Protein AF-A0A958LDS7-F1 (afdb_monomer)

Sequence (410 aa):
FLRVPRLFLSLMLWPLAFGLGMVVVQLTFTTLFAKTTMETADDVRESIASQREDSPLRELLYGSSAPLPPPKICRGPGSSCAFQSLDVSITVDEPDTFDASHFATLFTGNVERIHVCKDCRTDLNIDLRSGRRTFNVHSLGALALFALLDSQKETSIREYKARALAARERIEEMEGSILIHAPGLRKPIGISGNEGLAALVLNVAALVLITLWLALRAHRRVLDYFSRNGALQPLVASCGKRQFYSALWLVMFARVGCFLIASMPATVLFFIETVDQRTIDFIREHSGELAVWVIAVASSLGALMLTGSISDLKHRHTYVAFLYRYVPLAICIGTVPLWFYLTFQQSVLAHAVQLLLTALPLFGLVPILLAPVLSLQPLLLSMHIVFSLAMILLLLRRNTRWFAAHLEDL

Solvent-accessible surface area (backbone atoms only — not comparable to full-atom values): 21872 Å² total; per-residue (Å²): 114,88,88,43,65,69,57,37,41,67,75,45,50,49,60,46,53,52,51,51,51,51,48,52,56,48,51,52,49,47,47,52,50,44,52,72,73,67,64,48,30,62,61,47,46,53,54,48,50,55,56,64,56,59,30,70,67,41,26,73,74,70,77,38,38,69,70,43,62,74,33,46,79,28,75,55,90,42,94,94,41,67,89,57,90,65,24,35,26,37,32,32,91,55,37,89,79,55,82,55,64,70,54,39,62,68,38,43,36,74,25,66,37,36,35,32,27,70,85,71,85,44,33,28,26,36,38,48,76,80,82,50,84,42,81,45,67,74,39,73,65,27,48,51,51,50,51,53,46,53,51,49,52,52,47,55,52,47,50,51,47,23,52,52,39,46,50,48,52,52,50,47,65,72,70,46,84,52,63,50,80,46,75,75,43,71,51,67,33,52,74,69,87,43,64,55,48,50,45,49,39,53,50,52,52,51,50,48,51,51,50,52,48,51,38,53,52,45,55,47,52,55,51,52,52,29,37,76,66,69,42,41,65,60,48,34,68,74,59,32,64,69,53,46,51,50,51,54,51,49,55,33,51,52,51,45,48,56,43,47,68,60,46,50,59,53,52,52,54,56,45,61,75,66,42,57,69,67,54,54,50,49,49,66,77,42,43,71,58,50,52,49,44,52,50,24,49,47,31,40,53,47,35,50,51,51,40,45,52,51,14,64,72,37,48,90,42,61,68,60,17,48,48,43,53,47,48,56,51,51,44,33,64,59,32,50,62,54,45,55,56,27,40,75,38,90,45,71,66,36,44,52,50,36,52,50,40,43,24,36,57,54,45,9,48,64,60,56,56,44,24,83,63,49,37,54,47,67,68,50,41,51,46,21,30,54,43,12,49,51,49,40,52,49,52,49,65,69,40,48,62,55,55,63,56,53,60,78,78,90

Nearest PDB structures (foldseek):
  7qba-assembly1_E  TM=5.460E-01  e=3.446E+00  Stutzerimonas stutzeri

Secondary structure (DSSP, 8-state):
-TT-HHHHIIIIIHHHHHHHHHHHHHHHHHHHHHHHHH--HHHHHHHHHHHHH--HHHHHHHS--SPPPPPEEEES--GGG---TT-EEEE-S-TTT---HHHHHHTTTT-SEEEEESS---SEEEE-TTSS-EEEE-SHHHHHHHHHHHHHHHHHHHHHHHHHHHHHHHHHHHH---EEP-TTBSSPEESTT-HHHHHHHHHHHHHHHHHHHHHHHHHHHHHHHHHHTT-HHHHHHHH-HHHHHHHHHHHHHHHHHHHHHHHHHHHHHHHHHHS-HHHHHHHHHTHHHHHHHHHHHHHHHHHHHHHHHHHHHGGGSHHHHHHHHHHHHHHHHHHHHHHHHHHT---HHHHHHHHHHHHSTTTTHHHHHTHHHHTB-HHHHHHHHHHHHHHHHHHHHHHHHHHHHHTS--

Radius of gyration: 32.15 Å; Cα contacts (8 Å, |Δi|>4): 464; chains: 1; bounding box: 64×63×88 Å

Mean predicted aligned error: 10.62 Å

pLDDT: mean 83.73, std 8.03, range [47.56, 96.75]

Foldseek 3Di:
DPPDVVCCCQLFVPLLVVLVVLLVVLLVVLLVLLCVVVPALVNLVVVLVVCQQADVLQCVLPVDSWFDAQAAEAEDDDPVDDDDAQEEEEADCDQVPDDCVVVSVLCGRPHHYYYYYNDDDYQWYFYPHVVDTDTDHNDPSSVSSVVVSVVVVVSVVSNVVSVVNVVVVVVCVVVDFDWADFPQFPGTFTPPPCSLVVSVLSSLLSSLLSLLVSLLVSLVVVLVVCVVVVNLVVVCVVCPVVRVVVVSVVSSCVSSVVSCVVSVVVSVVSSVVRGDPVVVVVCVVCVVLVVLLSLLSNLLSNLLSLLLSVLVVCVVVVVSSCCSPCVLVCLLVVLVVLLVVLRRDPDPVSSVVNLVLLLARSSNNVVSSCCSSRNGDSVSSVSNSVNSVVSVVVSCVVCVVVVVVCSVVD

Structure (mmCIF, N/CA/C/O backbone):
data_AF-A0A958LDS7-F1
#
_entry.id   AF-A0A958LDS7-F1
#
loop_
_atom_site.group_PDB
_atom_site.id
_atom_site.type_symbol
_atom_site.label_atom_id
_atom_site.label_alt_id
_atom_site.label_comp_id
_atom_site.label_asym_id
_atom_site.label_entity_id
_atom_site.label_seq_id
_atom_site.pdbx_PDB_ins_code
_atom_site.Cartn_x
_atom_site.Cartn_y
_atom_site.Cartn_z
_atom_site.occupancy
_atom_site.B_iso_or_equiv
_atom_site.auth_seq_id
_atom_site.auth_comp_id
_atom_site.auth_asym_id
_atom_site.auth_atom_id
_atom_site.pdbx_PDB_model_num
ATOM 1 N N . PHE A 1 1 ? 15.856 -25.736 -22.024 1.00 47.56 1 PHE A N 1
ATOM 2 C CA . PHE A 1 1 ? 15.520 -25.218 -20.679 1.00 47.56 1 PHE A CA 1
ATOM 3 C C . PHE A 1 1 ? 14.819 -26.257 -19.792 1.00 47.56 1 PHE A C 1
ATOM 5 O O . PHE A 1 1 ? 15.274 -26.451 -18.677 1.00 47.56 1 PHE A O 1
ATOM 12 N N . LEU A 1 2 ? 13.796 -26.983 -20.273 1.00 48.59 2 LEU A N 1
ATOM 13 C CA . LEU A 1 2 ? 13.025 -27.969 -19.479 1.00 48.59 2 LEU A CA 1
ATOM 14 C C . LEU A 1 2 ? 13.742 -29.297 -19.129 1.00 48.59 2 LEU A C 1
ATOM 16 O O . LEU A 1 2 ? 13.256 -30.034 -18.283 1.00 48.59 2 LEU A O 1
ATOM 20 N N . ARG A 1 3 ? 14.889 -29.620 -19.744 1.00 56.69 3 ARG A N 1
ATOM 21 C CA . ARG A 1 3 ? 15.580 -30.914 -19.541 1.00 56.69 3 ARG A CA 1
ATOM 22 C C . ARG A 1 3 ? 16.497 -30.983 -18.314 1.00 56.69 3 ARG A C 1
ATOM 24 O O . ARG A 1 3 ? 16.911 -32.075 -17.951 1.00 56.69 3 ARG A O 1
ATOM 31 N N . VAL A 1 4 ? 16.826 -29.851 -17.684 1.00 75.88 4 VAL A N 1
ATOM 32 C CA . VAL A 1 4 ? 17.678 -29.824 -16.482 1.00 75.88 4 VAL A CA 1
ATOM 33 C C . VAL A 1 4 ? 16.847 -29.299 -15.307 1.00 75.88 4 VAL A C 1
ATOM 35 O O . VAL A 1 4 ? 16.688 -28.082 -15.172 1.00 75.88 4 VAL A O 1
ATOM 38 N N . PRO A 1 5 ? 16.318 -30.186 -14.443 1.00 77.69 5 PRO A N 1
ATOM 39 C CA . PRO A 1 5 ? 15.373 -29.815 -13.388 1.00 77.69 5 PRO A CA 1
ATOM 40 C C . PRO A 1 5 ? 15.919 -28.746 -12.438 1.00 77.69 5 PRO A C 1
ATOM 42 O O . PRO A 1 5 ? 15.215 -27.804 -12.091 1.00 77.69 5 PRO A O 1
ATOM 45 N N . ARG A 1 6 ? 17.208 -28.828 -12.080 1.00 78.94 6 ARG A N 1
ATOM 46 C CA . ARG A 1 6 ? 17.875 -27.858 -11.191 1.00 78.94 6 ARG A CA 1
ATOM 47 C C . ARG A 1 6 ? 17.926 -26.445 -11.781 1.00 78.94 6 ARG A C 1
ATOM 49 O O . ARG A 1 6 ? 17.716 -25.469 -11.065 1.00 78.94 6 ARG A O 1
ATOM 56 N N . LEU A 1 7 ? 18.178 -26.342 -13.087 1.00 73.31 7 LEU A N 1
ATOM 57 C CA . LEU A 1 7 ? 18.201 -25.076 -13.820 1.00 73.31 7 LEU A CA 1
ATOM 58 C C . LEU A 1 7 ? 16.804 -24.460 -13.879 1.00 73.31 7 LEU A C 1
ATOM 60 O O . LEU A 1 7 ? 16.653 -23.274 -13.603 1.00 73.31 7 LEU A O 1
ATOM 64 N N . PHE A 1 8 ? 15.781 -25.265 -14.168 1.00 79.06 8 PHE A N 1
ATOM 65 C CA . PHE A 1 8 ? 14.392 -24.811 -14.142 1.00 79.06 8 PHE A CA 1
ATOM 66 C C . PHE A 1 8 ? 13.964 -24.348 -12.740 1.00 79.06 8 PHE A C 1
ATOM 68 O O . PHE A 1 8 ? 13.391 -23.270 -12.594 1.00 79.06 8 PHE A O 1
ATOM 75 N N . LEU A 1 9 ? 14.300 -25.102 -11.691 1.00 82.31 9 LEU A N 1
ATOM 76 C CA . LEU A 1 9 ? 13.933 -24.741 -10.320 1.00 82.31 9 LEU A CA 1
ATOM 77 C C . LEU A 1 9 ? 14.563 -23.402 -9.894 1.00 82.31 9 LEU A C 1
ATOM 79 O O . LEU A 1 9 ? 13.878 -22.516 -9.387 1.00 82.31 9 LEU A O 1
ATOM 83 N N . SER A 1 10 ? 15.863 -23.233 -10.152 1.00 78.88 10 SER A N 1
ATOM 84 C CA . SER A 1 10 ? 16.632 -22.044 -9.758 1.00 78.88 10 SER A CA 1
ATOM 85 C C . SER A 1 10 ? 16.320 -20.809 -10.618 1.00 78.88 10 SER A C 1
ATOM 87 O O . SER A 1 10 ? 16.211 -19.690 -10.104 1.00 78.88 10 SER A O 1
ATOM 89 N N . LEU A 1 11 ? 16.142 -21.002 -11.932 1.00 74.38 11 LEU A N 1
ATOM 90 C CA . LEU A 1 11 ? 15.944 -19.929 -12.911 1.00 74.38 11 LEU A CA 1
ATOM 91 C C . LEU A 1 11 ? 14.484 -19.724 -13.332 1.00 74.38 11 LEU A C 1
ATOM 93 O O . LEU A 1 11 ? 14.236 -18.902 -14.203 1.00 74.38 11 LEU A O 1
ATOM 97 N N . MET A 1 12 ? 13.501 -20.436 -12.805 1.00 78.06 12 MET A N 1
ATOM 98 C CA . MET A 1 12 ? 12.095 -20.153 -13.120 1.00 78.06 12 MET A CA 1
ATOM 99 C C . MET A 1 12 ? 11.241 -20.239 -11.870 1.00 78.06 12 MET A C 1
ATOM 101 O O . MET A 1 12 ? 10.697 -19.222 -11.446 1.00 78.06 12 MET A O 1
ATOM 105 N N . LEU A 1 13 ? 11.189 -21.416 -11.246 1.00 84.75 13 LEU A N 1
ATOM 106 C CA . LEU A 1 13 ? 10.238 -21.679 -10.169 1.00 84.75 13 LEU A CA 1
ATOM 107 C C . LEU A 1 13 ? 10.508 -20.835 -8.917 1.00 84.75 13 LEU A C 1
ATOM 109 O O . LEU A 1 13 ? 9.602 -20.179 -8.418 1.00 84.75 13 LEU A O 1
ATOM 113 N N . TRP A 1 14 ? 11.748 -20.805 -8.425 1.00 84.31 14 TRP A N 1
ATOM 114 C CA . TRP A 1 14 ? 12.072 -20.126 -7.167 1.00 84.31 14 TRP A CA 1
ATOM 115 C C . TRP A 1 14 ? 11.853 -18.605 -7.210 1.00 84.31 14 TRP A C 1
ATOM 117 O O . TRP A 1 14 ? 11.221 -18.067 -6.302 1.00 84.31 14 TRP A O 1
ATOM 127 N N . PRO A 1 15 ? 12.307 -17.873 -8.247 1.00 81.00 15 PRO A N 1
ATOM 128 C CA . PRO A 1 15 ? 11.987 -16.455 -8.381 1.00 81.00 15 PRO A CA 1
ATOM 129 C C . PRO A 1 15 ? 10.486 -16.183 -8.510 1.00 81.00 15 PRO A C 1
ATOM 131 O O . PRO A 1 15 ? 10.019 -15.196 -7.954 1.00 81.00 15 PRO A O 1
ATOM 134 N N . LEU A 1 16 ? 9.744 -17.041 -9.220 1.00 84.06 16 LEU A N 1
ATOM 135 C CA . LEU A 1 16 ? 8.294 -16.907 -9.362 1.00 84.06 16 LEU A CA 1
ATOM 136 C C . LEU A 1 16 ? 7.586 -17.113 -8.015 1.00 84.06 16 LEU A C 1
ATOM 138 O O . LEU A 1 16 ? 6.790 -16.269 -7.622 1.00 84.06 16 LEU A O 1
ATOM 142 N N . ALA A 1 17 ? 7.935 -18.171 -7.277 1.00 87.19 17 ALA A N 1
ATOM 143 C CA . ALA A 1 17 ? 7.402 -18.444 -5.942 1.00 87.19 17 ALA A CA 1
ATOM 144 C C . ALA A 1 17 ? 7.712 -17.305 -4.957 1.00 87.19 17 ALA A C 1
ATOM 146 O O . ALA A 1 17 ? 6.830 -16.861 -4.229 1.00 87.19 17 ALA A O 1
ATOM 147 N N . PHE A 1 18 ? 8.939 -16.774 -4.983 1.00 86.56 18 PHE A N 1
ATOM 148 C CA . PHE A 1 18 ? 9.302 -15.601 -4.186 1.00 86.56 18 PHE A CA 1
ATOM 149 C C . PHE A 1 18 ? 8.483 -14.365 -4.585 1.00 86.56 18 PHE A C 1
ATOM 151 O O . PHE A 1 18 ? 7.994 -13.648 -3.719 1.00 86.56 18 PHE A O 1
ATOM 158 N N . GLY A 1 19 ? 8.307 -14.130 -5.889 1.00 84.94 19 GLY A N 1
ATOM 159 C CA . GLY A 1 19 ? 7.462 -13.058 -6.411 1.00 84.94 19 GLY A CA 1
ATOM 160 C C . GLY A 1 19 ? 6.023 -13.154 -5.911 1.00 84.94 19 GLY A C 1
ATOM 161 O O . GLY A 1 19 ? 5.480 -12.166 -5.431 1.00 84.94 19 GLY A O 1
ATOM 162 N N . LEU A 1 20 ? 5.429 -14.347 -5.968 1.00 87.75 20 LEU A N 1
ATOM 163 C CA . LEU A 1 20 ? 4.084 -14.604 -5.448 1.00 87.75 20 LEU A CA 1
ATOM 164 C C . LEU A 1 20 ? 4.008 -14.393 -3.931 1.00 87.75 20 LEU A C 1
ATOM 166 O O . LEU A 1 20 ? 3.071 -13.760 -3.459 1.00 87.75 20 LEU A O 1
ATOM 170 N N . GLY A 1 21 ? 5.017 -14.831 -3.174 1.00 88.75 21 GLY A N 1
ATOM 171 C CA . GLY A 1 21 ? 5.105 -14.551 -1.738 1.00 88.75 21 GLY A CA 1
ATOM 172 C C . GLY A 1 21 ? 5.132 -13.049 -1.428 1.00 88.75 21 GLY A C 1
ATOM 173 O O . GLY A 1 21 ? 4.427 -12.595 -0.532 1.00 88.75 21 GLY A O 1
ATOM 174 N N . MET A 1 22 ? 5.876 -12.260 -2.210 1.00 88.56 22 MET A N 1
ATOM 175 C CA . MET A 1 22 ? 5.889 -10.796 -2.084 1.00 88.56 22 MET A CA 1
ATOM 176 C C . MET A 1 22 ? 4.522 -10.176 -2.391 1.00 88.56 22 MET A C 1
ATOM 178 O O . MET A 1 22 ? 4.126 -9.245 -1.698 1.00 88.56 22 MET A O 1
ATOM 182 N N . VAL A 1 23 ? 3.791 -10.697 -3.384 1.00 87.81 23 VAL A N 1
ATOM 183 C CA . VAL A 1 23 ? 2.418 -10.253 -3.687 1.00 87.81 23 VAL A CA 1
ATOM 184 C C . VAL A 1 23 ? 1.481 -10.557 -2.524 1.00 87.81 23 VAL A C 1
ATOM 186 O O . VAL A 1 23 ? 0.714 -9.687 -2.140 1.00 87.81 23 VAL A O 1
ATOM 189 N N . VAL A 1 24 ? 1.573 -11.735 -1.900 1.00 89.00 24 VAL A N 1
ATOM 190 C CA . VAL A 1 24 ? 0.763 -12.055 -0.711 1.00 89.00 24 VAL A CA 1
ATOM 191 C C . VAL A 1 24 ? 1.049 -11.073 0.425 1.00 89.00 24 VAL A C 1
ATOM 193 O O . VAL A 1 24 ? 0.120 -10.492 0.973 1.00 89.00 24 VAL A O 1
ATOM 196 N N . VAL A 1 25 ? 2.325 -10.824 0.743 1.00 88.06 25 VAL A N 1
ATOM 197 C CA . VAL A 1 25 ? 2.712 -9.841 1.776 1.00 88.06 25 VAL A CA 1
ATOM 198 C C . VAL A 1 25 ? 2.168 -8.451 1.444 1.00 88.06 25 VAL A C 1
ATOM 200 O O . VAL A 1 25 ? 1.634 -7.765 2.315 1.00 88.06 25 VAL A O 1
ATOM 203 N N . GLN A 1 26 ? 2.282 -8.047 0.182 1.00 89.62 26 GLN A N 1
ATOM 204 C CA . GLN A 1 26 ? 1.795 -6.768 -0.309 1.00 89.62 26 GLN A CA 1
ATOM 205 C C . GLN A 1 26 ? 0.269 -6.649 -0.190 1.00 89.62 26 GLN A C 1
ATOM 207 O O . GLN A 1 26 ? -0.210 -5.639 0.316 1.00 89.62 26 GLN A O 1
ATOM 212 N N . LEU A 1 27 ? -0.490 -7.670 -0.595 1.00 87.75 27 LEU A N 1
ATOM 213 C CA . LEU A 1 27 ? -1.949 -7.690 -0.471 1.00 87.75 27 LEU A CA 1
ATOM 214 C C . LEU A 1 27 ? -2.387 -7.642 0.990 1.00 87.75 27 LEU A C 1
ATOM 216 O O . LEU A 1 27 ? -3.276 -6.861 1.322 1.00 87.75 27 LEU A O 1
ATOM 220 N N . THR A 1 28 ? -1.724 -8.385 1.879 1.00 87.00 28 THR A N 1
ATOM 221 C CA . THR A 1 28 ? -1.983 -8.312 3.323 1.00 87.00 28 THR A CA 1
ATOM 222 C C . THR A 1 28 ? -1.753 -6.900 3.851 1.00 87.00 28 THR A C 1
ATOM 224 O O . THR A 1 28 ? -2.600 -6.370 4.565 1.00 87.00 28 THR A O 1
ATOM 227 N N . PHE A 1 29 ? -0.645 -6.256 3.472 1.00 86.12 29 PHE A N 1
ATOM 228 C CA . PHE A 1 29 ? -0.354 -4.886 3.894 1.00 86.12 29 PHE A CA 1
ATOM 229 C C . PHE A 1 29 ? -1.382 -3.884 3.358 1.00 86.12 29 PHE A C 1
ATOM 231 O O . PHE A 1 29 ? -1.886 -3.070 4.125 1.00 86.12 29 PHE A O 1
ATOM 238 N N . THR A 1 30 ? -1.736 -3.956 2.070 1.00 83.69 30 THR A N 1
ATOM 239 C CA . THR A 1 30 ? -2.766 -3.089 1.478 1.00 83.69 30 THR A CA 1
ATOM 240 C C . THR A 1 30 ? -4.123 -3.303 2.143 1.00 83.69 30 THR A C 1
ATOM 242 O O . THR A 1 30 ? -4.817 -2.329 2.407 1.00 83.69 30 THR A O 1
ATOM 245 N N . THR A 1 31 ? -4.477 -4.547 2.468 1.00 83.50 31 THR A N 1
ATOM 246 C CA . THR A 1 31 ? -5.737 -4.872 3.152 1.00 83.50 31 THR A CA 1
ATOM 247 C C . THR A 1 31 ? -5.757 -4.315 4.566 1.00 83.50 31 THR A C 1
ATOM 249 O O . THR A 1 31 ? -6.746 -3.718 4.972 1.00 83.50 31 THR A O 1
ATOM 252 N N . LEU A 1 32 ? -4.665 -4.473 5.318 1.00 83.81 32 LEU A N 1
ATOM 253 C CA . LEU A 1 32 ? -4.542 -3.888 6.651 1.00 83.81 32 LEU A CA 1
ATOM 254 C C . LEU A 1 32 ? -4.623 -2.365 6.587 1.00 83.81 32 LEU A C 1
ATOM 256 O O . LEU A 1 32 ? -5.376 -1.778 7.353 1.00 83.81 32 LEU A O 1
ATOM 260 N N . PHE A 1 33 ? -3.908 -1.742 5.647 1.00 83.50 33 PHE A N 1
ATOM 261 C CA . PHE A 1 33 ? -3.954 -0.300 5.435 1.00 83.50 33 PHE A CA 1
ATOM 262 C C . PHE A 1 33 ? -5.383 0.165 5.139 1.00 83.50 33 PHE A C 1
ATOM 264 O O . PHE A 1 33 ? -5.912 0.967 5.902 1.00 83.50 33 PHE A O 1
ATOM 271 N N . ALA A 1 34 ? -6.032 -0.410 4.121 1.00 82.12 34 ALA A N 1
ATOM 272 C CA . ALA A 1 34 ? -7.401 -0.074 3.741 1.00 82.12 34 ALA A CA 1
ATOM 273 C C . ALA A 1 34 ? -8.383 -0.281 4.901 1.00 82.12 34 ALA A C 1
ATOM 275 O O . ALA A 1 34 ? -9.137 0.631 5.218 1.00 82.12 34 ALA A O 1
ATOM 276 N N . LYS A 1 35 ? -8.307 -1.415 5.612 1.00 81.50 35 LYS A N 1
ATOM 277 C CA . LYS A 1 35 ? -9.137 -1.665 6.799 1.00 81.50 35 LYS A CA 1
ATOM 278 C C . LYS A 1 35 ? -8.922 -0.619 7.881 1.00 81.50 35 LYS A C 1
ATOM 280 O O . LYS A 1 35 ? -9.894 -0.161 8.449 1.00 81.50 35 LYS A O 1
ATOM 285 N N . THR A 1 36 ? -7.683 -0.219 8.159 1.00 80.56 36 THR A N 1
ATOM 286 C CA . THR A 1 36 ? -7.410 0.787 9.200 1.00 80.56 36 THR A CA 1
ATOM 287 C C . THR A 1 36 ? -7.819 2.202 8.808 1.00 80.56 36 THR A C 1
ATOM 289 O O . THR A 1 36 ? -8.141 2.998 9.686 1.00 80.56 36 THR A O 1
ATOM 292 N N . THR A 1 37 ? -7.780 2.542 7.517 1.00 79.25 37 THR A N 1
ATOM 293 C CA . THR A 1 37 ? -8.104 3.893 7.040 1.00 79.25 37 THR A CA 1
ATOM 294 C C . THR A 1 37 ? -9.576 4.065 6.687 1.00 79.25 37 THR A C 1
ATOM 296 O O . THR A 1 37 ? -10.060 5.188 6.751 1.00 79.25 37 THR A O 1
ATOM 299 N N . MET A 1 38 ? -10.270 2.982 6.322 1.00 79.38 38 MET A N 1
ATOM 300 C CA . MET A 1 38 ? -11.672 2.985 5.879 1.00 79.38 38 MET A CA 1
ATOM 301 C C . MET A 1 38 ? -12.649 2.446 6.941 1.00 79.38 38 MET A C 1
ATOM 303 O O . MET A 1 38 ? -13.833 2.338 6.655 1.00 79.38 38 MET A O 1
ATOM 307 N N . GLU A 1 39 ? -12.177 2.095 8.144 1.00 81.44 39 GLU A N 1
ATOM 308 C CA . GLU A 1 39 ? -13.026 1.603 9.242 1.00 81.44 39 GLU A CA 1
ATOM 309 C C . GLU A 1 39 ? -14.035 2.674 9.680 1.00 81.44 39 GLU A C 1
ATOM 311 O O . GLU A 1 39 ? -13.637 3.744 10.155 1.00 81.44 39 GLU A O 1
ATOM 316 N N . THR A 1 40 ? -15.330 2.378 9.564 1.00 83.44 40 THR A N 1
ATOM 317 C CA . THR A 1 40 ? -16.401 3.282 10.008 1.00 83.44 40 THR A CA 1
ATOM 318 C C . THR A 1 40 ? -16.796 3.022 11.460 1.00 83.44 40 THR A C 1
ATOM 320 O O . THR A 1 40 ? -16.501 1.972 12.043 1.00 83.44 40 THR A O 1
ATOM 323 N N . ALA A 1 41 ? -17.484 3.981 12.082 1.00 84.50 41 ALA A N 1
ATOM 324 C CA . ALA A 1 41 ? -18.016 3.799 13.429 1.00 84.50 41 ALA A CA 1
ATOM 325 C C . ALA A 1 41 ? -18.997 2.619 13.515 1.00 84.50 41 ALA A C 1
ATOM 327 O O . ALA A 1 41 ? -19.035 1.933 14.541 1.00 84.50 41 ALA A O 1
ATOM 328 N N . ASP A 1 42 ? -19.768 2.383 12.455 1.00 85.75 42 ASP A N 1
ATOM 329 C CA . ASP A 1 42 ? -20.753 1.307 12.399 1.00 85.75 42 ASP A CA 1
ATOM 330 C C . ASP A 1 42 ? -20.092 -0.067 12.236 1.00 85.75 42 ASP A C 1
ATOM 332 O O . ASP A 1 42 ? -20.471 -0.983 12.965 1.00 85.75 42 ASP A O 1
ATOM 336 N N . ASP A 1 43 ? -19.015 -0.188 11.449 1.00 83.31 43 ASP A N 1
ATOM 337 C CA . ASP A 1 43 ? -18.222 -1.430 11.363 1.00 83.31 43 ASP A CA 1
ATOM 338 C C . ASP A 1 43 ? -17.674 -1.841 12.740 1.00 83.31 43 ASP A C 1
ATOM 340 O O . ASP A 1 43 ? -17.713 -3.010 13.143 1.00 83.31 43 ASP A O 1
ATOM 344 N N . VAL A 1 44 ? -17.183 -0.862 13.512 1.00 83.62 44 VAL A N 1
ATOM 345 C CA . VAL A 1 44 ? -16.689 -1.108 14.875 1.00 83.62 44 VAL A CA 1
ATOM 346 C C . VAL A 1 44 ? -17.835 -1.503 15.804 1.00 83.62 44 VAL A C 1
ATOM 348 O O . VAL A 1 44 ? -17.665 -2.403 16.627 1.00 83.62 44 VAL A O 1
ATOM 351 N N . ARG A 1 45 ? -19.004 -0.860 15.694 1.00 85.81 45 ARG A N 1
ATOM 352 C CA . ARG A 1 45 ? -20.187 -1.201 16.503 1.00 85.81 45 ARG A CA 1
ATOM 353 C C . ARG A 1 45 ? -20.702 -2.601 16.203 1.00 85.81 45 ARG A C 1
ATOM 355 O O . ARG A 1 45 ? -21.017 -3.318 17.148 1.00 85.81 45 ARG A O 1
ATOM 362 N N . GLU A 1 46 ? -20.751 -3.001 14.939 1.00 85.69 46 GLU A N 1
ATOM 363 C CA . GLU A 1 46 ? -21.162 -4.344 14.525 1.00 85.69 46 GLU A CA 1
ATOM 364 C C . GLU A 1 46 ? -20.160 -5.405 15.007 1.00 85.69 46 GLU A C 1
ATOM 366 O O . GLU A 1 46 ? -20.545 -6.437 15.565 1.00 85.69 46 GLU A O 1
ATOM 371 N N . SER A 1 47 ? -18.855 -5.118 14.918 1.00 81.50 47 SER A N 1
ATOM 372 C CA . SER A 1 47 ? -17.818 -5.983 15.496 1.00 81.50 47 SER A CA 1
ATOM 373 C C . SER A 1 47 ? -17.936 -6.105 17.022 1.00 81.50 47 SER A C 1
ATOM 375 O O . SER A 1 47 ? -17.726 -7.184 17.571 1.00 81.50 47 SER A O 1
ATOM 377 N N . ILE A 1 48 ? -18.292 -5.024 17.723 1.00 81.88 48 ILE A N 1
ATOM 378 C CA . ILE A 1 48 ? -18.548 -5.051 19.171 1.00 81.88 48 ILE A CA 1
ATOM 379 C C . ILE A 1 48 ? -19.811 -5.855 19.495 1.00 81.88 48 ILE A C 1
ATOM 381 O O . ILE A 1 48 ? -19.805 -6.622 20.457 1.00 81.88 48 ILE A O 1
ATOM 385 N N . ALA A 1 49 ? -20.888 -5.674 18.728 1.00 80.12 49 ALA A N 1
ATOM 386 C CA . ALA A 1 49 ? -22.156 -6.366 18.938 1.00 80.12 49 ALA A CA 1
ATOM 387 C C . ALA A 1 49 ? -21.982 -7.883 18.781 1.00 80.12 49 ALA A C 1
ATOM 389 O O . ALA A 1 49 ? -22.289 -8.628 19.710 1.00 80.12 49 ALA A O 1
ATOM 390 N N . SER A 1 50 ? -21.361 -8.319 17.681 1.00 78.44 50 SER A N 1
ATOM 391 C CA . SER A 1 50 ? -21.050 -9.734 17.436 1.00 78.44 50 SER A CA 1
ATOM 392 C C . SER A 1 50 ? -20.143 -10.344 18.513 1.00 78.44 50 SER A C 1
ATOM 394 O O . SER A 1 50 ? -20.404 -11.447 18.984 1.00 78.44 50 SER A O 1
ATOM 396 N N . GLN A 1 51 ? -19.120 -9.618 18.984 1.00 74.44 51 GLN A N 1
ATOM 397 C CA . GLN A 1 51 ? -18.258 -10.091 20.079 1.00 74.44 51 GLN A CA 1
ATOM 398 C C . GLN A 1 51 ? -18.957 -10.144 21.447 1.00 74.44 51 GLN A C 1
ATOM 400 O O . GLN A 1 51 ? -18.551 -10.922 22.313 1.00 74.44 51 GLN A O 1
ATOM 405 N N . ARG A 1 52 ? -19.971 -9.301 21.682 1.00 70.38 52 ARG A N 1
ATOM 406 C CA . ARG A 1 52 ? -20.736 -9.289 22.940 1.00 70.38 52 ARG A CA 1
ATOM 407 C C . ARG A 1 52 ? -21.746 -10.425 23.023 1.00 70.38 52 ARG A C 1
ATOM 409 O O . ARG A 1 52 ? -21.919 -10.974 24.117 1.00 70.38 52 ARG A O 1
ATOM 416 N N . GLU A 1 53 ? -22.407 -10.722 21.909 1.00 68.56 53 GLU A N 1
ATOM 417 C CA . GLU A 1 53 ? -23.452 -11.745 21.828 1.00 68.56 53 GLU A CA 1
ATOM 418 C C . GLU A 1 53 ? -22.859 -13.160 21.874 1.00 68.56 53 GLU A C 1
ATOM 420 O O . GLU A 1 53 ? -23.323 -13.970 22.674 1.00 68.56 53 GLU A O 1
ATOM 425 N N . ASP A 1 54 ? -21.757 -13.416 21.160 1.00 68.38 54 ASP A N 1
ATOM 426 C CA . ASP A 1 54 ? -21.159 -14.752 21.061 1.00 68.38 54 ASP A CA 1
ATOM 427 C C . ASP A 1 54 ? -19.749 -14.807 21.659 1.00 68.38 54 ASP A C 1
ATOM 429 O O . ASP A 1 54 ? -18.731 -14.661 20.979 1.00 68.38 54 ASP A O 1
ATOM 433 N N . SER A 1 55 ? -19.677 -15.064 22.970 1.00 79.38 55 SER A N 1
ATOM 434 C CA . SER A 1 55 ? -18.405 -15.370 23.625 1.00 79.38 55 SER A CA 1
ATOM 435 C C . SER A 1 55 ? -18.226 -16.885 23.804 1.00 79.38 55 SER A C 1
ATOM 437 O O . SER A 1 55 ? -18.832 -17.459 24.715 1.00 79.38 55 SER A O 1
ATOM 439 N N . PRO A 1 56 ? -17.350 -17.549 23.022 1.00 85.06 56 PRO A N 1
ATOM 440 C CA . PRO A 1 56 ? -17.110 -18.991 23.155 1.00 85.06 56 PRO A CA 1
ATOM 441 C C . PRO A 1 56 ? -16.514 -19.357 24.523 1.00 85.06 56 PRO A C 1
ATOM 443 O O . PRO A 1 56 ? -16.708 -20.458 25.030 1.00 85.06 56 PRO A O 1
ATOM 446 N N . LEU A 1 57 ? -15.815 -18.412 25.162 1.00 86.06 57 LEU A N 1
ATOM 447 C CA . LEU A 1 57 ? -15.317 -18.559 26.530 1.00 86.06 57 LEU A CA 1
ATOM 448 C C . LEU A 1 57 ? -16.460 -18.606 27.553 1.00 86.06 57 LEU A C 1
ATOM 450 O O . LEU A 1 57 ? -16.364 -19.346 28.528 1.00 86.06 57 LEU A O 1
ATOM 454 N N . ARG A 1 58 ? -17.543 -17.848 27.336 1.00 87.19 58 ARG A N 1
ATOM 455 C CA . ARG A 1 58 ? -18.719 -17.878 28.216 1.00 87.19 58 ARG A CA 1
ATOM 456 C C . ARG A 1 58 ? -19.486 -19.187 28.056 1.00 87.19 58 ARG A C 1
ATOM 458 O O . ARG A 1 58 ? -19.843 -19.794 29.060 1.00 87.19 58 ARG A O 1
ATOM 465 N N . GLU A 1 59 ? -19.632 -19.670 26.824 1.00 89.38 59 GLU A N 1
ATOM 466 C CA . GLU A 1 59 ? -20.227 -20.982 26.552 1.00 89.38 59 GLU A CA 1
ATOM 467 C C . GLU A 1 59 ? -19.425 -22.118 27.201 1.00 89.38 59 GLU A C 1
ATOM 469 O O . GLU A 1 59 ? -20.002 -22.988 27.848 1.00 89.38 59 GLU A O 1
ATOM 474 N N . LEU A 1 60 ? -18.092 -22.066 27.133 1.00 90.06 60 LEU A N 1
ATOM 475 C CA . LEU A 1 60 ? -17.224 -23.037 27.800 1.00 90.06 60 LEU A CA 1
ATOM 476 C C . LEU A 1 60 ? -17.372 -23.019 29.332 1.00 90.06 60 LEU A C 1
ATOM 478 O O . LEU A 1 60 ? -17.290 -24.069 29.967 1.00 90.06 60 LEU A O 1
ATOM 482 N N . LEU A 1 61 ? -17.554 -21.837 29.929 1.00 89.81 61 LEU A N 1
ATOM 483 C CA . LEU A 1 61 ? -17.613 -21.665 31.384 1.00 89.81 61 LEU A CA 1
ATOM 484 C C . LEU A 1 61 ? -18.992 -21.947 31.984 1.00 89.81 61 LEU A C 1
ATOM 486 O O . LEU A 1 61 ? -19.073 -22.523 33.066 1.00 89.81 61 LEU A O 1
ATOM 490 N N . TYR A 1 62 ? -20.058 -21.543 31.294 1.00 90.62 62 TYR A N 1
ATOM 491 C CA . TYR A 1 62 ? -21.427 -21.548 31.819 1.00 90.62 62 TYR A CA 1
ATOM 492 C C . TYR A 1 62 ? -22.388 -22.432 31.013 1.00 90.62 62 TYR A C 1
ATOM 494 O O . TYR A 1 62 ? -23.560 -22.538 31.366 1.00 90.62 62 TYR A O 1
ATOM 502 N N . GLY A 1 63 ? -21.928 -23.055 29.922 1.00 90.06 63 GLY A N 1
ATOM 503 C CA . GLY A 1 63 ? -22.776 -23.826 29.006 1.00 90.06 63 GLY A CA 1
ATOM 504 C C . GLY A 1 63 ? -23.726 -22.962 28.169 1.00 90.06 63 GLY A C 1
ATOM 505 O O . GLY A 1 63 ? -24.650 -23.490 27.557 1.00 90.06 63 GLY A O 1
ATOM 506 N N . SER A 1 64 ? -23.539 -21.639 28.174 1.00 88.56 64 SER A N 1
ATOM 507 C CA . SER A 1 64 ? -24.350 -20.667 27.441 1.00 88.56 64 SER A CA 1
ATOM 508 C C . SER A 1 64 ? -23.509 -19.452 27.057 1.00 88.56 64 SER A C 1
ATOM 510 O O . SER A 1 64 ? -22.718 -18.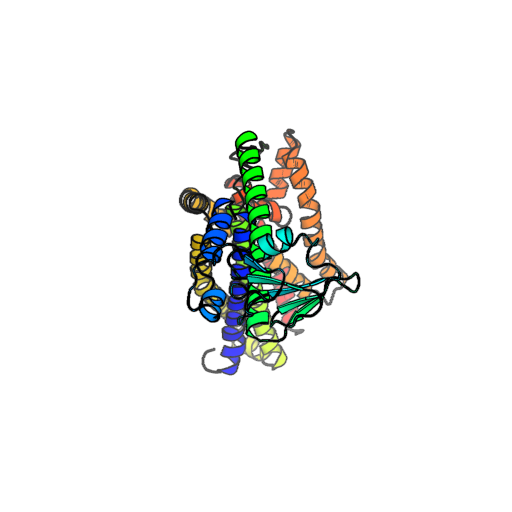961 27.865 1.00 88.56 64 SER A O 1
ATOM 512 N N . SER A 1 65 ? -23.686 -18.944 25.838 1.00 86.00 65 SER A N 1
ATOM 513 C CA . SER A 1 65 ? -23.071 -17.691 25.385 1.00 86.00 65 SER A CA 1
ATOM 514 C C . SER A 1 65 ? -23.780 -16.447 25.938 1.00 86.00 65 SER A C 1
ATOM 516 O O . SER A 1 65 ? -23.208 -15.354 25.913 1.00 86.00 65 SER A O 1
ATOM 518 N N . ALA A 1 66 ? -24.987 -16.594 26.499 1.00 86.56 66 ALA A N 1
ATOM 519 C CA . ALA A 1 66 ? -25.785 -15.474 26.985 1.00 86.56 66 ALA A CA 1
ATOM 520 C C . ALA A 1 66 ? -25.140 -14.784 28.205 1.00 86.56 66 ALA A 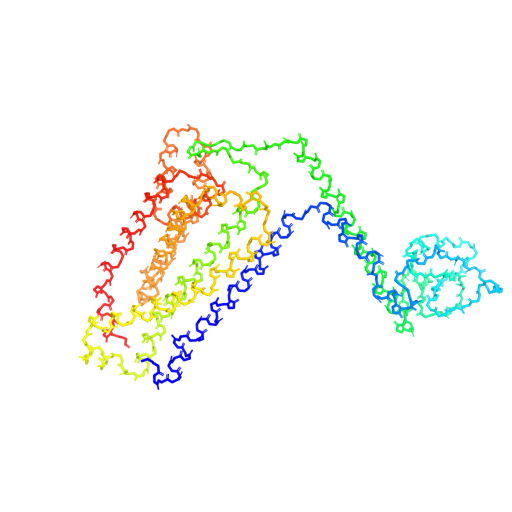C 1
ATOM 522 O O . ALA A 1 66 ? -24.625 -15.463 29.098 1.00 86.56 66 ALA A O 1
ATOM 523 N N . PRO A 1 67 ? -25.172 -13.441 28.282 1.00 87.25 67 PRO A N 1
ATOM 524 C CA . PRO A 1 67 ? -24.632 -12.711 29.423 1.00 87.25 67 PRO A CA 1
ATOM 525 C C . PRO A 1 67 ? -25.405 -13.031 30.709 1.00 87.25 67 PRO A C 1
ATOM 527 O O . PRO A 1 67 ? -26.635 -13.099 30.717 1.00 87.25 67 PRO A O 1
ATOM 530 N N . LEU A 1 68 ? -24.673 -13.190 31.812 1.00 90.69 68 LEU A N 1
ATOM 531 C CA . LEU A 1 68 ? -25.250 -13.408 33.139 1.00 90.69 68 LEU A CA 1
ATOM 532 C C . LEU A 1 68 ? -25.948 -12.140 33.676 1.00 90.69 68 LEU A C 1
ATOM 534 O O . LEU A 1 68 ? -25.589 -11.020 33.295 1.00 90.69 68 LEU A O 1
ATOM 538 N N . PRO A 1 69 ? -26.929 -12.277 34.587 1.00 90.81 69 PRO A N 1
ATOM 539 C CA . PRO A 1 69 ? -27.512 -11.124 35.267 1.00 90.81 69 PRO A CA 1
ATOM 540 C C . PRO A 1 69 ? -26.454 -10.358 36.089 1.00 90.81 69 PRO A C 1
ATOM 542 O O . PRO A 1 69 ? -25.377 -10.891 36.367 1.00 90.81 69 PRO A O 1
ATOM 545 N N . PRO A 1 70 ? -26.744 -9.112 36.511 1.00 91.62 70 PRO A N 1
ATOM 546 C CA . PRO A 1 70 ? -25.847 -8.349 37.374 1.00 91.62 70 PRO A CA 1
ATOM 547 C C . PRO A 1 70 ? -25.446 -9.153 38.624 1.00 91.62 70 PRO A C 1
ATOM 549 O O . PRO A 1 70 ? -26.326 -9.746 39.262 1.00 91.62 70 PRO A O 1
ATOM 552 N N . PRO A 1 71 ? -24.150 -9.179 38.990 1.00 93.06 71 PRO A N 1
ATOM 553 C CA . PRO A 1 71 ? -23.667 -10.029 40.065 1.00 93.06 71 PRO A CA 1
ATOM 554 C C . PRO A 1 71 ? -24.277 -9.624 41.405 1.00 93.06 71 PRO A C 1
ATOM 556 O O . PRO A 1 71 ? -24.341 -8.443 41.757 1.00 93.06 71 PRO A O 1
ATOM 559 N N . LYS A 1 72 ? -24.677 -10.617 42.198 1.00 93.50 72 LYS A N 1
ATOM 560 C CA . LYS A 1 72 ? -25.120 -10.395 43.577 1.00 93.50 72 LYS A CA 1
ATOM 561 C C . LYS A 1 72 ? -23.906 -10.147 44.466 1.00 93.50 72 LYS A C 1
ATOM 563 O O . LYS A 1 72 ? -22.975 -10.948 44.489 1.00 93.50 72 LYS A O 1
ATOM 568 N N . ILE A 1 73 ? -23.930 -9.052 45.220 1.00 93.19 73 ILE A N 1
ATOM 569 C CA . ILE A 1 73 ? -22.884 -8.735 46.196 1.00 93.19 73 ILE A CA 1
ATOM 570 C C . ILE A 1 73 ? -23.225 -9.436 47.514 1.00 93.19 73 ILE A C 1
ATOM 572 O O . ILE A 1 73 ? -24.244 -9.146 48.139 1.00 93.19 73 ILE A O 1
ATOM 576 N N . CYS A 1 74 ? -22.360 -10.352 47.931 1.00 92.44 74 CYS A N 1
ATOM 577 C CA . CYS A 1 74 ? -22.485 -11.146 49.143 1.00 92.44 74 CYS A CA 1
ATOM 578 C C . CYS A 1 74 ? -21.515 -10.635 50.212 1.00 92.44 74 CYS A C 1
ATOM 580 O O . CYS A 1 74 ? -20.300 -10.678 50.027 1.00 92.44 74 CYS A O 1
ATOM 582 N N . ARG A 1 75 ? -22.050 -10.164 51.342 1.00 89.06 75 ARG A N 1
ATOM 583 C CA . ARG A 1 75 ? -21.278 -9.743 52.521 1.00 89.06 75 ARG A CA 1
ATOM 584 C C . ARG A 1 75 ? -21.495 -10.768 53.635 1.00 89.06 75 ARG A C 1
ATOM 586 O O . ARG A 1 75 ? -22.413 -10.641 54.436 1.00 89.06 75 ARG A O 1
ATOM 593 N N . GLY A 1 76 ? -20.697 -11.834 53.620 1.00 71.94 76 GLY A N 1
ATOM 594 C CA . GLY A 1 76 ? -20.738 -12.908 54.619 1.00 71.94 76 GLY A CA 1
ATOM 595 C C . GLY A 1 76 ? -21.512 -14.182 54.216 1.00 71.94 76 GLY A C 1
ATOM 596 O O . GLY A 1 76 ? -22.261 -14.190 53.235 1.00 71.94 76 GLY A O 1
ATOM 597 N N . PRO A 1 77 ? -21.314 -15.289 54.961 1.00 64.19 77 PRO A N 1
ATOM 598 C CA . PRO A 1 77 ? -21.854 -16.609 54.635 1.00 64.19 77 PRO A CA 1
ATOM 599 C C . PRO A 1 77 ? -23.329 -16.741 55.054 1.00 64.19 77 PRO A C 1
ATOM 601 O O . PRO A 1 77 ? -23.653 -17.276 56.111 1.00 64.19 77 PRO A O 1
ATOM 604 N N . GLY A 1 78 ? -24.237 -16.240 54.218 1.00 67.81 78 GLY A N 1
ATOM 605 C CA . GLY A 1 78 ? -25.674 -16.529 54.297 1.00 67.81 78 GLY A CA 1
ATOM 606 C C . GLY A 1 78 ? -26.072 -17.711 53.405 1.00 67.81 78 GLY A C 1
ATOM 607 O O . GLY A 1 78 ? -25.376 -18.027 52.442 1.00 67.81 78 GLY A O 1
ATOM 608 N N . SER A 1 79 ? -27.224 -18.339 53.663 1.00 63.50 79 SER A N 1
ATOM 609 C CA . SER A 1 79 ? -27.743 -19.452 52.841 1.00 63.50 79 SER A CA 1
ATOM 610 C C . SER A 1 79 ? -27.960 -19.074 51.366 1.00 63.50 79 SER A C 1
ATOM 612 O O . SER A 1 79 ? -27.831 -19.920 50.487 1.00 63.50 79 SER A O 1
ATOM 614 N N . SER A 1 80 ? -28.215 -17.795 51.075 1.00 74.38 80 SER A N 1
ATOM 615 C CA . SER A 1 80 ? -28.328 -17.242 49.717 1.00 74.38 80 SER A CA 1
ATOM 616 C C . SER A 1 80 ? -26.988 -16.866 49.065 1.00 74.38 80 SER A C 1
ATOM 618 O O . SER A 1 80 ? -26.978 -16.445 47.911 1.00 74.38 80 SER A O 1
ATOM 620 N N . CYS A 1 81 ? -25.876 -16.989 49.795 1.00 83.25 81 CYS A N 1
ATOM 621 C CA . CYS A 1 81 ? -24.530 -16.548 49.418 1.00 83.25 81 CYS A CA 1
ATOM 622 C C . CYS A 1 81 ? -23.483 -17.651 49.652 1.00 83.25 81 CYS A C 1
ATOM 624 O O . CYS A 1 81 ? -22.346 -17.378 50.026 1.00 83.25 81 CYS A O 1
ATOM 626 N N . ALA A 1 82 ? -23.856 -18.914 49.433 1.00 86.38 82 ALA A N 1
ATOM 627 C CA . ALA A 1 82 ? -22.885 -20.002 49.402 1.00 86.38 82 ALA A CA 1
ATOM 628 C C . ALA A 1 82 ? -21.921 -19.827 48.215 1.00 86.38 82 ALA A C 1
ATOM 630 O O . ALA A 1 82 ? -22.352 -19.434 47.126 1.00 86.38 82 ALA A O 1
ATOM 631 N N . PHE A 1 83 ? -20.641 -20.135 48.437 1.00 86.06 83 PHE A N 1
ATOM 632 C CA . PHE A 1 83 ? -19.606 -20.107 47.405 1.00 86.06 83 PHE A CA 1
ATOM 633 C C . PHE A 1 83 ? -19.887 -21.142 46.315 1.00 86.06 83 PHE A C 1
ATOM 635 O O . PHE A 1 83 ? -20.147 -22.311 46.611 1.00 86.06 83 PHE A O 1
ATOM 642 N N . GLN A 1 84 ? -19.805 -20.710 45.062 1.00 88.50 84 GLN A N 1
ATOM 643 C CA . GLN A 1 84 ? -19.895 -21.558 43.878 1.00 88.50 84 GLN A CA 1
ATOM 644 C C . GLN A 1 84 ? -18.623 -21.441 43.026 1.00 88.50 84 GLN A C 1
ATOM 646 O O . GLN A 1 84 ? -17.809 -20.532 43.198 1.00 88.50 84 GLN A O 1
ATOM 651 N N . SER A 1 85 ? -18.422 -22.399 42.119 1.00 84.88 85 SER A N 1
ATOM 652 C CA . SER A 1 85 ? -17.339 -22.336 41.133 1.00 84.88 85 SER A CA 1
ATOM 653 C C . SER A 1 85 ? -17.502 -21.098 40.252 1.00 84.88 85 SER A C 1
ATOM 655 O O . SER A 1 85 ? -18.619 -20.814 39.830 1.00 84.88 85 SER A O 1
ATOM 657 N N . LEU A 1 86 ? -16.398 -20.416 39.928 1.00 89.81 86 LEU A N 1
ATOM 658 C CA . LEU A 1 86 ? -16.367 -19.158 39.155 1.00 89.81 86 LEU A CA 1
ATOM 659 C C . LEU A 1 86 ? -16.924 -17.916 39.875 1.00 89.81 86 LEU A C 1
ATOM 661 O O . LEU A 1 86 ? -16.954 -16.842 39.272 1.00 89.81 86 LEU A O 1
ATOM 665 N N . ASP A 1 87 ? -17.303 -18.023 41.151 1.00 93.00 87 ASP A N 1
ATOM 666 C CA . ASP A 1 87 ? -17.541 -16.843 41.982 1.00 93.00 87 ASP A CA 1
ATOM 667 C C . ASP A 1 87 ? -16.236 -16.067 42.199 1.00 93.00 87 ASP A C 1
ATOM 669 O O . ASP A 1 87 ? -15.141 -16.635 42.253 1.00 93.00 87 ASP A O 1
ATOM 673 N N . VAL A 1 88 ? -16.366 -14.754 42.384 1.00 93.81 88 VAL A N 1
ATOM 674 C CA . VAL A 1 88 ? -15.232 -13.864 42.652 1.00 93.81 88 VAL A CA 1
ATOM 675 C C . VAL A 1 88 ? -15.256 -13.441 44.107 1.00 93.81 88 VAL A C 1
ATOM 677 O O . VAL A 1 88 ? -16.299 -13.030 44.613 1.00 93.81 88 VAL A O 1
ATOM 680 N N . SER A 1 89 ? -14.113 -13.485 44.784 1.00 94.50 89 SER A N 1
ATOM 681 C CA . SER A 1 89 ? -13.964 -12.881 46.108 1.00 94.50 89 SER A CA 1
ATOM 682 C C . SER A 1 89 ? -13.136 -11.608 46.070 1.00 94.50 89 SER A C 1
ATOM 684 O O . SER A 1 89 ? -12.165 -11.500 45.329 1.00 94.50 89 SER A O 1
ATOM 686 N N . ILE A 1 90 ? -13.507 -10.647 46.907 1.00 94.81 90 ILE A N 1
ATOM 687 C CA . ILE A 1 90 ? -12.775 -9.415 47.166 1.00 94.81 90 ILE A CA 1
ATOM 688 C C . ILE A 1 90 ? -12.408 -9.423 48.642 1.00 94.81 90 ILE A C 1
ATOM 690 O O . ILE A 1 90 ? -13.282 -9.393 49.513 1.00 94.81 90 ILE A O 1
ATOM 694 N N . THR A 1 91 ? -11.108 -9.466 48.909 1.00 94.62 91 THR A N 1
ATOM 695 C CA . THR A 1 91 ? -10.586 -9.499 50.267 1.00 94.62 91 THR A CA 1
ATOM 696 C C . THR A 1 91 ? -10.229 -8.093 50.741 1.00 94.62 91 THR A C 1
ATOM 698 O O . THR A 1 91 ? -9.361 -7.435 50.161 1.00 94.62 91 THR A O 1
ATOM 701 N N . VAL A 1 92 ? -10.914 -7.635 51.791 1.00 94.44 92 VAL A N 1
ATOM 702 C CA . VAL A 1 92 ? -10.804 -6.287 52.381 1.00 94.44 92 VAL A CA 1
ATOM 703 C C . VAL A 1 92 ? -10.864 -6.362 53.906 1.00 94.44 92 VAL A C 1
ATOM 705 O O . VAL A 1 92 ? -11.420 -7.307 54.462 1.00 94.44 92 VAL A O 1
ATOM 708 N N . ASP A 1 93 ? -10.322 -5.358 54.594 1.00 93.69 93 ASP A N 1
ATOM 709 C CA . ASP A 1 93 ? -10.299 -5.346 56.064 1.00 93.69 93 ASP A CA 1
ATOM 710 C C . ASP A 1 93 ? -11.684 -5.113 56.688 1.00 93.69 93 ASP A C 1
ATOM 712 O O . ASP A 1 93 ? -12.001 -5.718 57.717 1.00 93.69 93 ASP A O 1
ATOM 716 N N . GLU A 1 94 ? -12.521 -4.300 56.033 1.00 93.50 94 GLU A N 1
ATOM 717 C CA . GLU A 1 94 ? -13.882 -3.952 56.462 1.00 93.50 94 GLU A CA 1
ATOM 718 C C . GLU A 1 94 ? -14.921 -4.293 55.370 1.00 93.50 94 GLU A C 1
ATOM 720 O O . GLU A 1 94 ? -15.280 -3.446 54.548 1.00 93.50 94 GLU A O 1
ATOM 725 N N . PRO A 1 95 ? -15.424 -5.542 55.319 1.00 91.69 95 PRO A N 1
ATOM 726 C CA . PRO A 1 95 ? -16.352 -5.981 54.270 1.00 91.69 95 PRO A CA 1
ATOM 727 C C . PRO A 1 95 ? -17.697 -5.245 54.249 1.00 91.69 95 PRO A C 1
ATOM 729 O O . PRO A 1 95 ? -18.289 -5.068 53.182 1.00 91.69 95 PRO A O 1
ATOM 732 N N . ASP A 1 96 ? -18.184 -4.826 55.418 1.00 90.62 96 ASP A N 1
ATOM 733 C CA . ASP A 1 96 ? -19.520 -4.242 55.578 1.00 90.62 96 ASP A CA 1
ATOM 734 C C . ASP A 1 96 ? -19.620 -2.827 54.997 1.00 90.62 96 ASP A C 1
ATOM 736 O O . ASP A 1 96 ? -20.658 -2.448 54.444 1.00 90.62 96 ASP A O 1
ATOM 740 N N . THR A 1 97 ? -18.530 -2.061 55.084 1.00 92.38 97 THR A N 1
ATOM 741 C CA . THR A 1 97 ? -18.430 -0.664 54.636 1.00 92.38 97 THR A CA 1
ATOM 742 C C . THR A 1 97 ? -17.868 -0.536 53.220 1.00 92.38 97 THR A C 1
ATOM 744 O O . THR A 1 97 ? -18.010 0.517 52.598 1.00 92.38 97 THR A O 1
ATOM 747 N N . PHE A 1 98 ? -17.270 -1.598 52.671 1.00 93.44 98 PHE A N 1
ATOM 748 C CA . PHE A 1 98 ? -16.645 -1.566 51.354 1.00 93.44 98 PHE A CA 1
ATOM 749 C C . PHE A 1 98 ? -17.662 -1.441 50.208 1.00 93.44 98 PHE A C 1
ATOM 751 O O . PHE A 1 98 ? -18.594 -2.247 50.066 1.00 93.44 98 PHE A O 1
ATOM 758 N N . ASP A 1 99 ? -17.444 -0.454 49.338 1.00 93.69 99 ASP A N 1
ATOM 759 C CA . ASP A 1 99 ? -18.218 -0.281 48.113 1.00 93.69 99 ASP A CA 1
ATOM 760 C C . ASP A 1 99 ? -17.684 -1.177 46.984 1.00 93.69 99 ASP A C 1
ATOM 762 O O . ASP A 1 99 ? -16.686 -0.882 46.324 1.00 93.69 99 ASP A O 1
ATOM 766 N N . ALA A 1 100 ? -18.381 -2.289 46.746 1.00 91.81 100 ALA A N 1
ATOM 767 C CA . ALA A 1 100 ? -18.077 -3.217 45.663 1.00 91.81 100 ALA A CA 1
ATOM 768 C C . ALA A 1 100 ? -18.774 -2.860 44.335 1.00 91.81 100 ALA A C 1
ATOM 770 O O . ALA A 1 100 ? -18.657 -3.625 43.377 1.00 91.81 100 ALA A O 1
ATOM 771 N N . SER A 1 101 ? -19.471 -1.719 44.235 1.00 91.19 101 SER A N 1
ATOM 772 C CA . SER A 1 101 ? -20.225 -1.311 43.036 1.00 91.19 101 SER A CA 1
ATOM 773 C C . SER A 1 101 ? -19.364 -1.281 41.765 1.00 91.19 101 SER A C 1
ATOM 775 O O . SER A 1 101 ? -19.767 -1.783 40.711 1.00 91.19 101 SER A O 1
ATOM 777 N N . HIS A 1 102 ? -18.132 -0.778 41.872 1.00 89.50 102 HIS A N 1
ATOM 778 C CA . HIS A 1 102 ? -17.192 -0.720 40.753 1.00 89.50 102 HIS A CA 1
ATOM 779 C C . HIS A 1 102 ? -16.771 -2.122 40.279 1.00 89.50 102 HIS A C 1
ATOM 781 O O . HIS A 1 102 ? -16.550 -2.341 39.088 1.00 89.50 102 HIS A O 1
ATOM 787 N N . PHE A 1 103 ? -16.667 -3.091 41.191 1.00 90.31 103 PHE A N 1
ATOM 788 C CA . PHE A 1 103 ? -16.364 -4.477 40.834 1.00 90.31 103 PHE A CA 1
ATOM 789 C C . PHE A 1 103 ? -17.597 -5.181 40.274 1.00 90.31 103 PHE A C 1
ATOM 791 O O . PHE A 1 103 ? -17.491 -5.857 39.259 1.00 90.31 103 PHE A O 1
ATOM 798 N N . ALA A 1 104 ? -18.778 -4.955 40.849 1.00 90.75 104 ALA A N 1
ATOM 799 C CA . ALA A 1 104 ? -20.030 -5.456 40.289 1.00 90.75 104 ALA A CA 1
ATOM 800 C C . ALA A 1 104 ? -20.213 -5.008 38.834 1.00 90.75 104 ALA A C 1
ATOM 802 O O . ALA A 1 104 ? -20.534 -5.827 37.977 1.00 90.75 104 ALA A O 1
ATOM 803 N N . THR A 1 105 ? -19.896 -3.746 38.534 1.00 88.12 105 THR A N 1
ATOM 804 C CA . THR A 1 105 ? -19.901 -3.214 37.162 1.00 88.12 105 THR A CA 1
ATOM 805 C C . THR A 1 105 ? -18.884 -3.933 36.270 1.00 88.12 105 THR A C 1
ATOM 807 O O . THR A 1 105 ? -19.225 -4.338 35.164 1.00 88.12 105 THR A O 1
ATOM 810 N N . LEU A 1 106 ? -17.656 -4.149 36.760 1.00 88.00 106 LEU A N 1
ATOM 811 C CA . LEU A 1 106 ? -16.591 -4.833 36.015 1.00 88.00 106 LEU A CA 1
ATOM 812 C C . LEU A 1 106 ? -16.935 -6.290 35.667 1.00 88.00 106 LEU A C 1
ATOM 814 O O . LEU A 1 106 ? -16.542 -6.770 34.613 1.00 88.00 106 LEU A O 1
ATOM 818 N N . PHE A 1 107 ? -17.649 -6.993 36.545 1.00 91.19 107 PHE A N 1
ATOM 819 C CA . PHE A 1 107 ? -17.996 -8.408 36.372 1.00 91.19 107 PHE A CA 1
ATOM 820 C C . PHE A 1 107 ? -19.418 -8.638 35.837 1.00 91.19 107 PHE A C 1
ATOM 822 O O . PHE A 1 107 ? -19.858 -9.784 35.714 1.00 91.19 107 PHE A O 1
ATOM 829 N N . THR A 1 108 ? -20.149 -7.570 35.503 1.00 89.75 108 THR A N 1
ATOM 830 C CA . THR A 1 108 ? -21.507 -7.679 34.956 1.00 89.75 108 THR A CA 1
ATOM 831 C C . THR A 1 108 ? -21.500 -8.485 33.655 1.00 89.75 108 THR A C 1
ATOM 833 O O . THR A 1 108 ? -20.678 -8.256 32.765 1.00 89.75 108 THR A O 1
ATOM 836 N N . GLY A 1 109 ? -22.414 -9.454 33.548 1.00 87.81 109 GLY A N 1
ATOM 837 C CA . GLY A 1 109 ? -22.505 -10.347 32.390 1.00 87.81 109 GLY A CA 1
ATOM 838 C C . GLY A 1 109 ? -21.590 -11.571 32.441 1.00 87.81 109 GLY A C 1
ATOM 839 O O . GLY A 1 109 ? -21.765 -12.468 31.618 1.00 87.81 109 GLY A O 1
ATOM 840 N N . ASN A 1 110 ? -20.646 -11.631 33.388 1.00 91.19 110 ASN A N 1
ATOM 841 C CA . ASN A 1 110 ? -19.615 -12.671 33.428 1.00 91.19 110 ASN A CA 1
ATOM 842 C C . ASN A 1 110 ? -19.533 -13.436 34.747 1.00 91.19 110 ASN A C 1
ATOM 844 O O . ASN A 1 110 ? -18.881 -14.464 34.767 1.00 91.19 110 ASN A O 1
ATOM 848 N N . VAL A 1 111 ? -20.142 -12.964 35.837 1.00 92.75 111 VAL A N 1
ATOM 849 C CA . VAL A 1 111 ? -20.106 -13.644 37.142 1.00 92.75 111 VAL A CA 1
ATOM 850 C C . VAL A 1 111 ? -21.467 -13.528 37.811 1.00 92.75 111 VAL A C 1
ATOM 852 O O . VAL A 1 111 ? -22.100 -12.478 37.738 1.00 92.75 111 VAL A O 1
ATOM 855 N N . GLU A 1 112 ? -21.908 -14.578 38.502 1.00 92.12 112 GLU A N 1
ATOM 856 C CA . GLU A 1 112 ? -23.169 -14.543 39.248 1.00 92.12 112 GLU A CA 1
ATOM 857 C C . GLU A 1 112 ? -23.057 -13.818 40.594 1.00 92.12 112 GLU A C 1
ATOM 859 O O . GLU A 1 112 ? -24.008 -13.156 41.025 1.00 92.12 112 GLU A O 1
ATOM 864 N N . ARG A 1 113 ? -21.931 -13.977 41.303 1.00 93.31 113 ARG A N 1
ATOM 865 C CA . ARG A 1 113 ? -21.757 -13.482 42.674 1.00 93.31 113 ARG A CA 1
ATOM 866 C C . ARG A 1 113 ? -20.362 -12.941 42.935 1.00 93.31 113 ARG A C 1
ATOM 868 O O . ARG A 1 113 ? -19.353 -13.487 42.491 1.00 93.31 113 ARG A O 1
ATOM 875 N N . ILE A 1 114 ? -20.327 -11.877 43.727 1.00 94.75 114 ILE A N 1
ATOM 876 C CA . ILE A 1 114 ? -19.104 -11.282 44.255 1.00 94.75 114 ILE A CA 1
ATOM 877 C C . ILE A 1 114 ? -19.171 -11.342 45.774 1.00 94.75 114 ILE A C 1
ATOM 879 O O . ILE A 1 114 ? -20.065 -10.757 46.383 1.00 94.75 114 ILE A O 1
ATOM 883 N N . HIS A 1 115 ? -18.210 -12.016 46.391 1.00 94.81 115 HIS A N 1
ATOM 884 C CA . HIS A 1 115 ? -18.104 -12.149 47.839 1.00 94.81 115 HIS A CA 1
ATOM 885 C C . HIS A 1 115 ? -17.134 -11.115 48.388 1.00 94.81 115 HIS A C 1
ATOM 887 O O . HIS A 1 115 ? -15.958 -11.130 48.047 1.00 94.81 115 HIS A O 1
ATOM 893 N N . VAL A 1 116 ? -17.606 -10.231 49.257 1.00 94.62 116 VAL A N 1
ATOM 894 C CA . VAL A 1 116 ? -16.762 -9.270 49.973 1.00 94.62 116 VAL A CA 1
ATOM 895 C C . VAL A 1 116 ? -16.529 -9.821 51.374 1.00 94.62 116 VAL A C 1
ATOM 897 O O . VAL A 1 116 ? -17.480 -10.071 52.117 1.00 94.62 116 VAL A O 1
ATOM 900 N N . CYS A 1 117 ? -15.272 -10.071 51.724 1.00 92.38 117 CYS A N 1
ATOM 901 C CA . CYS A 1 117 ? -14.925 -10.832 52.920 1.00 92.38 117 CYS A CA 1
ATOM 902 C C . CYS A 1 117 ? -13.562 -10.415 53.483 1.00 92.38 117 CYS A C 1
ATOM 904 O O . CYS A 1 117 ? -12.746 -9.808 52.793 1.00 92.38 117 CYS A O 1
ATOM 906 N N . LYS A 1 118 ? -13.303 -10.790 54.741 1.00 91.12 118 LYS A N 1
ATOM 907 C CA . LYS A 1 118 ? -12.002 -10.566 55.381 1.00 91.12 118 LYS A CA 1
ATOM 908 C C . LYS A 1 118 ? -10.986 -11.658 55.061 1.00 91.12 118 LYS A C 1
ATOM 910 O O . LYS A 1 118 ? -9.821 -11.359 54.852 1.00 91.12 118 LYS A O 1
ATOM 915 N N . ASP A 1 119 ? -11.439 -12.908 54.998 1.00 87.69 119 ASP A N 1
ATOM 916 C CA . ASP A 1 119 ? -10.630 -14.065 54.612 1.00 87.69 119 ASP A CA 1
ATOM 917 C C . ASP A 1 119 ? -11.516 -15.099 53.915 1.00 87.69 119 ASP A C 1
ATOM 919 O O . ASP A 1 119 ? -12.088 -15.988 54.544 1.00 87.69 119 ASP A O 1
ATOM 923 N N . CYS A 1 120 ? -11.649 -14.984 52.597 1.00 86.38 120 CYS A N 1
ATOM 924 C CA . CYS A 1 120 ? -12.264 -16.023 51.783 1.00 86.38 120 CYS A CA 1
ATOM 925 C C . CYS A 1 120 ? -11.378 -16.374 50.591 1.00 86.38 120 CYS A C 1
ATOM 927 O O . CYS A 1 120 ? -10.539 -15.590 50.149 1.00 86.38 120 CYS A O 1
ATOM 929 N N . ARG A 1 121 ? -11.526 -17.613 50.120 1.00 83.31 121 ARG A N 1
ATOM 930 C CA . ARG A 1 121 ? -10.787 -18.144 48.980 1.00 83.31 121 ARG A CA 1
ATOM 931 C C . ARG A 1 121 ? -11.789 -18.657 47.968 1.00 83.31 121 ARG A C 1
ATOM 933 O O . ARG A 1 121 ? -12.491 -19.627 48.230 1.00 83.31 121 ARG A O 1
ATOM 940 N N . THR A 1 122 ? -11.840 -17.977 46.838 1.00 88.69 122 THR A N 1
ATOM 941 C CA . THR A 1 122 ? -12.523 -18.441 45.634 1.00 88.69 122 THR A CA 1
ATOM 942 C C . THR A 1 122 ? -11.484 -18.716 44.557 1.00 88.69 122 THR A C 1
ATOM 944 O O . THR A 1 122 ? -10.290 -18.466 44.750 1.00 88.69 122 THR A O 1
ATOM 947 N N . ASP A 1 123 ? -11.935 -19.224 43.418 1.00 89.56 123 ASP A N 1
ATOM 948 C CA . ASP A 1 123 ? -11.079 -19.460 42.263 1.00 89.56 123 ASP A CA 1
ATOM 949 C C . ASP A 1 123 ? -10.442 -18.165 41.724 1.00 89.56 123 ASP A C 1
ATOM 951 O O . ASP A 1 123 ? -9.329 -18.212 41.199 1.00 89.56 123 ASP A O 1
ATOM 955 N N . LEU A 1 124 ? -11.112 -17.013 41.876 1.00 92.88 124 LEU A N 1
ATOM 956 C CA . LEU A 1 124 ? -10.583 -15.686 41.555 1.00 92.88 124 LEU A CA 1
ATOM 957 C C . LEU A 1 124 ? -10.697 -14.762 42.772 1.00 92.88 124 LEU A C 1
ATOM 959 O O . LEU A 1 124 ? -11.764 -14.217 43.053 1.00 92.88 124 LEU A O 1
ATOM 963 N N . ASN A 1 125 ? -9.579 -14.528 43.459 1.00 94.00 125 ASN A N 1
ATOM 964 C CA . ASN A 1 125 ? -9.537 -13.656 44.628 1.00 94.00 125 ASN A CA 1
ATOM 965 C C . ASN A 1 125 ? -8.817 -12.329 44.348 1.00 94.00 125 ASN A C 1
ATOM 967 O O . ASN A 1 125 ? -7.640 -12.315 43.993 1.00 94.00 125 ASN A O 1
ATOM 971 N N . ILE A 1 126 ? -9.500 -11.212 44.577 1.00 93.75 126 ILE A N 1
ATOM 972 C CA . ILE A 1 126 ? -8.962 -9.855 44.475 1.00 93.75 126 ILE A CA 1
ATOM 973 C C . ILE A 1 126 ? -8.544 -9.398 45.871 1.00 93.75 126 ILE A C 1
ATOM 975 O O . ILE A 1 126 ? -9.399 -9.113 46.706 1.00 93.75 126 ILE A O 1
ATOM 979 N N . ASP A 1 127 ? -7.243 -9.308 46.132 1.00 93.69 127 ASP A N 1
ATOM 980 C CA . ASP A 1 127 ? -6.731 -8.818 47.413 1.00 93.69 127 ASP A CA 1
ATOM 981 C C . ASP A 1 127 ? -6.418 -7.318 47.327 1.00 93.69 127 ASP A C 1
ATOM 983 O O . ASP A 1 127 ? -5.722 -6.848 46.417 1.00 93.69 127 ASP A O 1
ATOM 987 N N . LEU A 1 128 ? -6.984 -6.560 48.267 1.00 93.06 128 LEU A N 1
ATOM 988 C CA . LEU A 1 128 ? -6.812 -5.115 48.398 1.00 93.06 128 LEU A CA 1
ATOM 989 C C . LEU A 1 128 ? -6.075 -4.723 49.691 1.00 93.06 128 LEU A C 1
ATOM 991 O O . LEU A 1 128 ? -5.746 -3.547 49.856 1.00 93.06 128 LEU A O 1
ATOM 995 N N . ARG A 1 129 ? -5.760 -5.677 50.580 1.00 89.44 129 ARG A N 1
ATOM 996 C CA . ARG A 1 129 ? -5.176 -5.414 51.912 1.00 89.44 129 ARG A CA 1
ATOM 997 C C . ARG A 1 129 ? -3.757 -4.855 51.850 1.00 89.44 129 ARG A C 1
ATOM 999 O O . ARG A 1 129 ? -3.362 -4.034 52.669 1.00 89.44 129 ARG A O 1
ATOM 1006 N N . SER A 1 130 ? -2.977 -5.248 50.844 1.00 82.75 130 SER A N 1
ATOM 1007 C CA . SER A 1 130 ? -1.572 -4.840 50.704 1.00 82.75 130 SER A CA 1
ATOM 1008 C C . SER A 1 130 ? -1.364 -3.430 50.127 1.00 82.75 130 SER A C 1
ATOM 1010 O O . SER A 1 130 ? -0.246 -3.090 49.739 1.00 82.75 130 SER A O 1
ATOM 1012 N N . GLY A 1 131 ? -2.422 -2.625 49.962 1.00 82.12 131 GLY A N 1
ATOM 1013 C CA . GLY A 1 131 ? -2.357 -1.304 49.309 1.00 82.12 131 GLY A CA 1
ATOM 1014 C C . GLY A 1 131 ? -2.089 -1.351 47.795 1.00 82.12 131 GLY A C 1
ATOM 1015 O O . GLY A 1 131 ? -2.038 -0.320 47.127 1.00 82.12 131 GLY A O 1
ATOM 1016 N N . ARG A 1 132 ? -1.945 -2.552 47.226 1.00 86.00 132 ARG A N 1
ATOM 1017 C CA . ARG A 1 132 ? -1.887 -2.834 45.787 1.00 86.00 132 ARG A CA 1
ATOM 1018 C C . ARG A 1 132 ? -2.951 -3.865 45.459 1.00 86.00 132 ARG A C 1
ATOM 1020 O O . ARG A 1 132 ? -3.075 -4.847 46.180 1.00 86.00 132 ARG A O 1
ATOM 1027 N N . ARG A 1 133 ? -3.669 -3.653 44.357 1.00 89.25 133 ARG A N 1
ATOM 1028 C CA . ARG A 1 133 ? -4.674 -4.592 43.850 1.00 89.25 133 ARG A CA 1
ATOM 1029 C C . ARG A 1 133 ? -3.978 -5.794 43.217 1.00 89.25 133 ARG A C 1
ATOM 1031 O O . ARG A 1 133 ? -3.303 -5.627 42.201 1.00 89.25 133 ARG A O 1
ATOM 1038 N N . THR A 1 134 ? -4.157 -6.979 43.789 1.00 90.81 134 THR A N 1
ATOM 1039 C CA . THR A 1 134 ? -3.650 -8.236 43.221 1.00 90.81 134 THR A CA 1
ATOM 1040 C C . THR A 1 134 ? -4.809 -9.169 42.882 1.00 90.81 134 THR A C 1
ATOM 1042 O O . THR A 1 134 ? -5.773 -9.278 43.633 1.00 90.81 134 THR A O 1
ATOM 1045 N N . PHE A 1 135 ? -4.735 -9.809 41.715 1.00 91.56 135 PHE A N 1
ATOM 1046 C CA . PHE A 1 135 ? -5.688 -10.829 41.282 1.00 91.56 135 PHE A CA 1
ATOM 1047 C C . PHE A 1 135 ? -5.012 -12.189 41.435 1.00 91.56 135 PHE A C 1
ATOM 1049 O O . PHE A 1 135 ? -4.041 -12.484 40.741 1.00 91.56 135 PHE A O 1
ATOM 1056 N N . ASN A 1 136 ? -5.510 -13.001 42.358 1.00 92.38 136 ASN A N 1
ATOM 1057 C CA . ASN A 1 136 ? -5.030 -14.350 42.606 1.00 92.38 136 ASN A CA 1
ATOM 1058 C C . ASN A 1 136 ? -5.963 -15.332 41.895 1.00 92.38 136 ASN A C 1
ATOM 1060 O O . ASN A 1 136 ? -7.144 -15.425 42.225 1.00 92.38 136 ASN A O 1
ATOM 1064 N N . VAL A 1 137 ? -5.430 -16.026 40.892 1.00 91.81 137 VAL A N 1
ATOM 1065 C CA . VAL A 1 137 ? -6.160 -16.986 40.056 1.00 91.81 137 VAL A CA 1
ATOM 1066 C C . VAL A 1 137 ? -5.766 -18.394 40.491 1.00 91.81 137 VAL A C 1
ATOM 1068 O O . VAL A 1 137 ? -4.591 -18.755 40.423 1.00 91.81 137 VAL A O 1
ATOM 1071 N N . HIS A 1 138 ? -6.733 -19.186 40.943 1.00 90.44 138 HIS A N 1
ATOM 1072 C CA . HIS A 1 138 ? -6.508 -20.512 41.523 1.00 90.44 138 HIS A CA 1
ATOM 1073 C C . HIS A 1 138 ? -7.085 -21.662 40.686 1.00 90.44 138 HIS A C 1
ATOM 1075 O O . HIS A 1 138 ? -6.783 -22.820 40.972 1.00 90.44 138 HIS A O 1
ATOM 1081 N N . SER A 1 139 ? -7.855 -21.372 39.631 1.00 91.25 139 SER A N 1
ATOM 1082 C CA . SER A 1 139 ? -8.389 -22.387 38.716 1.00 91.25 139 SER A CA 1
ATOM 1083 C C . SER A 1 139 ? -8.297 -21.964 37.246 1.00 91.25 139 SER A C 1
ATOM 1085 O O . SER A 1 139 ? -8.210 -20.778 36.921 1.00 91.25 139 SER A O 1
ATOM 1087 N N . LEU A 1 140 ? -8.338 -22.946 36.335 1.00 86.56 140 LEU A N 1
ATOM 1088 C CA . LEU A 1 140 ? -8.429 -22.687 34.890 1.00 86.56 140 LEU A CA 1
ATOM 1089 C C . LEU A 1 140 ? -9.717 -21.933 34.530 1.00 86.56 140 LEU A C 1
ATOM 1091 O O . LEU A 1 140 ? -9.703 -21.094 33.633 1.00 86.56 140 LEU A O 1
ATOM 1095 N N . GLY A 1 141 ? -10.803 -22.188 35.265 1.00 89.38 141 GLY A N 1
ATOM 1096 C CA . GLY A 1 141 ? -12.059 -21.461 35.121 1.00 89.38 141 GLY A CA 1
ATOM 1097 C C . GLY A 1 141 ? -11.906 -19.976 35.453 1.00 89.38 141 GLY A C 1
ATOM 1098 O O . GLY A 1 141 ? -12.329 -19.123 34.679 1.00 89.38 141 GLY A O 1
ATOM 1099 N N . ALA A 1 142 ? -11.206 -19.651 36.542 1.00 89.69 142 ALA A N 1
ATOM 1100 C CA . ALA A 1 142 ? -10.892 -18.266 36.888 1.00 89.69 142 ALA A CA 1
ATOM 1101 C C . ALA A 1 142 ? -9.927 -17.592 35.899 1.00 89.69 142 ALA A C 1
ATOM 1103 O O . ALA A 1 142 ? -10.041 -16.390 35.664 1.00 89.69 142 ALA A O 1
ATOM 1104 N N . LEU A 1 143 ? -9.005 -18.341 35.282 1.00 89.31 143 LEU A N 1
ATOM 1105 C CA . LEU A 1 143 ? -8.150 -17.808 34.215 1.00 89.31 143 LEU A CA 1
ATOM 1106 C C . LEU A 1 143 ? -8.969 -17.452 32.967 1.00 89.31 143 LEU A C 1
ATOM 1108 O O . LEU A 1 143 ? -8.779 -16.386 32.385 1.00 89.31 143 LEU A O 1
ATOM 1112 N N . ALA A 1 144 ? -9.903 -18.319 32.576 1.00 88.81 144 ALA A N 1
ATOM 1113 C CA . ALA A 1 144 ? -10.826 -18.054 31.477 1.00 88.81 144 ALA A CA 1
ATOM 1114 C C . ALA A 1 144 ? -11.773 -16.882 31.796 1.00 88.81 144 ALA A C 1
ATOM 1116 O O . ALA A 1 144 ? -12.021 -16.047 30.928 1.00 88.81 144 ALA A O 1
ATOM 1117 N N . LEU A 1 145 ? -12.223 -16.751 33.049 1.00 90.19 145 LEU A N 1
ATOM 1118 C CA . LEU A 1 145 ? -12.969 -15.579 33.512 1.00 90.19 145 LEU A CA 1
ATOM 1119 C C . LEU A 1 145 ? -12.131 -14.297 33.401 1.00 90.19 145 LEU A C 1
ATOM 1121 O O . LEU A 1 145 ? -12.623 -13.271 32.940 1.00 90.19 145 LEU A O 1
ATOM 1125 N N . PHE A 1 146 ? -10.850 -14.343 33.767 1.00 87.62 146 PHE A N 1
ATOM 1126 C CA . PHE A 1 146 ? -9.950 -13.205 33.588 1.00 87.62 146 PHE A CA 1
ATOM 1127 C C . PHE A 1 146 ? -9.772 -12.841 32.104 1.00 87.62 146 PHE A C 1
ATOM 1129 O O . PHE A 1 146 ? -9.801 -11.662 31.758 1.00 87.62 146 PHE A O 1
ATOM 1136 N N . ALA A 1 147 ? -9.668 -13.832 31.214 1.00 86.50 147 ALA A N 1
ATOM 1137 C CA . ALA A 1 147 ? -9.628 -13.601 29.768 1.00 86.50 147 ALA A CA 1
ATOM 1138 C C . ALA A 1 147 ? -10.925 -12.956 29.236 1.00 86.50 147 ALA A C 1
ATOM 1140 O O . ALA A 1 147 ? -10.863 -12.068 28.385 1.00 86.50 147 ALA A O 1
ATOM 1141 N N . LEU A 1 148 ? -12.094 -13.332 29.772 1.00 87.12 148 LEU A N 1
ATOM 1142 C CA . LEU A 1 148 ? -13.370 -12.670 29.464 1.00 87.12 148 LEU A CA 1
ATOM 1143 C C . LEU A 1 148 ? -13.379 -11.193 29.881 1.00 87.12 148 LEU A C 1
ATOM 1145 O O . LEU A 1 148 ? -13.875 -10.344 29.139 1.00 87.12 148 LEU A O 1
ATOM 1149 N N . LEU A 1 149 ? -12.820 -10.867 31.048 1.00 86.31 149 LEU A N 1
ATOM 1150 C CA . LEU A 1 149 ? -12.710 -9.478 31.510 1.00 86.31 149 LEU A CA 1
ATOM 1151 C C . LEU A 1 149 ? -11.759 -8.654 30.642 1.00 86.31 149 LEU A C 1
ATOM 1153 O O . LEU A 1 149 ? -12.048 -7.496 30.342 1.00 86.31 149 LEU A O 1
ATOM 1157 N N . ASP A 1 150 ? -10.634 -9.237 30.231 1.00 84.19 150 ASP A N 1
ATOM 1158 C CA . ASP A 1 150 ? -9.686 -8.557 29.346 1.00 84.19 150 ASP A CA 1
ATOM 1159 C C . ASP A 1 150 ? -10.313 -8.295 27.966 1.00 84.19 150 ASP A C 1
ATOM 1161 O O . ASP A 1 150 ? -10.198 -7.196 27.421 1.00 84.19 150 ASP A O 1
ATOM 1165 N N . SER A 1 151 ? -11.119 -9.237 27.466 1.00 82.31 151 SER A N 1
ATOM 1166 C CA . SER A 1 151 ? -11.938 -9.038 26.264 1.00 82.31 151 SER A CA 1
ATOM 1167 C C . SER A 1 151 ? -12.984 -7.918 26.434 1.00 82.31 151 SER A C 1
ATOM 1169 O O . SER A 1 151 ? -13.168 -7.092 25.534 1.00 82.31 151 SER A O 1
ATOM 1171 N N . GLN A 1 152 ? -13.631 -7.794 27.602 1.00 80.38 152 GLN A N 1
ATOM 1172 C CA . GLN A 1 152 ? -14.536 -6.667 27.889 1.00 80.38 152 GLN A CA 1
ATOM 1173 C C . GLN A 1 152 ? -13.805 -5.322 27.944 1.00 80.38 152 GLN A C 1
ATOM 1175 O O . GLN A 1 152 ? -14.326 -4.312 27.460 1.00 80.38 152 GLN A O 1
ATOM 1180 N N . LYS A 1 153 ? -12.589 -5.290 28.497 1.00 81.19 153 LYS A N 1
ATOM 1181 C CA . LYS A 1 153 ? -11.740 -4.097 28.467 1.00 81.19 153 LYS A CA 1
ATOM 1182 C C . LYS A 1 153 ? -11.440 -3.696 27.026 1.00 81.19 153 LYS A C 1
ATOM 1184 O O . LYS A 1 153 ? -11.619 -2.526 26.684 1.00 81.19 153 LYS A O 1
ATOM 1189 N N . GLU A 1 154 ? -11.062 -4.647 26.175 1.00 81.12 154 GLU A N 1
ATOM 1190 C CA . GLU A 1 154 ? -10.874 -4.398 24.743 1.00 81.12 154 GLU A CA 1
ATOM 1191 C C . GLU A 1 154 ? -12.157 -3.852 24.100 1.00 81.12 154 GLU A C 1
ATOM 1193 O O . GLU A 1 154 ? -12.110 -2.862 23.371 1.00 81.12 154 GLU A O 1
ATOM 1198 N N . THR A 1 155 ? -13.315 -4.409 24.457 1.00 81.62 155 THR A N 1
ATOM 1199 C CA . THR A 1 155 ? -14.625 -3.935 23.987 1.00 81.62 155 THR A CA 1
ATOM 1200 C C . THR A 1 155 ? -14.875 -2.477 24.378 1.00 81.62 155 THR A C 1
ATOM 1202 O O . THR A 1 155 ? -15.281 -1.683 23.537 1.00 81.62 155 THR A O 1
ATOM 1205 N N . SER A 1 156 ? -14.585 -2.078 25.621 1.00 80.25 156 SER A N 1
ATOM 1206 C CA . SER A 1 156 ? -14.754 -0.682 26.062 1.00 80.25 156 SER A CA 1
ATOM 1207 C C . SER A 1 156 ? -13.820 0.299 25.340 1.00 80.25 156 SER A C 1
ATOM 1209 O O . SER A 1 156 ? -14.224 1.412 24.999 1.00 80.25 156 SER A O 1
ATOM 1211 N N . ILE A 1 157 ? -12.588 -0.120 25.033 1.00 83.38 157 ILE A N 1
ATOM 1212 C CA . ILE A 1 157 ? -11.652 0.663 24.214 1.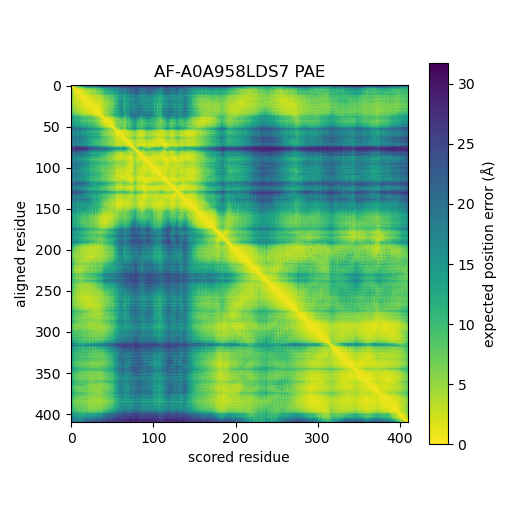00 83.38 157 ILE A CA 1
ATOM 1213 C C . ILE A 1 157 ? -12.195 0.797 22.787 1.00 83.38 157 ILE A C 1
ATOM 1215 O O . ILE A 1 157 ? -12.162 1.887 22.212 1.00 83.38 157 ILE A O 1
ATOM 1219 N N . ARG A 1 158 ? -12.741 -0.287 22.224 1.00 82.81 158 ARG A N 1
ATOM 1220 C CA . ARG A 1 158 ? -13.390 -0.274 20.908 1.00 82.81 158 ARG A CA 1
ATOM 1221 C C . ARG A 1 158 ? -14.638 0.609 20.899 1.00 82.81 158 ARG A C 1
ATOM 1223 O O . ARG A 1 158 ? -14.839 1.332 19.934 1.00 82.81 158 ARG A O 1
ATOM 1230 N N . GLU A 1 159 ? -15.435 0.646 21.966 1.00 85.06 159 GLU A N 1
ATOM 1231 C CA . GLU A 1 159 ? -16.565 1.580 22.083 1.00 85.06 159 GLU A CA 1
ATOM 1232 C C . GLU A 1 159 ? -16.103 3.036 22.111 1.00 85.06 159 GLU A C 1
ATOM 1234 O O . GLU A 1 159 ? -16.710 3.891 21.464 1.00 85.06 159 GLU A O 1
ATOM 1239 N N . TYR A 1 160 ? -15.020 3.335 22.835 1.00 86.88 160 TYR A N 1
ATOM 1240 C CA . TYR A 1 160 ? -14.416 4.665 22.807 1.00 86.88 160 TYR A CA 1
ATOM 1241 C C . TYR A 1 160 ? -13.940 5.022 21.393 1.00 86.88 160 TYR A C 1
ATOM 1243 O O . TYR A 1 160 ? -14.241 6.113 20.910 1.00 86.88 160 TYR A O 1
ATOM 1251 N N . LYS A 1 161 ? -13.284 4.083 20.696 1.00 85.94 161 LYS A N 1
ATOM 1252 C CA . LYS A 1 161 ? -12.899 4.230 19.285 1.00 85.94 161 LYS A CA 1
ATOM 1253 C C . LYS A 1 161 ? -14.120 4.483 18.396 1.00 85.94 161 LYS A C 1
ATOM 1255 O O . LYS A 1 161 ? -14.096 5.433 17.627 1.00 85.94 161 LYS A O 1
ATOM 1260 N N . ALA A 1 162 ? -15.202 3.718 18.543 1.00 88.38 162 ALA A N 1
ATOM 1261 C CA . ALA A 1 162 ? -16.437 3.900 17.779 1.00 88.38 162 ALA A CA 1
ATOM 1262 C C . ALA A 1 162 ? -17.073 5.276 18.026 1.00 88.38 162 ALA A C 1
ATOM 1264 O O . ALA A 1 162 ? -17.556 5.918 17.099 1.00 88.38 162 ALA A O 1
ATOM 1265 N N . ARG A 1 163 ? -17.053 5.773 19.270 1.00 89.75 163 ARG A N 1
ATOM 1266 C CA . ARG A 1 163 ? -17.517 7.135 19.587 1.00 89.75 163 ARG A CA 1
ATOM 1267 C C . ARG A 1 163 ? -16.618 8.203 18.971 1.00 89.75 163 ARG A C 1
ATOM 1269 O O . ARG A 1 163 ? -17.140 9.194 18.475 1.00 89.75 163 ARG A O 1
ATOM 1276 N N . ALA A 1 164 ? -15.301 8.010 19.001 1.00 86.31 164 ALA A N 1
ATOM 1277 C CA . ALA A 1 164 ? -14.348 8.926 18.384 1.00 86.31 164 ALA A CA 1
ATOM 1278 C C . ALA A 1 164 ? -14.500 8.958 16.853 1.00 86.31 164 ALA A C 1
ATOM 1280 O O . ALA A 1 164 ? -14.510 10.042 16.276 1.00 86.31 164 ALA A O 1
ATOM 1281 N N . LEU A 1 165 ? -14.693 7.799 16.215 1.00 86.44 165 LEU A N 1
ATOM 1282 C CA . LEU A 1 165 ? -14.993 7.691 14.785 1.00 86.44 165 LEU A CA 1
ATOM 1283 C C . LEU A 1 165 ? -16.326 8.362 14.447 1.00 86.44 165 LEU A C 1
ATOM 1285 O O . LEU A 1 165 ? -16.350 9.215 13.575 1.00 86.44 165 LEU A O 1
ATOM 1289 N N . ALA A 1 166 ? -17.393 8.105 15.207 1.00 89.19 166 ALA A N 1
ATOM 1290 C CA . ALA A 1 166 ? -18.684 8.758 14.980 1.00 89.19 166 ALA A CA 1
ATOM 1291 C C . ALA A 1 166 ? -18.615 10.284 15.176 1.00 89.19 166 ALA A C 1
ATOM 1293 O O . ALA A 1 166 ? -19.307 11.042 14.502 1.00 89.19 166 ALA A O 1
ATOM 1294 N N . ALA A 1 167 ? -17.800 10.763 16.121 1.00 88.31 167 ALA A N 1
ATOM 1295 C CA . ALA A 1 167 ? -17.563 12.193 16.296 1.00 88.31 167 ALA A CA 1
ATOM 1296 C C . ALA A 1 167 ? -16.788 12.782 15.109 1.00 88.31 167 ALA A C 1
ATOM 1298 O O . ALA A 1 167 ? -17.131 13.868 14.652 1.00 88.31 167 ALA A O 1
ATOM 1299 N N . ARG A 1 168 ? -15.785 12.060 14.597 1.00 84.44 168 ARG A N 1
ATOM 1300 C CA . ARG A 1 168 ? -15.049 12.427 13.384 1.00 84.44 168 ARG A CA 1
ATOM 1301 C C . ARG A 1 168 ? -15.973 12.471 12.166 1.00 84.44 168 ARG A C 1
ATOM 1303 O O . ARG A 1 168 ? -15.969 13.483 11.485 1.00 84.44 168 ARG A O 1
ATOM 1310 N N . GLU A 1 169 ? -16.794 11.450 11.945 1.00 84.88 169 GLU A N 1
ATOM 1311 C CA . GLU A 1 169 ? -17.780 11.400 10.853 1.00 84.88 169 GLU A CA 1
ATOM 1312 C C . GLU A 1 169 ? -18.743 12.592 10.922 1.00 84.88 169 GLU A C 1
ATOM 1314 O O . GLU A 1 169 ? -18.950 13.271 9.925 1.00 84.88 169 GLU A O 1
ATOM 1319 N N . ARG A 1 170 ? -19.252 12.942 12.113 1.00 86.00 170 ARG A N 1
ATOM 1320 C CA . ARG A 1 170 ? -20.076 14.153 12.294 1.00 86.00 170 ARG A CA 1
ATOM 1321 C C . ARG A 1 170 ? -19.324 15.438 11.962 1.00 86.00 170 ARG A C 1
ATOM 1323 O O . ARG A 1 170 ? -19.922 16.364 11.427 1.00 86.00 170 ARG A O 1
ATOM 1330 N N . ILE A 1 171 ? -18.045 15.535 12.328 1.00 83.81 171 ILE A N 1
ATOM 1331 C CA . ILE A 1 171 ? -17.212 16.689 11.967 1.00 83.81 171 ILE A CA 1
ATOM 1332 C C . ILE A 1 171 ? -17.040 16.745 10.449 1.00 83.81 171 ILE A C 1
ATOM 1334 O O . ILE A 1 171 ? -17.253 17.804 9.875 1.00 83.81 171 ILE A O 1
ATOM 1338 N N . GLU A 1 172 ? -16.750 15.621 9.798 1.00 80.56 172 GLU A N 1
ATOM 1339 C CA . GLU A 1 172 ? -16.621 15.530 8.339 1.00 80.56 172 GLU A CA 1
ATOM 1340 C C . GLU A 1 172 ? -17.939 15.887 7.624 1.00 80.56 172 GLU A C 1
ATOM 1342 O O . GLU A 1 172 ? -17.927 16.615 6.633 1.00 80.56 172 GLU A O 1
ATOM 1347 N N . GLU A 1 173 ? -19.091 15.464 8.154 1.00 84.56 173 GLU A N 1
ATOM 1348 C CA . GLU A 1 173 ? -20.414 15.873 7.660 1.00 84.56 173 GLU A CA 1
ATOM 1349 C C . GLU A 1 173 ? -20.646 17.385 7.799 1.00 84.56 173 GLU A C 1
ATOM 1351 O O . GLU A 1 173 ? -21.211 18.007 6.898 1.00 84.56 173 GLU A O 1
ATOM 1356 N N . MET A 1 174 ? -20.203 17.988 8.908 1.00 84.25 174 MET A N 1
ATOM 1357 C CA . MET A 1 174 ? -20.313 19.433 9.143 1.00 84.25 174 MET A CA 1
ATOM 1358 C C . MET A 1 174 ? -19.339 20.253 8.286 1.00 84.25 174 MET A C 1
ATOM 1360 O O . MET A 1 174 ? -19.695 21.343 7.839 1.00 84.25 174 MET A O 1
ATOM 1364 N N . GLU A 1 175 ? -18.121 19.759 8.063 1.00 82.31 175 GLU A N 1
ATOM 1365 C CA . GLU A 1 175 ? -17.112 20.390 7.201 1.00 82.31 175 GLU A CA 1
ATOM 1366 C C . GLU A 1 175 ? -17.492 20.297 5.716 1.00 82.31 175 GLU A C 1
ATOM 1368 O O . GLU A 1 175 ? -17.112 21.157 4.915 1.00 82.31 175 GLU A O 1
ATOM 1373 N N . GLY A 1 176 ? -18.281 19.284 5.349 1.00 79.25 176 GLY A N 1
ATOM 1374 C CA . GLY A 1 176 ? -18.633 18.991 3.968 1.00 79.25 176 GLY A CA 1
ATOM 1375 C C . GLY A 1 176 ? -17.425 18.508 3.160 1.00 79.25 176 GLY A C 1
ATOM 1376 O O . GLY A 1 176 ? -16.392 18.094 3.684 1.00 79.25 176 GLY A O 1
ATOM 1377 N N . SER A 1 177 ? -17.535 18.534 1.831 1.00 80.00 177 SER A N 1
ATOM 1378 C CA . SER A 1 177 ? -16.419 18.136 0.970 1.00 80.00 177 SER A CA 1
ATOM 1379 C C . SER A 1 177 ? -15.387 19.260 0.864 1.00 80.00 177 SER A C 1
ATOM 1381 O O . SER A 1 177 ? -15.623 20.256 0.174 1.00 80.00 177 SER A O 1
ATOM 1383 N N . ILE A 1 178 ? -14.218 19.083 1.483 1.00 79.00 178 ILE A N 1
ATOM 1384 C CA . ILE A 1 178 ? -13.076 19.974 1.261 1.00 79.00 178 ILE A CA 1
ATOM 1385 C C . ILE A 1 178 ? -12.465 19.638 -0.099 1.00 79.00 178 ILE A C 1
ATOM 1387 O O . ILE A 1 178 ? -11.854 18.582 -0.289 1.00 79.00 178 ILE A O 1
ATOM 1391 N N . LEU A 1 179 ? -12.648 20.552 -1.048 1.00 85.06 179 LEU A N 1
ATOM 1392 C CA . LEU A 1 179 ? -12.151 20.434 -2.411 1.00 85.06 179 LEU A CA 1
ATOM 1393 C C . LEU A 1 179 ? -10.894 21.289 -2.595 1.00 85.06 179 LEU A C 1
ATOM 1395 O O . LEU A 1 179 ? -10.928 22.513 -2.463 1.00 85.06 179 LEU A O 1
ATOM 1399 N N . ILE A 1 180 ? -9.779 20.652 -2.947 1.00 84.06 180 ILE A N 1
ATOM 1400 C CA . ILE A 1 180 ? -8.556 21.347 -3.343 1.00 84.06 180 ILE A CA 1
ATOM 1401 C C . ILE A 1 180 ? -8.656 21.708 -4.824 1.00 84.06 180 ILE A C 1
ATOM 1403 O O . ILE A 1 180 ? -8.727 20.838 -5.698 1.00 84.06 180 ILE A O 1
ATOM 1407 N N . HIS A 1 181 ? -8.598 23.008 -5.098 1.00 84.62 181 HIS A N 1
ATOM 1408 C CA . HIS A 1 181 ? -8.456 23.554 -6.441 1.00 84.62 181 HIS A CA 1
ATOM 1409 C C . HIS A 1 181 ? -6.997 23.941 -6.681 1.00 84.62 181 HIS A C 1
ATOM 1411 O O . HIS A 1 181 ? -6.444 24.770 -5.961 1.00 84.62 181 HIS A O 1
ATOM 1417 N N . ALA A 1 182 ? -6.384 23.365 -7.713 1.00 83.00 182 ALA A N 1
ATOM 1418 C CA . ALA A 1 182 ? -5.047 23.737 -8.156 1.00 83.00 182 ALA A CA 1
ATOM 1419 C C . ALA A 1 182 ? -4.984 23.817 -9.691 1.00 83.00 182 ALA A C 1
ATOM 1421 O O . ALA A 1 182 ? -5.655 23.031 -10.373 1.00 83.00 182 ALA A O 1
ATOM 1422 N N . PRO A 1 183 ? -4.191 24.746 -10.260 1.00 77.50 183 PRO A N 1
ATOM 1423 C CA . PRO A 1 183 ? -3.974 24.823 -11.700 1.00 77.50 183 PRO A CA 1
ATOM 1424 C C . PRO A 1 183 ? -3.421 23.501 -12.250 1.00 77.50 183 PRO A C 1
ATOM 1426 O O . PRO A 1 183 ? -2.477 22.934 -11.706 1.00 77.50 183 PRO A O 1
ATOM 1429 N N . GLY A 1 184 ? -3.997 23.008 -13.348 1.00 71.88 184 GLY A N 1
ATOM 1430 C CA . GLY A 1 184 ? -3.550 21.775 -14.009 1.00 71.88 184 GLY A CA 1
ATOM 1431 C C . GLY A 1 184 ? -4.254 20.491 -13.581 1.00 71.88 184 GLY A C 1
ATOM 1432 O O . GLY A 1 184 ? -4.144 19.489 -14.290 1.00 71.88 184 GLY A O 1
ATOM 1433 N N . LEU A 1 185 ? -5.014 20.510 -12.484 1.00 80.62 185 LEU A N 1
ATOM 1434 C CA . LEU A 1 185 ? -5.902 19.401 -12.143 1.00 80.62 185 LEU A CA 1
ATOM 1435 C C . LEU A 1 185 ? -7.096 19.388 -13.098 1.00 80.62 185 LEU A C 1
ATOM 1437 O O . LEU A 1 185 ? -7.636 20.442 -13.441 1.00 80.62 185 LEU A O 1
ATOM 1441 N N . ARG A 1 186 ? -7.531 18.201 -13.533 1.00 83.38 186 ARG A N 1
ATOM 1442 C CA . ARG A 1 186 ? -8.730 18.093 -14.380 1.00 83.38 186 ARG A CA 1
ATOM 1443 C C . ARG A 1 186 ? -10.011 18.338 -13.585 1.00 83.38 186 ARG A C 1
ATOM 1445 O O . ARG A 1 186 ? -10.956 18.927 -14.100 1.00 83.38 186 ARG A O 1
ATOM 1452 N N . LYS A 1 187 ? -10.052 17.828 -12.356 1.00 85.12 187 LYS A N 1
ATOM 1453 C CA . LYS A 1 187 ? -11.172 17.927 -11.418 1.00 85.12 187 LYS A CA 1
ATOM 1454 C C . LYS A 1 187 ? -10.610 18.328 -10.046 1.00 85.12 187 LYS A C 1
ATOM 1456 O O . LYS A 1 187 ? -9.458 17.986 -9.767 1.00 85.12 187 LYS A O 1
ATOM 1461 N N . PRO A 1 188 ? -11.371 19.060 -9.215 1.00 83.12 188 PRO A N 1
ATOM 1462 C CA . PRO A 1 188 ? -10.952 19.332 -7.846 1.00 83.12 188 PRO A CA 1
ATOM 1463 C C . PRO A 1 188 ? -10.753 18.023 -7.078 1.00 83.12 188 PRO A C 1
ATOM 1465 O O . PRO A 1 188 ? -11.473 17.050 -7.304 1.00 83.12 188 PRO A O 1
ATOM 1468 N N . ILE A 1 189 ? -9.774 18.007 -6.177 1.00 81.88 189 ILE A N 1
ATOM 1469 C CA . ILE A 1 189 ? -9.454 16.827 -5.367 1.00 81.88 189 ILE A CA 1
ATOM 1470 C C . ILE A 1 189 ? -10.225 16.933 -4.055 1.00 81.88 189 ILE A C 1
ATOM 1472 O O . ILE A 1 189 ? -10.009 17.879 -3.300 1.00 81.88 189 ILE A O 1
ATOM 1476 N N . GLY A 1 190 ? -11.091 15.964 -3.765 1.00 78.00 190 GLY A N 1
ATOM 1477 C CA . GLY A 1 190 ? -11.647 15.801 -2.423 1.00 78.00 190 GLY A CA 1
ATOM 1478 C C . GLY A 1 190 ? -10.572 15.300 -1.465 1.00 78.00 190 GLY A C 1
ATOM 1479 O O . GLY A 1 190 ? -9.889 14.326 -1.764 1.00 78.00 190 GLY A O 1
ATOM 1480 N N . ILE A 1 191 ? -10.369 15.967 -0.332 1.00 74.38 191 ILE A N 1
ATOM 1481 C CA . ILE A 1 191 ? -9.460 15.439 0.701 1.00 74.38 191 ILE A CA 1
ATOM 1482 C C . ILE A 1 191 ? -10.105 14.227 1.392 1.00 74.38 191 ILE A C 1
ATOM 1484 O O . ILE A 1 191 ? -9.408 13.278 1.739 1.00 74.38 191 ILE A O 1
ATOM 1488 N N . SER A 1 192 ? -11.432 14.239 1.529 1.00 71.69 192 SER A N 1
ATOM 1489 C CA . SER A 1 192 ? -12.233 13.148 2.079 1.00 71.69 192 SER A CA 1
ATOM 1490 C C . SER A 1 192 ? -12.601 12.111 1.009 1.00 71.69 192 SER A C 1
ATOM 1492 O O . SER A 1 192 ? -13.005 12.470 -0.100 1.00 71.69 192 SER A O 1
ATOM 1494 N N . GLY A 1 193 ? -12.473 10.818 1.332 1.00 71.06 193 GLY A N 1
ATOM 1495 C CA . GLY A 1 193 ? -12.947 9.716 0.481 1.00 71.06 193 GLY A CA 1
ATOM 1496 C C . GLY A 1 193 ? -11.964 9.224 -0.588 1.00 71.06 193 GLY A C 1
ATOM 1497 O O . GLY A 1 193 ? -12.357 8.480 -1.485 1.00 71.06 193 GLY A O 1
ATOM 1498 N N . ASN A 1 194 ? -10.694 9.636 -0.529 1.00 78.19 194 ASN A N 1
ATOM 1499 C CA . ASN A 1 194 ? -9.646 9.213 -1.469 1.00 78.19 194 ASN A CA 1
ATOM 1500 C C . ASN A 1 194 ? -8.784 8.048 -0.946 1.00 78.19 194 ASN A C 1
ATOM 1502 O O . ASN A 1 194 ? -7.792 7.674 -1.582 1.00 78.19 194 ASN A O 1
ATOM 1506 N N . GLU A 1 195 ? -9.142 7.451 0.193 1.00 81.62 195 GLU A N 1
ATOM 1507 C CA . GLU A 1 195 ? -8.387 6.365 0.827 1.00 81.62 195 GLU A CA 1
ATOM 1508 C C . GLU A 1 195 ? -8.318 5.125 -0.080 1.00 81.62 195 GLU A C 1
ATOM 1510 O O . GLU A 1 195 ? -7.245 4.537 -0.248 1.00 81.62 195 GLU A O 1
ATOM 1515 N N . GLY A 1 196 ? -9.428 4.779 -0.743 1.00 80.62 196 GLY A N 1
ATOM 1516 C CA . GLY A 1 196 ? -9.498 3.665 -1.696 1.00 80.62 196 GLY A CA 1
ATOM 1517 C C . GLY A 1 196 ? -8.588 3.858 -2.916 1.00 80.62 196 GLY A C 1
ATOM 1518 O O . GLY A 1 196 ? -7.871 2.939 -3.326 1.00 80.62 196 GLY A O 1
ATOM 1519 N N . LEU A 1 197 ? -8.522 5.081 -3.457 1.00 83.38 197 LEU A N 1
ATOM 1520 C CA . LEU A 1 197 ? -7.616 5.426 -4.560 1.00 83.38 197 LEU A CA 1
ATOM 1521 C C . LEU A 1 197 ? -6.146 5.417 -4.127 1.00 83.38 197 LEU A C 1
ATOM 1523 O O . LEU A 1 197 ? -5.281 4.982 -4.891 1.00 83.38 197 LEU A O 1
ATOM 1527 N N . ALA A 1 198 ? -5.841 5.846 -2.901 1.00 83.81 198 ALA A N 1
ATOM 1528 C CA . ALA A 1 198 ? -4.489 5.755 -2.357 1.00 83.81 198 ALA A CA 1
ATOM 1529 C C . ALA A 1 198 ? -4.042 4.289 -2.200 1.00 83.81 198 ALA A C 1
ATOM 1531 O O . ALA A 1 198 ? -2.919 3.940 -2.582 1.00 83.81 198 ALA A O 1
ATOM 1532 N N . ALA A 1 199 ? -4.932 3.415 -1.716 1.00 83.62 199 ALA A N 1
ATOM 1533 C CA . ALA A 1 199 ? -4.682 1.977 -1.642 1.00 83.62 199 ALA A CA 1
ATOM 1534 C C . ALA A 1 199 ? -4.437 1.366 -3.036 1.00 83.62 199 ALA A C 1
ATOM 1536 O O . ALA A 1 199 ? -3.511 0.564 -3.193 1.00 83.62 199 ALA A O 1
ATOM 1537 N N . LEU A 1 200 ? -5.193 1.789 -4.062 1.00 83.56 200 LEU A N 1
ATOM 1538 C CA . LEU A 1 200 ? -4.985 1.379 -5.459 1.00 83.56 200 LEU A CA 1
ATOM 1539 C C . LEU A 1 200 ? -3.592 1.767 -5.959 1.00 83.56 200 LEU A C 1
ATOM 1541 O O . LEU A 1 200 ? -2.865 0.926 -6.491 1.00 83.56 200 LEU A O 1
ATOM 1545 N N . VAL A 1 201 ? -3.216 3.037 -5.776 1.00 85.81 201 VAL A N 1
ATOM 1546 C CA . VAL A 1 201 ? -1.910 3.568 -6.189 1.00 85.81 201 VAL A CA 1
ATOM 1547 C C . VAL A 1 201 ? -0.782 2.761 -5.560 1.00 85.81 201 VAL A C 1
ATOM 1549 O O . VAL A 1 201 ? 0.125 2.318 -6.269 1.00 85.81 201 VAL A O 1
ATOM 1552 N N . LEU A 1 202 ? -0.852 2.525 -4.247 1.00 84.00 202 LEU A N 1
ATOM 1553 C CA . LEU A 1 202 ? 0.159 1.760 -3.522 1.00 84.00 202 LEU A CA 1
ATOM 1554 C C . LEU A 1 202 ? 0.265 0.324 -4.051 1.00 84.00 202 LEU A C 1
ATOM 1556 O O . LEU A 1 202 ? 1.370 -0.173 -4.278 1.00 84.00 202 LEU A O 1
ATOM 1560 N N . ASN A 1 203 ? -0.877 -0.327 -4.271 1.00 85.12 203 ASN A N 1
ATOM 1561 C CA . ASN A 1 203 ? -0.952 -1.712 -4.720 1.00 85.12 203 ASN A CA 1
ATOM 1562 C C . ASN A 1 203 ? -0.351 -1.885 -6.126 1.00 85.12 203 ASN A C 1
ATOM 1564 O O . ASN A 1 203 ? 0.556 -2.696 -6.327 1.00 85.12 203 ASN A O 1
ATOM 1568 N N . VAL A 1 204 ? -0.771 -1.056 -7.084 1.00 83.44 204 VAL A N 1
ATOM 1569 C CA . VAL A 1 204 ? -0.262 -1.098 -8.464 1.00 83.44 204 VAL A CA 1
ATOM 1570 C C . VAL A 1 204 ? 1.221 -0.742 -8.519 1.00 83.44 204 VAL A C 1
ATOM 1572 O O . VAL A 1 204 ? 1.991 -1.431 -9.189 1.00 83.44 204 VAL A O 1
ATOM 1575 N N . ALA A 1 205 ? 1.658 0.291 -7.793 1.00 83.88 205 ALA A N 1
ATOM 1576 C CA . ALA A 1 205 ? 3.066 0.676 -7.753 1.00 83.88 205 ALA A CA 1
ATOM 1577 C C . ALA A 1 205 ? 3.947 -0.457 -7.206 1.00 83.88 205 ALA A C 1
ATOM 1579 O O . ALA A 1 205 ? 4.988 -0.771 -7.790 1.00 83.88 205 ALA A O 1
ATOM 1580 N N . ALA A 1 206 ? 3.515 -1.110 -6.124 1.00 83.38 206 ALA A N 1
ATOM 1581 C CA . ALA A 1 206 ? 4.223 -2.247 -5.552 1.00 83.38 206 ALA A CA 1
ATOM 1582 C C . ALA A 1 206 ? 4.271 -3.439 -6.519 1.00 83.38 206 ALA A C 1
ATOM 1584 O O . ALA A 1 206 ? 5.340 -4.022 -6.711 1.00 83.38 206 ALA A O 1
ATOM 1585 N N . LEU A 1 207 ? 3.163 -3.754 -7.197 1.00 83.00 207 LEU A N 1
ATOM 1586 C CA . LEU A 1 207 ? 3.121 -4.821 -8.195 1.00 83.00 207 LEU A CA 1
ATOM 1587 C C . LEU A 1 207 ? 4.088 -4.550 -9.356 1.00 83.00 207 LEU A C 1
ATOM 1589 O O . LEU A 1 207 ? 4.848 -5.438 -9.754 1.00 83.00 207 LEU A O 1
ATOM 1593 N N . VAL A 1 208 ? 4.122 -3.318 -9.873 1.00 79.81 208 VAL A N 1
ATOM 1594 C CA . VAL A 1 208 ? 5.064 -2.913 -10.929 1.00 79.81 208 VAL A CA 1
ATOM 1595 C C . VAL A 1 208 ? 6.511 -3.021 -10.439 1.00 79.81 208 VAL A C 1
ATOM 1597 O O . VAL A 1 208 ? 7.355 -3.577 -11.146 1.00 79.81 208 VAL A O 1
ATOM 1600 N N . LEU A 1 209 ? 6.809 -2.569 -9.217 1.00 82.50 209 LEU A N 1
ATOM 1601 C CA . LEU A 1 209 ? 8.137 -2.697 -8.608 1.00 82.50 209 LEU A CA 1
ATOM 1602 C C . LEU A 1 209 ? 8.578 -4.160 -8.478 1.00 82.50 209 LEU A C 1
ATOM 1604 O O . LEU A 1 209 ? 9.696 -4.491 -8.878 1.00 82.50 209 LEU A O 1
ATOM 1608 N N . ILE A 1 210 ? 7.711 -5.040 -7.968 1.00 80.50 210 ILE A N 1
ATOM 1609 C CA . ILE A 1 210 ? 7.986 -6.481 -7.845 1.00 80.50 210 ILE A CA 1
ATOM 1610 C C . ILE A 1 210 ? 8.233 -7.084 -9.232 1.00 80.50 210 ILE A C 1
ATOM 1612 O O . ILE A 1 210 ? 9.213 -7.806 -9.425 1.00 80.50 210 ILE A O 1
ATOM 1616 N N . THR A 1 211 ? 7.399 -6.746 -10.218 1.00 79.06 211 THR A N 1
ATOM 1617 C CA . THR A 1 211 ? 7.514 -7.232 -11.603 1.00 79.06 211 THR A CA 1
ATOM 1618 C C . THR A 1 211 ? 8.858 -6.855 -12.221 1.00 79.06 211 THR A C 1
ATOM 1620 O O . THR A 1 211 ? 9.575 -7.706 -12.756 1.00 79.06 211 THR A O 1
ATOM 1623 N N . LEU A 1 212 ? 9.238 -5.583 -12.115 1.00 77.81 212 LEU A N 1
ATOM 1624 C CA . LEU A 1 212 ? 10.497 -5.077 -12.651 1.00 77.81 212 LEU A CA 1
ATOM 1625 C C . LEU A 1 212 ? 11.704 -5.653 -11.902 1.00 77.81 212 LEU A C 1
ATOM 1627 O O . LEU A 1 212 ? 12.710 -6.011 -12.519 1.00 77.81 212 LEU A O 1
ATOM 1631 N N . TRP A 1 213 ? 11.595 -5.823 -10.584 1.00 81.94 213 TRP A N 1
ATOM 1632 C CA . TRP A 1 213 ? 12.633 -6.459 -9.780 1.00 81.94 213 TRP A CA 1
ATOM 1633 C C . TRP A 1 213 ? 12.850 -7.914 -10.199 1.00 81.94 213 TRP A C 1
ATOM 1635 O O . TRP A 1 213 ? 13.992 -8.352 -10.373 1.00 81.94 213 TRP A O 1
ATOM 1645 N N . LEU A 1 214 ? 11.763 -8.662 -10.413 1.00 76.50 214 LEU A N 1
ATOM 1646 C CA . LEU A 1 214 ? 11.814 -10.030 -10.919 1.00 76.50 214 LEU A CA 1
ATOM 1647 C C . LEU A 1 214 ? 12.462 -10.075 -12.302 1.00 76.50 214 LEU A C 1
ATOM 1649 O O . LEU A 1 214 ? 13.301 -10.949 -12.530 1.00 76.50 214 LEU A O 1
ATOM 1653 N N . ALA A 1 215 ? 12.135 -9.127 -13.185 1.00 74.88 215 ALA A N 1
ATOM 1654 C CA . ALA A 1 215 ? 12.725 -9.008 -14.516 1.00 74.88 215 ALA A CA 1
ATOM 1655 C C . ALA A 1 215 ? 14.248 -8.787 -14.452 1.00 74.88 215 ALA A C 1
ATOM 1657 O O . ALA A 1 215 ? 15.015 -9.540 -15.061 1.00 74.88 215 ALA A O 1
ATOM 1658 N N . LEU A 1 216 ? 14.709 -7.815 -13.656 1.00 74.12 216 LEU A N 1
ATOM 1659 C CA . LEU A 1 216 ? 16.139 -7.532 -13.487 1.00 74.12 216 LEU A CA 1
ATOM 1660 C C . LEU A 1 216 ? 16.888 -8.696 -12.835 1.00 74.12 216 LEU A C 1
ATOM 1662 O O . LEU A 1 216 ? 17.955 -9.107 -13.301 1.00 74.12 216 LEU A O 1
ATOM 1666 N N . ARG A 1 217 ? 16.340 -9.256 -11.751 1.00 75.69 217 ARG A N 1
ATOM 1667 C CA . ARG A 1 217 ? 16.988 -10.351 -11.022 1.00 75.69 217 ARG A CA 1
ATOM 1668 C C . ARG A 1 217 ? 17.004 -11.637 -11.842 1.00 75.69 217 ARG A C 1
ATOM 1670 O O . ARG A 1 217 ? 17.947 -12.417 -11.712 1.00 75.69 217 ARG A O 1
ATOM 1677 N N . ALA A 1 218 ? 16.004 -11.855 -12.702 1.00 70.31 218 ALA A N 1
ATOM 1678 C CA . ALA A 1 218 ? 16.015 -12.918 -13.703 1.00 70.31 218 ALA A CA 1
ATOM 1679 C C . ALA A 1 218 ? 17.195 -12.768 -14.650 1.00 70.31 218 ALA A C 1
ATOM 1681 O O . ALA A 1 218 ? 17.982 -13.703 -14.783 1.00 70.31 218 ALA A O 1
ATOM 1682 N N . HIS A 1 219 ? 17.328 -11.585 -15.247 1.00 73.19 219 HIS A N 1
ATOM 1683 C CA . HIS A 1 219 ? 18.376 -11.286 -16.209 1.00 73.19 219 HIS A CA 1
ATOM 1684 C C . HIS A 1 219 ? 19.768 -11.538 -15.610 1.00 73.19 219 HIS A C 1
ATOM 1686 O O . HIS A 1 219 ? 20.561 -12.284 -16.180 1.00 73.19 219 HIS A O 1
ATOM 1692 N N . ARG A 1 220 ? 20.031 -11.011 -14.406 1.00 74.38 220 ARG A N 1
ATOM 1693 C CA . ARG A 1 220 ? 21.329 -11.178 -13.732 1.00 74.38 220 ARG A CA 1
ATOM 1694 C C . ARG A 1 220 ? 21.620 -12.604 -13.294 1.00 74.38 220 ARG A C 1
ATOM 1696 O O . ARG A 1 220 ? 22.689 -13.109 -13.595 1.00 74.38 220 ARG A O 1
ATOM 1703 N N . ARG A 1 221 ? 20.676 -13.290 -12.638 1.00 75.12 221 ARG A N 1
ATOM 1704 C CA . ARG A 1 221 ? 20.921 -14.664 -12.158 1.00 75.12 221 ARG A CA 1
ATOM 1705 C C . ARG A 1 221 ? 21.248 -15.633 -13.289 1.00 75.12 221 ARG A C 1
ATOM 1707 O O . ARG A 1 221 ? 22.030 -16.550 -13.072 1.00 75.12 221 ARG A O 1
ATOM 1714 N N . VAL A 1 222 ? 20.636 -15.456 -14.461 1.00 74.19 222 VAL A N 1
ATOM 1715 C CA . VAL A 1 222 ? 20.939 -16.282 -15.637 1.00 74.19 222 VAL A CA 1
ATOM 1716 C C . VAL A 1 222 ? 22.383 -16.044 -16.088 1.00 74.19 222 VAL A C 1
ATOM 1718 O O . VAL A 1 222 ? 23.113 -17.012 -16.288 1.00 74.19 222 VAL A O 1
ATOM 1721 N N . LEU A 1 223 ? 22.813 -14.781 -16.183 1.00 74.56 223 LEU A N 1
ATOM 1722 C CA . LEU A 1 223 ? 24.192 -14.427 -16.538 1.00 74.56 223 LEU A CA 1
ATOM 1723 C C . LEU A 1 223 ? 25.202 -14.932 -15.498 1.00 74.56 223 LEU A C 1
ATOM 1725 O O . LEU A 1 223 ? 26.151 -15.621 -15.864 1.00 74.56 223 LEU A O 1
ATOM 1729 N N . ASP A 1 224 ? 24.952 -14.680 -14.211 1.00 75.94 224 ASP A N 1
ATOM 1730 C CA . ASP A 1 224 ? 25.812 -15.119 -13.105 1.00 75.94 224 ASP A CA 1
ATOM 1731 C C . ASP A 1 224 ? 25.951 -16.642 -13.069 1.00 75.94 224 ASP A C 1
ATOM 1733 O O . ASP A 1 224 ? 27.034 -17.168 -12.820 1.00 75.94 224 ASP A O 1
ATOM 1737 N N . TYR A 1 225 ? 24.860 -17.373 -13.319 1.00 78.25 225 TYR A N 1
ATOM 1738 C CA . TYR A 1 225 ? 24.890 -18.830 -13.357 1.00 78.25 225 TYR A CA 1
ATOM 1739 C C . TYR A 1 225 ? 25.799 -19.338 -14.479 1.00 78.25 225 TYR A C 1
ATOM 1741 O O . TYR A 1 225 ? 26.607 -20.235 -14.251 1.00 78.25 225 TYR A O 1
ATOM 1749 N N . PHE A 1 226 ? 25.691 -18.786 -15.689 1.00 77.44 226 PHE A N 1
ATOM 1750 C CA . PHE A 1 226 ? 26.526 -19.229 -16.804 1.00 77.44 226 PHE A CA 1
ATOM 1751 C C . PHE A 1 226 ? 27.988 -18.780 -16.668 1.00 77.44 226 PHE A C 1
ATOM 1753 O O . PHE A 1 226 ? 28.869 -19.563 -17.021 1.00 77.44 226 PHE A O 1
ATOM 1760 N N . SER A 1 227 ? 28.255 -17.586 -16.122 1.00 78.44 227 SER A N 1
ATOM 1761 C CA . SER A 1 227 ? 29.622 -17.111 -15.833 1.00 78.44 227 SER A CA 1
ATOM 1762 C C . SER A 1 227 ? 30.298 -17.997 -14.779 1.00 78.44 227 SER A C 1
ATOM 1764 O O . SER A 1 227 ? 31.357 -18.562 -15.042 1.00 78.44 227 SER A O 1
ATOM 1766 N N . ARG A 1 228 ? 29.639 -18.268 -13.640 1.00 79.75 228 ARG A N 1
ATOM 1767 C CA . ARG A 1 228 ? 30.199 -19.115 -12.563 1.00 79.75 228 ARG A CA 1
ATOM 1768 C C . ARG A 1 228 ? 30.519 -20.547 -12.986 1.00 79.75 228 ARG A C 1
ATOM 1770 O O . ARG A 1 228 ? 31.378 -21.174 -12.381 1.00 79.75 228 ARG A O 1
ATOM 1777 N N . ASN A 1 229 ? 29.821 -21.068 -13.991 1.00 80.75 229 ASN A N 1
ATOM 1778 C CA . ASN A 1 229 ? 30.059 -22.409 -14.523 1.00 80.75 229 ASN A CA 1
ATOM 1779 C C . ASN A 1 229 ? 31.029 -22.419 -15.719 1.00 80.75 229 ASN A C 1
ATOM 1781 O O . ASN A 1 229 ? 31.149 -23.446 -16.382 1.00 80.75 229 ASN A O 1
ATOM 1785 N N . GLY A 1 230 ? 31.665 -21.286 -16.052 1.00 80.50 230 GLY A N 1
ATOM 1786 C CA . GLY A 1 230 ? 32.567 -21.162 -17.207 1.00 80.50 230 GLY A CA 1
ATOM 1787 C C . GLY A 1 230 ? 31.887 -21.411 -18.559 1.00 80.50 230 GLY A C 1
ATOM 1788 O O . GLY A 1 230 ? 32.552 -21.607 -19.571 1.00 80.50 230 GLY A O 1
ATOM 1789 N N . ALA A 1 231 ? 30.553 -21.429 -18.592 1.00 80.38 231 ALA A N 1
ATOM 1790 C CA . ALA A 1 231 ? 29.766 -21.828 -19.754 1.00 80.38 231 ALA A CA 1
ATOM 1791 C C . ALA A 1 231 ? 29.318 -20.632 -20.605 1.00 80.38 231 ALA A C 1
ATOM 1793 O O . ALA A 1 231 ? 28.871 -20.827 -21.734 1.00 80.38 231 ALA A O 1
ATOM 1794 N N . LEU A 1 232 ? 29.447 -19.401 -20.094 1.00 77.94 232 LEU A N 1
ATOM 1795 C CA . LEU A 1 232 ? 28.972 -18.186 -20.760 1.00 77.94 232 LEU A CA 1
ATOM 1796 C C . LEU A 1 232 ? 29.654 -17.953 -22.118 1.00 77.94 232 LEU A C 1
ATOM 1798 O O . LEU A 1 232 ? 28.965 -17.853 -23.132 1.00 77.94 232 LEU A O 1
ATOM 1802 N N . GLN A 1 233 ? 30.990 -17.914 -22.157 1.00 79.50 233 GLN A N 1
ATOM 1803 C CA . GLN A 1 233 ? 31.741 -17.674 -23.396 1.00 79.50 233 GLN A CA 1
ATOM 1804 C C . GLN A 1 233 ? 31.539 -18.796 -24.438 1.00 79.50 233 GLN A C 1
ATOM 1806 O O . GLN A 1 233 ? 31.224 -18.468 -25.585 1.00 79.50 233 GLN A O 1
ATOM 1811 N N . PRO A 1 234 ? 31.597 -20.100 -24.079 1.00 81.81 234 PRO A N 1
ATOM 1812 C CA . PRO A 1 234 ? 31.289 -21.185 -25.016 1.00 81.81 234 PRO A CA 1
ATOM 1813 C C . PRO A 1 234 ? 29.864 -21.129 -25.586 1.00 81.81 234 PRO A C 1
ATOM 1815 O O . PRO A 1 234 ? 29.659 -21.377 -26.776 1.00 81.81 234 PRO A O 1
ATOM 1818 N N . LEU A 1 235 ? 28.864 -20.781 -24.768 1.00 78.81 235 LEU A N 1
ATOM 1819 C CA . LEU A 1 235 ? 27.471 -20.635 -25.213 1.00 78.81 235 LEU A CA 1
ATOM 1820 C C . LEU A 1 235 ? 27.298 -19.460 -26.179 1.00 78.81 235 LEU A C 1
ATOM 1822 O O . LEU A 1 235 ? 26.622 -19.587 -27.199 1.00 78.81 235 LEU A O 1
ATOM 1826 N N . VAL A 1 236 ? 27.927 -18.322 -25.887 1.00 80.94 236 VAL A N 1
ATOM 1827 C CA . VAL A 1 236 ? 27.878 -17.146 -26.764 1.00 80.94 236 VAL A CA 1
ATOM 1828 C C . VAL A 1 236 ? 28.614 -17.406 -28.081 1.00 80.94 236 VAL A C 1
ATOM 1830 O O . VAL A 1 236 ? 28.128 -16.989 -29.133 1.00 80.94 236 VAL A O 1
ATOM 1833 N N . ALA A 1 237 ? 29.745 -18.115 -28.042 1.00 81.50 237 ALA A N 1
ATOM 1834 C CA . ALA A 1 237 ? 30.513 -18.484 -29.229 1.00 81.50 237 ALA A CA 1
ATOM 1835 C C . ALA A 1 237 ? 29.770 -19.495 -30.119 1.00 81.50 237 ALA A C 1
ATOM 1837 O O . ALA A 1 237 ? 29.768 -19.346 -31.337 1.00 81.50 237 ALA A O 1
ATOM 1838 N N . SER A 1 238 ? 29.099 -20.486 -29.522 1.00 85.38 238 SER A N 1
ATOM 1839 C CA . SER A 1 238 ? 28.393 -21.547 -30.260 1.00 85.38 238 SER A CA 1
ATOM 1840 C C . SER A 1 238 ? 27.032 -21.120 -30.818 1.00 85.38 238 SER A C 1
ATOM 1842 O O . SER A 1 238 ? 26.698 -21.476 -31.944 1.00 85.38 238 SER A O 1
ATOM 1844 N N . CYS A 1 239 ? 26.239 -20.350 -30.066 1.00 81.75 239 CYS A N 1
ATOM 1845 C CA . CYS A 1 239 ? 24.916 -19.888 -30.510 1.00 81.75 239 CYS A CA 1
ATOM 1846 C C . CYS A 1 239 ? 24.961 -18.534 -31.239 1.00 81.75 239 CYS A C 1
ATOM 1848 O O . CYS A 1 239 ? 23.999 -18.133 -31.894 1.00 81.75 239 CYS A O 1
ATOM 1850 N N . GLY A 1 240 ? 26.059 -17.791 -31.106 1.00 80.94 240 GLY A N 1
ATOM 1851 C CA . GLY A 1 240 ? 26.179 -16.421 -31.585 1.00 80.94 240 GLY A CA 1
ATOM 1852 C C . GLY A 1 240 ? 25.513 -15.401 -30.652 1.00 80.94 240 GLY A C 1
ATOM 1853 O O . GLY A 1 240 ? 24.442 -15.628 -30.078 1.00 80.94 240 GLY A O 1
ATOM 1854 N N . LYS A 1 241 ? 26.135 -14.214 -30.546 1.00 75.56 241 LYS A N 1
ATOM 1855 C CA . LYS A 1 241 ? 25.734 -13.132 -29.622 1.00 75.56 241 LYS A CA 1
ATOM 1856 C C . LYS A 1 241 ? 24.226 -12.828 -29.707 1.00 75.56 241 LYS A C 1
ATOM 1858 O O . LYS A 1 241 ? 23.536 -12.823 -28.692 1.00 75.56 241 LYS A O 1
ATOM 1863 N N . ARG A 1 242 ? 23.677 -12.638 -30.916 1.00 72.44 242 ARG A N 1
ATOM 1864 C CA . ARG A 1 242 ? 22.264 -12.253 -31.120 1.00 72.44 242 ARG A CA 1
ATOM 1865 C C . ARG A 1 242 ? 21.265 -13.300 -30.610 1.00 72.44 242 ARG A C 1
ATOM 1867 O O . ARG A 1 242 ? 20.295 -12.927 -29.954 1.00 72.44 242 ARG A O 1
ATOM 1874 N N . GLN A 1 243 ? 21.483 -14.581 -30.910 1.00 78.12 243 GLN A N 1
ATOM 1875 C CA . GLN A 1 243 ? 20.550 -15.645 -30.523 1.00 78.12 243 GLN A CA 1
ATOM 1876 C C . GLN A 1 243 ? 20.583 -15.879 -29.011 1.00 78.12 243 GLN A C 1
ATOM 1878 O O . GLN A 1 243 ? 19.527 -16.007 -28.393 1.00 78.12 243 GLN A O 1
ATOM 1883 N N . PHE A 1 244 ? 21.777 -15.834 -28.408 1.00 75.44 244 PHE A N 1
ATOM 1884 C CA . PHE A 1 244 ? 21.946 -15.945 -26.960 1.00 75.44 244 PHE A CA 1
ATOM 1885 C C . PHE A 1 244 ? 21.160 -14.861 -26.205 1.00 75.44 244 PHE A C 1
ATOM 1887 O O . PHE A 1 244 ? 20.356 -15.179 -25.327 1.00 75.44 244 PHE A O 1
ATOM 1894 N N . TYR A 1 245 ? 21.307 -13.586 -26.590 1.00 71.00 245 TYR A N 1
ATOM 1895 C CA . TYR A 1 245 ? 20.542 -12.507 -25.954 1.00 71.00 245 TYR A CA 1
ATOM 1896 C C . TYR A 1 245 ? 19.044 -12.633 -26.202 1.00 71.00 245 TYR A C 1
ATOM 1898 O O . TYR A 1 245 ? 18.262 -12.426 -25.278 1.00 71.00 245 TYR A O 1
ATOM 1906 N N . SER A 1 246 ? 18.627 -12.991 -27.420 1.00 68.12 246 SER A N 1
ATOM 1907 C CA . SER A 1 246 ? 17.207 -13.185 -27.728 1.00 68.12 246 SER A CA 1
ATOM 1908 C C . SER A 1 246 ? 16.581 -14.266 -26.843 1.00 68.12 246 SER A C 1
ATOM 1910 O O . SER A 1 246 ? 15.483 -14.072 -26.326 1.00 68.12 246 SER A O 1
ATOM 1912 N N . ALA A 1 247 ? 17.284 -15.381 -26.625 1.00 75.81 247 ALA A N 1
ATOM 1913 C CA . ALA A 1 247 ? 16.830 -16.447 -25.738 1.00 75.81 247 ALA A CA 1
ATOM 1914 C C . ALA A 1 247 ? 16.738 -15.973 -24.281 1.00 75.81 247 ALA A C 1
ATOM 1916 O O . ALA A 1 247 ? 15.768 -16.279 -23.590 1.00 75.81 247 ALA A O 1
ATOM 1917 N N . LEU A 1 248 ? 17.707 -15.181 -23.821 1.00 74.75 248 LEU A N 1
ATOM 1918 C CA . LEU A 1 248 ? 17.710 -14.625 -22.471 1.00 74.75 248 LEU A CA 1
ATOM 1919 C C . LEU A 1 248 ? 16.539 -13.651 -22.248 1.00 74.75 248 LEU A C 1
ATOM 1921 O O . LEU A 1 248 ? 15.859 -13.732 -21.223 1.00 74.75 248 LEU A O 1
ATOM 1925 N N . TRP A 1 249 ? 16.246 -12.788 -23.225 1.00 73.44 249 TRP A N 1
ATOM 1926 C CA . TRP A 1 249 ? 15.064 -11.921 -23.208 1.00 73.44 249 TRP A CA 1
ATOM 1927 C C . TRP A 1 249 ? 13.767 -12.726 -23.201 1.00 73.44 249 TRP A C 1
ATOM 1929 O O . TRP A 1 249 ? 12.883 -12.435 -22.402 1.00 73.44 249 TRP A O 1
ATOM 1939 N N . LEU A 1 250 ? 13.667 -13.772 -24.023 1.00 72.31 250 LEU A N 1
ATOM 1940 C CA . LEU A 1 250 ? 12.486 -14.634 -24.076 1.00 72.31 250 LEU A CA 1
ATOM 1941 C C . LEU A 1 250 ? 12.230 -15.342 -22.737 1.00 72.31 250 LEU A C 1
ATOM 1943 O O . LEU A 1 250 ? 11.099 -15.365 -22.263 1.00 72.31 250 LEU A O 1
ATOM 1947 N N . VAL A 1 251 ? 13.277 -15.858 -22.086 1.00 72.62 251 VAL A N 1
ATOM 1948 C CA . VAL A 1 251 ? 13.200 -16.461 -20.741 1.00 72.62 251 VAL A CA 1
ATOM 1949 C C . VAL A 1 251 ? 12.737 -15.432 -19.705 1.00 72.62 251 VAL A C 1
ATOM 1951 O O . VAL A 1 251 ? 11.907 -15.749 -18.853 1.00 72.62 251 VAL A O 1
ATOM 1954 N N . MET A 1 252 ? 13.232 -14.196 -19.782 1.00 77.38 252 MET A N 1
ATOM 1955 C CA . MET A 1 252 ? 12.794 -13.111 -18.903 1.00 77.38 252 MET A CA 1
ATOM 1956 C C . MET A 1 252 ? 11.313 -12.770 -19.125 1.00 77.38 252 MET A C 1
ATOM 1958 O O . MET A 1 252 ? 10.546 -12.792 -18.163 1.00 77.38 252 MET A O 1
ATOM 1962 N N . PHE A 1 253 ? 10.894 -12.534 -20.373 1.00 73.50 253 PHE A N 1
ATOM 1963 C CA . PHE A 1 253 ? 9.506 -12.202 -20.709 1.00 73.50 253 PHE A CA 1
ATOM 1964 C C . PHE A 1 253 ? 8.537 -13.316 -20.329 1.00 73.50 253 PHE A C 1
ATOM 1966 O O . PHE A 1 253 ? 7.499 -13.031 -19.745 1.00 73.50 253 PHE A O 1
ATOM 1973 N N . ALA A 1 254 ? 8.889 -14.578 -20.588 1.00 73.75 254 ALA A N 1
ATOM 1974 C CA . ALA A 1 254 ? 8.076 -15.716 -20.176 1.00 73.75 254 ALA A CA 1
ATOM 1975 C C . ALA A 1 254 ? 7.899 -15.748 -18.652 1.00 73.75 254 ALA A C 1
ATOM 1977 O O . ALA A 1 254 ? 6.789 -15.936 -18.165 1.00 73.75 254 ALA A O 1
ATOM 1978 N N . ARG A 1 255 ? 8.969 -15.503 -17.882 1.00 75.56 255 ARG A N 1
ATOM 1979 C CA . ARG A 1 255 ? 8.889 -15.481 -16.416 1.00 75.56 255 ARG A CA 1
ATOM 1980 C C . ARG A 1 255 ? 7.995 -14.350 -15.909 1.00 75.56 255 ARG A C 1
ATOM 1982 O O . ARG A 1 255 ? 7.146 -14.582 -15.054 1.00 75.56 255 ARG A O 1
ATOM 1989 N N . VAL A 1 256 ? 8.212 -13.138 -16.413 1.00 74.94 256 VAL A N 1
ATOM 1990 C CA . VAL A 1 256 ? 7.428 -11.956 -16.038 1.00 74.94 256 VAL A CA 1
ATOM 1991 C C . VAL A 1 256 ? 5.964 -12.136 -16.434 1.00 74.94 256 VAL A C 1
ATOM 1993 O O . VAL A 1 256 ? 5.085 -11.869 -15.625 1.00 74.94 256 VAL A O 1
ATOM 1996 N N . GLY A 1 257 ? 5.704 -12.669 -17.629 1.00 72.88 257 GLY A N 1
ATOM 1997 C CA . GLY A 1 257 ? 4.363 -12.997 -18.102 1.00 72.88 257 GLY A CA 1
ATOM 1998 C C . GLY A 1 257 ? 3.662 -14.006 -17.196 1.00 72.88 257 GLY A C 1
ATOM 1999 O O . GLY A 1 257 ? 2.562 -13.732 -16.732 1.00 72.88 257 GLY A O 1
ATOM 2000 N N . CYS A 1 258 ? 4.313 -15.126 -16.859 1.00 78.56 258 CYS A N 1
ATOM 2001 C CA . CYS A 1 258 ? 3.756 -16.104 -15.919 1.00 78.56 258 CYS A CA 1
ATOM 2002 C C . CYS A 1 258 ? 3.474 -15.493 -14.540 1.00 78.56 258 CYS A C 1
ATOM 2004 O O . CYS A 1 258 ? 2.451 -15.802 -13.937 1.00 78.56 258 CYS A O 1
ATOM 2006 N N . PHE A 1 259 ? 4.363 -14.625 -14.044 1.00 83.81 259 PHE A N 1
ATOM 2007 C CA . PHE A 1 259 ? 4.137 -13.916 -12.787 1.00 83.81 259 PHE A CA 1
ATOM 2008 C C . PHE A 1 259 ? 2.898 -13.022 -12.868 1.00 83.81 259 PHE A C 1
ATOM 2010 O O . PHE A 1 259 ? 2.044 -13.133 -12.000 1.00 83.81 259 PHE A O 1
ATOM 2017 N N . LEU A 1 260 ? 2.773 -12.190 -13.906 1.00 78.75 260 LEU A N 1
ATOM 2018 C CA . LEU A 1 260 ? 1.637 -11.278 -14.081 1.00 78.75 260 LEU A CA 1
ATOM 2019 C C . LEU A 1 260 ? 0.310 -12.021 -14.264 1.00 78.75 260 LEU A C 1
ATOM 2021 O O . LEU A 1 260 ? -0.686 -11.626 -13.670 1.00 78.75 260 LEU A O 1
ATOM 2025 N N . ILE A 1 261 ? 0.300 -13.119 -15.027 1.00 80.50 261 ILE A N 1
ATOM 2026 C CA . ILE A 1 261 ? -0.891 -13.966 -15.204 1.00 80.50 261 ILE A CA 1
ATOM 2027 C C . ILE A 1 261 ? -1.367 -14.529 -13.860 1.00 80.50 261 ILE A C 1
ATOM 2029 O O . ILE A 1 261 ? -2.567 -14.650 -13.644 1.00 80.50 261 ILE A O 1
ATOM 2033 N N . ALA A 1 262 ? -0.445 -14.858 -12.953 1.00 83.00 262 ALA A N 1
ATOM 2034 C CA . ALA A 1 262 ? -0.790 -15.362 -11.630 1.00 83.00 262 ALA A CA 1
ATOM 2035 C C . ALA A 1 262 ? -1.149 -14.241 -10.636 1.00 83.00 262 ALA A C 1
ATOM 2037 O O . ALA A 1 262 ? -2.084 -14.393 -9.854 1.00 83.00 262 ALA A O 1
ATOM 2038 N N . SER A 1 263 ? -0.419 -13.123 -10.647 1.00 83.94 263 SER A N 1
ATOM 2039 C CA . SER A 1 263 ? -0.558 -12.062 -9.645 1.00 83.94 263 SER A CA 1
ATOM 2040 C C . SER A 1 263 ? -1.683 -11.082 -9.949 1.00 83.94 263 SER A C 1
ATOM 2042 O O . SER A 1 263 ? -2.407 -10.719 -9.029 1.00 83.94 263 SER A O 1
ATOM 2044 N N . MET A 1 264 ? -1.891 -10.685 -11.209 1.00 80.19 264 MET A N 1
ATOM 2045 C CA . MET A 1 264 ? -2.907 -9.682 -11.550 1.00 80.19 264 MET A CA 1
ATOM 2046 C C . MET A 1 264 ? -4.331 -10.107 -11.164 1.00 80.19 264 MET A C 1
ATOM 2048 O O . MET A 1 264 ? -5.006 -9.298 -10.531 1.00 80.19 264 MET A O 1
ATOM 2052 N N . PRO A 1 265 ? -4.811 -11.334 -11.470 1.00 82.75 265 PRO A N 1
ATOM 2053 C CA . PRO A 1 265 ? -6.161 -11.738 -11.080 1.00 82.75 265 PRO A CA 1
ATOM 2054 C C . PRO A 1 265 ? -6.337 -11.758 -9.563 1.00 82.75 265 PRO A C 1
ATOM 2056 O O . PRO A 1 265 ? -7.336 -11.253 -9.063 1.00 82.75 265 PRO A O 1
ATOM 2059 N N . ALA A 1 266 ? -5.345 -12.274 -8.829 1.00 83.31 266 ALA A N 1
ATOM 2060 C CA . ALA A 1 266 ? -5.367 -12.278 -7.371 1.00 83.31 266 ALA A CA 1
ATOM 2061 C C . ALA A 1 266 ? -5.429 -10.849 -6.820 1.00 83.31 266 ALA A C 1
ATOM 2063 O O . ALA A 1 266 ? -6.290 -10.539 -6.004 1.00 83.31 266 ALA A O 1
ATOM 2064 N N . THR A 1 267 ? -4.574 -9.955 -7.317 1.00 83.38 267 THR A N 1
ATOM 2065 C CA . THR A 1 267 ? -4.568 -8.552 -6.908 1.00 83.38 267 THR A CA 1
ATOM 2066 C C . THR A 1 267 ? -5.902 -7.865 -7.175 1.00 83.38 267 THR A C 1
ATOM 2068 O O . THR A 1 267 ? -6.383 -7.148 -6.306 1.00 83.38 267 THR A O 1
ATOM 2071 N N . VAL A 1 268 ? -6.514 -8.093 -8.340 1.00 81.44 268 VAL A N 1
ATOM 2072 C CA . VAL A 1 268 ? -7.814 -7.502 -8.690 1.00 81.44 268 VAL A CA 1
ATOM 2073 C C . VAL A 1 268 ? -8.929 -8.040 -7.795 1.00 81.44 268 VAL A C 1
ATOM 2075 O O . VAL A 1 268 ? -9.701 -7.242 -7.274 1.00 81.44 268 VAL A O 1
ATOM 2078 N N . LEU A 1 269 ? -9.001 -9.358 -7.584 1.00 84.50 269 LEU A N 1
ATOM 2079 C CA . LEU A 1 269 ? -10.030 -9.973 -6.740 1.00 84.50 269 LEU A CA 1
ATOM 2080 C C . LEU A 1 269 ? -9.947 -9.466 -5.296 1.00 84.50 269 LEU A C 1
ATOM 2082 O O . LEU A 1 269 ? -10.927 -8.942 -4.780 1.00 84.50 269 LEU A O 1
ATOM 2086 N N . PHE A 1 270 ? -8.758 -9.521 -4.689 1.00 83.62 270 PHE A N 1
ATOM 2087 C CA . PHE A 1 270 ? -8.550 -9.015 -3.330 1.00 83.62 270 PHE A CA 1
ATOM 2088 C C . PHE A 1 270 ? -8.839 -7.516 -3.217 1.00 83.62 270 PHE A C 1
ATOM 2090 O O . PHE A 1 270 ? -9.381 -7.063 -2.212 1.00 83.62 270 PHE A O 1
ATOM 2097 N N . PHE A 1 271 ? -8.478 -6.732 -4.235 1.00 81.88 271 PHE A N 1
ATOM 2098 C CA . PHE A 1 271 ? -8.735 -5.296 -4.231 1.00 81.88 271 PHE A CA 1
ATOM 2099 C C . PHE A 1 271 ? -10.237 -4.985 -4.281 1.00 81.88 271 PHE A C 1
ATOM 2101 O O . PHE A 1 271 ? -10.700 -4.156 -3.505 1.00 81.88 271 PHE A O 1
ATOM 2108 N N . ILE A 1 272 ? -11.000 -5.676 -5.135 1.00 84.12 272 ILE A N 1
ATOM 2109 C CA . ILE A 1 272 ? -12.461 -5.515 -5.240 1.00 84.12 272 ILE A CA 1
ATOM 2110 C C . ILE A 1 272 ? -13.162 -5.884 -3.927 1.00 84.12 272 ILE A C 1
ATOM 2112 O O . ILE A 1 272 ? -14.109 -5.212 -3.546 1.00 84.12 272 ILE A O 1
ATOM 2116 N N . GLU A 1 273 ? -12.696 -6.914 -3.220 1.00 85.12 273 GLU A N 1
ATOM 2117 C CA . GLU A 1 273 ? -13.269 -7.301 -1.921 1.00 85.12 273 GLU A CA 1
ATOM 2118 C C . GLU A 1 273 ? -12.946 -6.313 -0.791 1.00 85.12 273 GLU A C 1
ATOM 2120 O O . GLU A 1 273 ? -13.653 -6.266 0.211 1.00 85.12 273 GLU A O 1
ATOM 2125 N N . THR A 1 274 ? -11.859 -5.552 -0.923 1.00 83.00 274 THR A N 1
ATOM 2126 C CA . THR A 1 274 ? -11.347 -4.695 0.155 1.00 83.00 274 THR A CA 1
ATOM 2127 C C . THR A 1 274 ? -11.832 -3.253 0.048 1.00 83.00 274 THR A C 1
ATOM 2129 O O . THR A 1 274 ? -11.890 -2.553 1.057 1.00 83.00 274 THR A O 1
ATOM 2132 N N . VAL A 1 275 ? -12.114 -2.779 -1.164 1.00 82.50 275 VAL A N 1
ATOM 2133 C CA . VAL A 1 275 ? -12.372 -1.361 -1.425 1.00 82.50 275 VAL A CA 1
ATOM 2134 C C . VAL A 1 275 ? -13.854 -1.114 -1.689 1.00 82.50 275 VAL A C 1
ATOM 2136 O O . VAL A 1 275 ? -14.581 -1.984 -2.158 1.00 82.50 275 VAL A O 1
ATOM 2139 N N . ASP A 1 276 ? -14.304 0.092 -1.363 1.00 82.56 276 ASP A N 1
ATOM 2140 C CA . ASP A 1 276 ? -15.684 0.519 -1.516 1.00 82.56 276 ASP A CA 1
ATOM 2141 C C . ASP A 1 276 ? -16.167 0.527 -2.980 1.00 82.56 276 ASP A C 1
ATOM 2143 O O . ASP A 1 276 ? -15.407 0.691 -3.943 1.00 82.56 276 ASP A O 1
ATOM 2147 N N . GLN A 1 277 ? -17.487 0.412 -3.147 1.00 82.81 277 GLN A N 1
ATOM 2148 C CA . GLN A 1 277 ? -18.127 0.372 -4.462 1.00 82.81 277 GLN A CA 1
ATOM 2149 C C . GLN A 1 277 ? -17.836 1.626 -5.303 1.00 82.81 277 GLN A C 1
ATOM 2151 O O . GLN A 1 277 ? -17.709 1.524 -6.522 1.00 82.81 277 GLN A O 1
ATOM 2156 N N . ARG A 1 278 ? -17.651 2.799 -4.676 1.00 80.44 278 ARG A N 1
ATOM 2157 C CA . ARG A 1 278 ? -17.358 4.046 -5.403 1.00 80.44 278 ARG A CA 1
ATOM 2158 C C . ARG A 1 278 ? -16.011 3.980 -6.113 1.00 80.44 278 ARG A C 1
ATOM 2160 O O . ARG A 1 278 ? -15.910 4.415 -7.260 1.00 80.44 278 ARG A O 1
ATOM 2167 N N . THR A 1 279 ? -14.986 3.407 -5.479 1.00 81.88 279 THR A N 1
ATOM 2168 C CA . THR A 1 279 ? -13.684 3.217 -6.133 1.00 81.88 279 THR A CA 1
ATOM 2169 C C . THR A 1 279 ? -13.782 2.212 -7.280 1.00 81.88 279 THR A C 1
ATOM 2171 O O . THR A 1 279 ? -13.158 2.404 -8.325 1.00 81.88 279 THR A O 1
ATOM 2174 N N . ILE A 1 280 ? -14.589 1.157 -7.131 1.00 84.75 280 ILE A N 1
ATOM 2175 C CA . ILE A 1 280 ? -14.826 0.178 -8.205 1.00 84.75 280 ILE A CA 1
ATOM 2176 C C . ILE A 1 280 ? -15.496 0.849 -9.410 1.00 84.75 280 ILE A C 1
ATOM 2178 O O . ILE A 1 280 ? -15.059 0.659 -10.551 1.00 84.75 280 ILE A O 1
ATOM 2182 N N . ASP A 1 281 ? -16.521 1.660 -9.166 1.00 84.94 281 ASP A N 1
ATOM 2183 C CA . ASP A 1 281 ? -17.229 2.394 -10.213 1.00 84.94 281 ASP A CA 1
ATOM 2184 C C . ASP A 1 281 ? -16.294 3.399 -10.903 1.00 84.94 281 ASP A C 1
ATOM 2186 O O . ASP A 1 281 ? -16.253 3.454 -12.136 1.00 84.94 281 ASP A O 1
ATOM 2190 N N . PHE A 1 282 ? -15.443 4.092 -10.135 1.00 83.62 282 PHE A N 1
ATOM 2191 C CA . PHE A 1 282 ? -14.395 4.961 -10.675 1.00 83.62 282 PHE A CA 1
ATOM 2192 C C . PHE A 1 282 ? -13.448 4.204 -11.616 1.00 83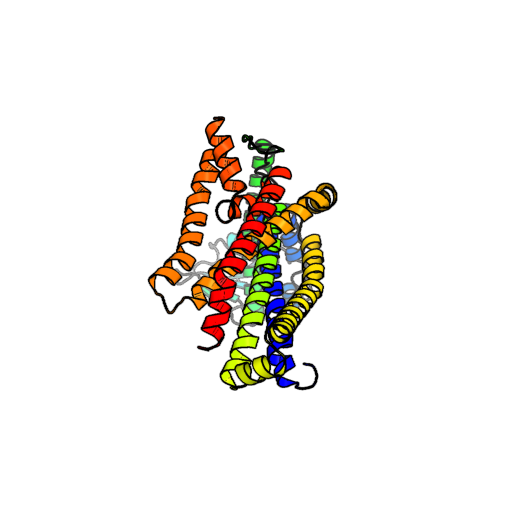.62 282 PHE A C 1
ATOM 2194 O O . PHE A 1 282 ? -13.165 4.686 -12.717 1.00 83.62 282 PHE A O 1
ATOM 2201 N N . ILE A 1 283 ? -12.984 3.011 -11.218 1.00 84.88 283 ILE A N 1
ATOM 2202 C CA . ILE A 1 283 ? -12.097 2.173 -12.039 1.00 84.88 283 ILE A CA 1
ATOM 2203 C C . ILE A 1 283 ? -12.774 1.768 -13.347 1.00 84.88 283 ILE A C 1
ATOM 2205 O O . ILE A 1 283 ? -12.145 1.795 -14.409 1.00 84.88 283 ILE A O 1
ATOM 2209 N N . ARG A 1 284 ? -14.055 1.396 -13.284 1.00 86.75 284 ARG A N 1
ATOM 2210 C CA . ARG A 1 284 ? -14.826 0.984 -14.460 1.00 86.75 284 ARG A CA 1
ATOM 2211 C C . ARG A 1 284 ? -15.014 2.147 -15.433 1.00 86.75 284 ARG A C 1
ATOM 2213 O O . ARG A 1 284 ? -14.765 1.979 -16.628 1.00 86.75 284 ARG A O 1
ATOM 2220 N N . GLU A 1 285 ? -15.406 3.311 -14.926 1.00 88.19 285 GLU A N 1
ATOM 2221 C CA . GLU A 1 285 ? -15.665 4.510 -15.730 1.00 88.19 285 GLU A CA 1
ATOM 2222 C C . GLU A 1 285 ? -14.379 5.071 -16.365 1.00 88.19 285 GLU A C 1
ATOM 2224 O O . GLU A 1 285 ? -14.385 5.472 -17.527 1.00 88.19 285 GLU A O 1
ATOM 2229 N N . HIS A 1 286 ? -13.249 5.025 -15.650 1.00 87.56 286 HIS A N 1
ATOM 2230 C CA . HIS A 1 286 ? -11.976 5.625 -16.077 1.00 87.56 286 HIS A CA 1
ATOM 2231 C C . HIS A 1 286 ? -10.928 4.591 -16.527 1.00 87.56 286 HIS A C 1
ATOM 2233 O O . HIS A 1 286 ? -9.724 4.860 -16.514 1.00 87.56 286 HIS A O 1
ATOM 2239 N N . SER A 1 287 ? -11.362 3.406 -16.959 1.00 87.62 287 SER A N 1
ATOM 2240 C CA . SER A 1 287 ? -10.479 2.281 -17.312 1.00 87.62 287 SER A CA 1
ATOM 2241 C C . SER A 1 287 ? -9.395 2.629 -18.346 1.00 87.62 287 SER A C 1
ATOM 2243 O O . SER A 1 287 ? -8.247 2.204 -18.207 1.00 87.62 287 SER A O 1
ATOM 2245 N N . GLY A 1 288 ? -9.716 3.452 -19.350 1.00 90.00 288 GLY A N 1
ATOM 2246 C CA . GLY A 1 288 ? -8.745 3.915 -20.348 1.00 90.00 288 GLY A CA 1
ATOM 2247 C C . GLY A 1 288 ? -7.652 4.814 -19.759 1.00 90.00 288 GLY A C 1
ATOM 2248 O O . GLY A 1 288 ? -6.474 4.653 -20.072 1.00 90.00 288 GLY A O 1
ATOM 2249 N N . GLU A 1 289 ? -8.019 5.728 -18.861 1.00 87.94 289 GLU A N 1
ATOM 2250 C CA . GLU A 1 289 ? -7.070 6.621 -18.184 1.00 87.94 289 GLU A CA 1
ATOM 2251 C C . GLU A 1 289 ? -6.176 5.846 -17.219 1.00 87.94 289 GLU A C 1
ATOM 2253 O O . GLU A 1 289 ? -4.966 6.074 -17.175 1.00 87.94 289 GLU A O 1
ATOM 2258 N N . LEU A 1 290 ? -6.756 4.871 -16.515 1.00 86.94 290 LEU A N 1
ATOM 2259 C CA . LEU A 1 290 ? -6.012 3.947 -15.670 1.00 86.94 290 LEU A CA 1
ATOM 2260 C C . LEU A 1 290 ? -5.017 3.115 -16.478 1.00 86.94 290 LEU A C 1
ATOM 2262 O O . LEU A 1 290 ? -3.885 2.946 -16.037 1.00 86.94 290 LEU A O 1
ATOM 2266 N N . ALA A 1 291 ? -5.378 2.647 -17.675 1.00 89.06 291 ALA A N 1
ATOM 2267 C CA . ALA A 1 291 ? -4.445 1.925 -18.538 1.00 89.06 291 ALA A CA 1
ATOM 2268 C C . ALA A 1 291 ? -3.243 2.800 -18.936 1.00 89.06 291 ALA A C 1
ATOM 2270 O O . ALA A 1 291 ? -2.096 2.363 -18.827 1.00 89.06 291 ALA A O 1
ATOM 2271 N N . VAL A 1 292 ? -3.485 4.054 -19.335 1.00 90.81 292 VAL A N 1
ATOM 2272 C CA . VAL A 1 292 ? -2.411 5.017 -19.639 1.00 90.81 292 VAL A CA 1
ATOM 2273 C C . VAL A 1 292 ? -1.552 5.276 -18.400 1.00 90.81 292 VAL A C 1
ATOM 2275 O O . VAL A 1 292 ? -0.326 5.262 -18.489 1.00 90.81 292 VAL A O 1
ATOM 2278 N N . TRP A 1 293 ? -2.163 5.448 -17.230 1.00 91.69 293 TRP A N 1
ATOM 2279 C CA . TRP A 1 293 ? -1.440 5.618 -15.972 1.00 91.69 293 TRP A CA 1
ATOM 2280 C C . TRP A 1 293 ? -0.560 4.409 -15.622 1.00 91.69 293 TRP A C 1
ATOM 2282 O O . TRP A 1 293 ? 0.615 4.588 -15.304 1.00 91.69 293 TRP A O 1
ATOM 2292 N N . VAL A 1 294 ? -1.073 3.181 -15.746 1.00 87.38 294 VAL A N 1
ATOM 2293 C CA . VAL A 1 294 ? -0.294 1.953 -15.511 1.00 87.38 294 VAL A CA 1
ATOM 2294 C C . VAL A 1 294 ? 0.914 1.894 -16.446 1.00 87.38 294 VAL A C 1
ATOM 2296 O O . VAL A 1 294 ? 2.019 1.581 -16.001 1.00 87.38 294 VAL A O 1
ATOM 2299 N N . ILE A 1 295 ? 0.741 2.240 -17.727 1.00 89.56 295 ILE A N 1
ATOM 2300 C CA . ILE A 1 295 ? 1.847 2.302 -18.696 1.00 89.56 295 ILE A CA 1
ATOM 2301 C C . ILE A 1 295 ? 2.859 3.381 -18.294 1.00 89.56 295 ILE A C 1
ATOM 2303 O O . ILE A 1 295 ? 4.066 3.133 -18.359 1.00 89.56 295 ILE A O 1
ATOM 2307 N N . ALA A 1 296 ? 2.395 4.549 -17.839 1.00 89.44 296 ALA A N 1
ATOM 2308 C CA . ALA A 1 296 ? 3.258 5.615 -17.340 1.00 89.44 296 ALA A CA 1
ATOM 2309 C C . ALA A 1 296 ? 4.107 5.114 -16.167 1.00 89.44 296 ALA A C 1
ATOM 2311 O O . ALA A 1 296 ? 5.330 5.089 -16.294 1.00 89.44 296 ALA A O 1
ATOM 2312 N N . VAL A 1 297 ? 3.485 4.589 -15.107 1.00 86.06 297 VAL A N 1
ATOM 2313 C CA . VAL A 1 297 ? 4.172 4.025 -13.932 1.00 86.06 297 VAL A CA 1
ATOM 2314 C C . VAL A 1 297 ? 5.159 2.921 -14.325 1.00 86.06 297 VAL A C 1
ATOM 2316 O O . VAL A 1 297 ? 6.310 2.935 -13.880 1.00 86.06 297 VAL A O 1
ATOM 2319 N N . ALA A 1 298 ? 4.756 1.995 -15.200 1.00 84.62 298 ALA A N 1
ATOM 2320 C CA . ALA A 1 298 ? 5.621 0.925 -15.694 1.00 84.62 298 ALA A CA 1
ATOM 2321 C C . ALA A 1 298 ? 6.846 1.465 -16.443 1.00 84.62 298 ALA A C 1
ATOM 2323 O O . ALA A 1 298 ? 7.963 0.989 -16.226 1.00 84.62 298 ALA A O 1
ATOM 2324 N N . SER A 1 299 ? 6.664 2.481 -17.289 1.00 87.31 299 SER A N 1
ATOM 2325 C CA . SER A 1 299 ? 7.757 3.110 -18.032 1.00 87.31 299 SER A CA 1
ATOM 2326 C C . SER A 1 299 ? 8.719 3.886 -17.120 1.00 87.31 299 SER A C 1
ATOM 2328 O O . SER A 1 299 ? 9.934 3.728 -17.256 1.00 87.31 299 SER A O 1
ATOM 2330 N N . SER A 1 300 ? 8.220 4.641 -16.134 1.00 86.94 300 SER A N 1
ATOM 2331 C CA . SER A 1 300 ? 9.050 5.414 -15.193 1.00 86.94 300 SER A CA 1
ATOM 2332 C C . SER A 1 300 ? 9.864 4.502 -14.281 1.00 86.94 300 SER A C 1
ATOM 2334 O O . SER A 1 300 ? 11.076 4.675 -14.123 1.00 86.94 300 SER A O 1
ATOM 2336 N N . LEU A 1 301 ? 9.211 3.492 -13.698 1.00 82.94 301 LEU A N 1
ATOM 2337 C CA . LEU A 1 301 ? 9.880 2.512 -12.849 1.00 82.94 301 LEU A CA 1
ATOM 2338 C C . LEU A 1 301 ? 10.844 1.645 -13.667 1.00 82.94 301 LEU A C 1
ATOM 2340 O O . LEU A 1 301 ? 11.928 1.318 -13.183 1.00 82.94 301 LEU A O 1
ATOM 2344 N N . GLY A 1 302 ? 10.513 1.333 -14.924 1.00 81.00 302 GLY A N 1
ATOM 2345 C CA . GLY A 1 302 ? 11.410 0.657 -15.862 1.00 81.00 302 GLY A CA 1
ATOM 2346 C C . GLY A 1 302 ? 12.679 1.463 -16.151 1.00 81.00 302 GLY A C 1
ATOM 2347 O O . GLY A 1 302 ? 13.782 0.910 -16.130 1.00 81.00 302 GLY A O 1
ATOM 2348 N N . ALA A 1 303 ? 12.553 2.779 -16.343 1.00 83.06 303 ALA A N 1
ATOM 2349 C CA . ALA A 1 303 ? 13.691 3.681 -16.524 1.00 83.06 303 ALA A CA 1
ATOM 2350 C C . ALA A 1 303 ? 14.592 3.740 -15.274 1.00 83.06 303 ALA A C 1
ATOM 2352 O O . ALA A 1 303 ? 15.821 3.659 -15.386 1.00 83.06 303 ALA A O 1
ATOM 2353 N N . LEU A 1 304 ? 14.000 3.818 -14.077 1.00 82.00 304 LEU A N 1
ATOM 2354 C CA . LEU A 1 304 ? 14.723 3.762 -12.799 1.00 82.00 304 LEU A CA 1
ATOM 2355 C C . LEU A 1 304 ? 15.461 2.438 -12.605 1.00 82.00 304 LEU A C 1
ATOM 2357 O O . LEU A 1 304 ? 16.647 2.428 -12.279 1.00 82.00 304 LEU A O 1
ATOM 2361 N N . MET A 1 305 ? 14.776 1.326 -12.859 1.00 79.12 305 MET A N 1
ATOM 2362 C CA . MET A 1 305 ? 15.333 -0.024 -12.795 1.00 79.12 305 MET A CA 1
ATOM 2363 C C . MET A 1 305 ? 16.517 -0.191 -13.742 1.00 79.12 305 MET A C 1
ATOM 2365 O O . MET A 1 305 ? 17.560 -0.705 -13.341 1.00 79.12 305 MET A O 1
ATOM 2369 N N . LEU A 1 306 ? 16.407 0.294 -14.980 1.00 79.56 306 LEU A N 1
ATOM 2370 C CA . LEU A 1 306 ? 17.514 0.262 -15.931 1.00 79.56 306 LEU A CA 1
ATOM 2371 C C . LEU A 1 306 ? 18.699 1.112 -15.448 1.00 79.56 306 LEU A C 1
ATOM 2373 O O . LEU A 1 306 ? 19.847 0.673 -15.535 1.00 79.56 306 LEU A O 1
ATOM 2377 N N . THR A 1 307 ? 18.428 2.298 -14.904 1.00 80.88 307 THR A N 1
ATOM 2378 C CA . THR A 1 307 ? 19.453 3.212 -14.376 1.00 80.88 307 THR A CA 1
ATOM 2379 C C . THR A 1 307 ? 20.196 2.591 -13.192 1.00 80.88 307 THR A C 1
ATOM 2381 O O . THR A 1 307 ? 21.428 2.545 -13.197 1.00 80.88 307 THR A O 1
ATOM 2384 N N . GLY A 1 308 ? 19.461 2.030 -12.227 1.00 76.25 308 GLY A N 1
ATOM 2385 C CA . GLY A 1 308 ? 20.030 1.267 -11.116 1.00 76.25 308 GLY A CA 1
ATOM 2386 C C . GLY A 1 308 ? 20.791 0.036 -11.604 1.00 76.25 308 GLY A C 1
ATOM 2387 O O . GLY A 1 308 ? 21.888 -0.251 -11.128 1.00 76.25 308 GLY A O 1
ATOM 2388 N N . SER A 1 309 ? 20.283 -0.639 -12.640 1.00 74.75 309 SER A N 1
ATOM 2389 C CA . SER A 1 309 ? 20.969 -1.798 -13.194 1.00 74.75 309 SER A CA 1
ATOM 2390 C C . SER A 1 309 ? 22.325 -1.445 -13.802 1.00 74.75 309 SER A C 1
ATOM 2392 O O . SER A 1 309 ? 23.292 -2.179 -13.608 1.00 74.75 309 SER A O 1
ATOM 2394 N N . ILE A 1 310 ? 22.401 -0.324 -14.523 1.00 77.38 310 ILE A N 1
ATOM 2395 C CA . ILE A 1 310 ? 23.647 0.206 -15.088 1.00 77.38 310 ILE A CA 1
ATOM 2396 C C . ILE A 1 310 ? 24.600 0.662 -13.974 1.00 77.38 310 ILE A C 1
ATOM 2398 O O . ILE A 1 310 ? 25.804 0.436 -14.094 1.00 77.38 310 ILE A O 1
ATOM 2402 N N . SER A 1 311 ? 24.082 1.277 -12.904 1.00 78.75 311 SER A N 1
ATOM 2403 C CA . SER A 1 311 ? 24.883 1.701 -11.745 1.00 78.75 311 SER A CA 1
ATOM 2404 C C . SER A 1 311 ? 25.667 0.537 -11.143 1.00 78.75 311 SER A C 1
ATOM 2406 O O . SER A 1 311 ? 26.888 0.624 -11.014 1.00 78.75 311 SER A O 1
ATOM 2408 N N . ASP A 1 312 ? 24.981 -0.571 -10.851 1.00 71.25 312 ASP A N 1
ATOM 2409 C CA . ASP A 1 312 ? 25.609 -1.747 -10.241 1.00 71.25 312 ASP A CA 1
ATOM 2410 C C . ASP A 1 312 ? 26.692 -2.349 -11.136 1.00 71.25 312 ASP A C 1
ATOM 2412 O O . ASP A 1 312 ? 27.737 -2.778 -10.658 1.00 71.25 312 ASP A O 1
ATOM 2416 N N . LEU A 1 313 ? 26.469 -2.369 -12.450 1.00 70.69 313 LEU A N 1
ATOM 2417 C CA . LEU A 1 313 ? 27.455 -2.907 -13.383 1.00 70.69 313 LEU A CA 1
ATOM 2418 C C . LEU A 1 313 ? 28.695 -2.018 -13.462 1.00 70.69 313 LEU A C 1
ATOM 2420 O O . LEU A 1 313 ? 29.817 -2.510 -13.553 1.00 70.69 313 LEU A O 1
ATOM 2424 N N . LYS A 1 314 ? 28.508 -0.701 -13.367 1.00 75.06 314 LYS A N 1
ATOM 2425 C CA . LYS A 1 314 ? 29.602 0.272 -13.349 1.00 75.06 314 LYS A CA 1
ATOM 2426 C C . LYS A 1 314 ? 30.254 0.427 -11.977 1.00 75.06 314 LYS A C 1
ATOM 2428 O O . LYS A 1 314 ? 31.077 1.326 -11.829 1.00 75.06 314 LYS A O 1
ATOM 2433 N N . HIS A 1 315 ? 29.967 -0.448 -11.007 1.00 69.31 315 HIS A N 1
ATOM 2434 C CA . HIS A 1 315 ? 30.543 -0.420 -9.655 1.00 69.31 315 HIS A CA 1
ATOM 2435 C C . HIS A 1 315 ? 32.073 -0.257 -9.650 1.00 69.31 315 HIS A C 1
ATOM 2437 O O . HIS A 1 315 ? 32.617 0.394 -8.762 1.00 69.31 315 HIS A O 1
ATOM 2443 N N . ARG A 1 316 ? 32.794 -0.817 -10.632 1.00 66.62 316 ARG A N 1
ATOM 2444 C CA . ARG A 1 316 ? 34.263 -0.687 -10.722 1.00 66.62 316 ARG A CA 1
ATOM 2445 C C . ARG A 1 316 ? 34.741 0.764 -10.913 1.00 66.62 316 ARG A C 1
ATOM 2447 O O . ARG A 1 316 ? 35.870 1.078 -10.561 1.00 66.62 316 ARG A O 1
ATOM 2454 N N . HIS A 1 317 ? 33.882 1.658 -11.403 1.00 74.06 317 HIS A N 1
ATOM 2455 C CA . HIS A 1 317 ? 34.129 3.096 -11.480 1.00 74.06 317 HIS A CA 1
ATOM 2456 C C . HIS A 1 317 ? 33.338 3.812 -10.380 1.00 74.06 317 HIS A C 1
ATOM 2458 O O . HIS A 1 317 ? 32.200 4.237 -10.595 1.00 74.06 317 HIS A O 1
ATOM 2464 N N . THR A 1 318 ? 33.950 3.959 -9.203 1.00 75.50 318 THR A N 1
ATOM 2465 C CA . THR A 1 318 ? 33.328 4.463 -7.962 1.00 75.50 318 THR A CA 1
ATOM 2466 C C . THR A 1 318 ? 32.503 5.738 -8.158 1.00 75.50 318 THR A C 1
ATOM 2468 O O . THR A 1 318 ? 31.360 5.799 -7.709 1.00 75.50 318 THR A O 1
ATOM 2471 N N . TYR A 1 319 ? 33.016 6.726 -8.899 1.00 82.75 319 TYR A N 1
ATOM 2472 C CA . TYR A 1 319 ? 32.301 7.985 -9.157 1.00 82.75 319 TYR A CA 1
ATOM 2473 C C . TYR A 1 319 ? 31.094 7.832 -10.093 1.00 82.75 319 TYR A C 1
ATOM 2475 O O . TYR A 1 319 ? 30.042 8.424 -9.859 1.00 82.75 319 TYR A O 1
ATOM 2483 N N . VAL A 1 320 ? 31.209 7.023 -11.149 1.00 79.56 320 VAL A N 1
ATOM 2484 C CA . VAL A 1 320 ? 30.113 6.826 -12.111 1.00 79.56 320 VAL A CA 1
ATOM 2485 C C . VAL A 1 320 ? 28.999 6.000 -11.476 1.00 79.56 320 VAL A C 1
ATOM 2487 O O . VAL A 1 320 ? 27.827 6.344 -11.618 1.00 79.56 320 VAL A O 1
ATOM 2490 N N . ALA A 1 321 ? 29.347 4.953 -10.727 1.00 75.19 321 ALA A N 1
ATOM 2491 C CA . ALA A 1 321 ? 28.378 4.170 -9.969 1.00 75.19 321 ALA A CA 1
ATOM 2492 C C . ALA A 1 321 ? 27.615 5.045 -8.965 1.00 75.19 321 ALA A C 1
ATOM 2494 O O . ALA A 1 321 ? 26.384 4.994 -8.930 1.00 75.19 321 ALA A O 1
ATOM 2495 N N . PHE A 1 322 ? 28.331 5.904 -8.226 1.00 79.19 322 PHE A N 1
ATOM 2496 C CA . PHE A 1 322 ? 27.737 6.861 -7.292 1.00 79.19 322 PHE A CA 1
ATOM 2497 C C . PHE A 1 322 ? 26.723 7.779 -7.987 1.00 79.19 322 PHE A C 1
ATOM 2499 O O . PHE A 1 322 ? 25.578 7.869 -7.545 1.00 79.19 322 PHE A O 1
ATOM 2506 N N . LEU A 1 323 ? 27.100 8.395 -9.114 1.00 84.19 323 LEU A N 1
ATOM 2507 C CA . LEU A 1 323 ? 26.206 9.284 -9.860 1.00 84.19 323 LEU A CA 1
ATOM 2508 C C . LEU A 1 323 ? 24.939 8.560 -10.330 1.00 84.19 323 LEU A C 1
ATOM 2510 O O . LEU A 1 323 ? 23.837 9.038 -10.083 1.00 84.19 323 LEU A O 1
ATOM 2514 N N . TYR A 1 324 ? 25.066 7.380 -10.944 1.00 77.88 324 TYR A N 1
ATOM 2515 C CA . TYR A 1 324 ? 23.898 6.622 -11.414 1.00 77.88 324 TYR A CA 1
ATOM 2516 C C . TYR A 1 324 ? 23.009 6.106 -10.272 1.00 77.88 324 TYR A C 1
ATOM 2518 O O . TYR A 1 324 ? 21.827 5.863 -10.498 1.00 77.88 324 TYR A O 1
ATOM 2526 N N . ARG A 1 325 ? 23.552 5.935 -9.059 1.00 77.88 325 ARG A N 1
ATOM 2527 C CA . ARG A 1 325 ? 22.799 5.444 -7.897 1.00 77.88 325 ARG A CA 1
ATOM 2528 C C . ARG A 1 325 ? 22.056 6.555 -7.167 1.00 77.88 325 ARG A C 1
ATOM 2530 O O . ARG A 1 325 ? 20.878 6.402 -6.862 1.00 77.88 325 ARG A O 1
ATOM 2537 N N . TYR A 1 326 ? 22.746 7.652 -6.866 1.00 82.12 326 TYR A N 1
ATOM 2538 C CA . TYR A 1 326 ? 22.241 8.662 -5.937 1.00 82.12 326 TYR A CA 1
ATOM 2539 C C . TYR A 1 326 ? 21.648 9.887 -6.626 1.00 82.12 326 TYR A C 1
ATOM 2541 O O . TYR A 1 326 ? 20.742 10.491 -6.063 1.00 82.12 326 TYR A O 1
ATOM 2549 N N . VAL A 1 327 ? 22.075 10.237 -7.846 1.00 86.81 327 VAL A N 1
ATOM 2550 C CA . VAL A 1 327 ? 21.505 11.397 -8.558 1.00 86.81 327 VAL A CA 1
ATOM 2551 C C . VAL A 1 327 ? 20.025 11.191 -8.890 1.00 86.81 327 VAL A C 1
ATOM 2553 O O . VAL A 1 327 ? 19.251 12.094 -8.585 1.00 86.81 327 VAL A O 1
ATOM 2556 N N . PRO A 1 328 ? 19.569 10.036 -9.422 1.00 84.06 328 PRO A N 1
ATOM 2557 C CA . PRO A 1 328 ? 18.138 9.818 -9.643 1.00 84.06 328 PRO A CA 1
ATOM 2558 C C . PRO A 1 328 ? 17.320 9.927 -8.354 1.00 84.06 328 PRO A C 1
ATOM 2560 O O . PRO A 1 328 ? 16.234 10.496 -8.366 1.00 84.06 328 PRO A O 1
ATOM 2563 N N . LEU A 1 329 ? 17.862 9.429 -7.237 1.00 80.12 329 LEU A N 1
ATOM 2564 C CA . LEU A 1 329 ? 17.215 9.488 -5.928 1.00 80.12 329 LEU A CA 1
ATOM 2565 C C . LEU A 1 329 ? 17.138 10.926 -5.399 1.00 80.12 329 LEU A C 1
ATOM 2567 O O . LEU A 1 329 ? 16.069 11.359 -4.981 1.00 80.12 329 LEU A O 1
ATOM 2571 N N . ALA A 1 330 ? 18.233 11.684 -5.480 1.00 85.38 330 ALA A N 1
ATOM 2572 C CA . ALA A 1 330 ? 18.267 13.093 -5.100 1.00 85.38 330 ALA A CA 1
ATOM 2573 C C . ALA A 1 330 ? 17.326 13.941 -5.968 1.00 85.38 330 ALA A C 1
ATOM 2575 O O . ALA A 1 330 ? 16.614 14.789 -5.437 1.00 85.38 330 ALA A O 1
ATOM 2576 N N . ILE A 1 331 ? 17.266 13.674 -7.279 1.00 89.75 331 ILE A N 1
ATOM 2577 C CA . ILE A 1 331 ? 16.313 14.311 -8.195 1.00 89.75 331 ILE A CA 1
ATOM 2578 C C . ILE A 1 331 ? 14.882 13.996 -7.763 1.00 89.75 331 ILE A C 1
ATOM 2580 O O . ILE A 1 331 ? 14.097 14.925 -7.607 1.00 89.75 331 ILE A O 1
ATOM 2584 N N . CYS A 1 332 ? 14.542 12.727 -7.522 1.00 85.81 332 CYS A N 1
ATOM 2585 C CA . CYS A 1 332 ? 13.197 12.358 -7.075 1.00 85.81 332 CYS A CA 1
ATOM 2586 C C . CYS A 1 332 ? 12.840 13.087 -5.771 1.00 85.81 332 CYS A C 1
ATOM 2588 O O . CYS A 1 332 ? 11.829 13.778 -5.725 1.00 85.81 332 CYS A O 1
ATOM 2590 N N . ILE A 1 333 ? 13.695 13.005 -4.744 1.00 84.38 333 ILE A N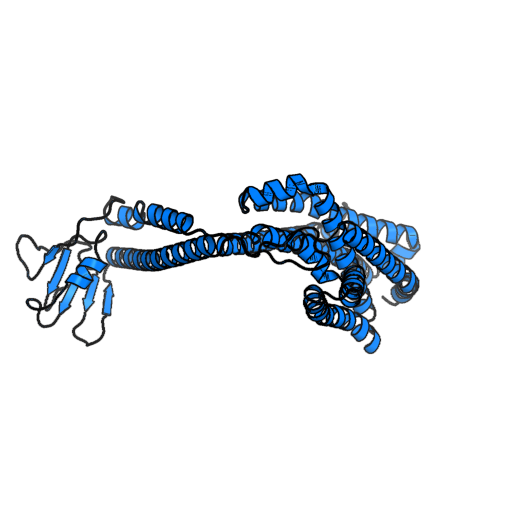 1
ATOM 2591 C CA . ILE A 1 333 ? 13.453 13.618 -3.426 1.00 84.38 333 ILE A CA 1
ATOM 2592 C C . ILE A 1 333 ? 13.335 15.141 -3.523 1.00 84.38 333 ILE A C 1
ATOM 2594 O O . ILE A 1 333 ? 12.428 15.710 -2.927 1.00 84.38 333 ILE A O 1
ATOM 2598 N N . GLY A 1 334 ? 14.219 15.802 -4.272 1.00 90.06 334 GLY A N 1
ATOM 2599 C CA . GLY A 1 334 ? 14.199 17.257 -4.430 1.00 90.06 334 GLY A CA 1
ATOM 2600 C C . GLY A 1 334 ? 13.027 17.758 -5.276 1.00 90.06 334 GLY A C 1
ATOM 2601 O O . GLY A 1 334 ? 12.525 18.855 -5.042 1.00 90.06 334 GLY A O 1
ATOM 2602 N N . THR A 1 335 ? 12.552 16.951 -6.229 1.00 90.69 335 THR A N 1
ATOM 2603 C CA . THR A 1 335 ? 11.461 17.353 -7.127 1.00 90.69 335 THR A CA 1
ATOM 2604 C C . THR A 1 335 ? 10.101 17.308 -6.445 1.00 90.69 335 THR A C 1
ATOM 2606 O O . THR A 1 335 ? 9.274 18.157 -6.749 1.00 90.69 335 THR A O 1
ATOM 2609 N N . VAL A 1 336 ? 9.855 16.389 -5.503 1.00 89.12 336 VAL A N 1
ATOM 2610 C CA . VAL A 1 336 ? 8.560 16.301 -4.795 1.00 89.12 336 VAL A CA 1
ATOM 2611 C C . VAL A 1 336 ? 8.151 17.610 -4.109 1.00 89.12 336 VAL A C 1
ATOM 2613 O O . VAL A 1 336 ? 7.074 18.110 -4.433 1.00 89.12 336 VAL A O 1
ATOM 2616 N N . PRO A 1 337 ? 8.948 18.198 -3.192 1.00 90.75 337 PRO A N 1
ATOM 2617 C CA . PRO A 1 337 ? 8.546 19.417 -2.496 1.00 90.75 337 PRO A CA 1
ATOM 2618 C C . PRO A 1 337 ? 8.432 20.602 -3.455 1.00 90.75 337 PRO A C 1
ATOM 2620 O O . PRO A 1 337 ? 7.521 21.411 -3.311 1.00 90.75 337 PRO A O 1
ATOM 2623 N N . LEU A 1 338 ? 9.307 20.681 -4.466 1.00 93.38 338 LEU A N 1
ATOM 2624 C CA . LEU A 1 338 ? 9.233 21.718 -5.491 1.00 93.38 338 LEU A CA 1
ATOM 2625 C C . LEU A 1 338 ? 7.945 21.594 -6.312 1.00 93.38 338 LEU A C 1
ATOM 2627 O O . LEU A 1 338 ? 7.218 22.568 -6.465 1.00 93.38 338 LEU A O 1
ATOM 2631 N N . TRP A 1 339 ? 7.642 20.400 -6.817 1.00 93.88 339 TRP A N 1
ATOM 2632 C CA . TRP A 1 339 ? 6.433 20.127 -7.586 1.00 93.88 339 TRP A CA 1
ATOM 2633 C C . TRP A 1 339 ? 5.172 20.403 -6.760 1.00 93.88 339 TRP A C 1
ATOM 2635 O O . TRP A 1 339 ? 4.245 21.053 -7.247 1.00 93.88 339 TRP A O 1
ATOM 2645 N N . PHE A 1 340 ? 5.157 19.977 -5.494 1.00 89.75 340 PHE A N 1
ATOM 2646 C CA . PHE A 1 340 ? 4.048 20.231 -4.578 1.00 89.75 340 PHE A CA 1
ATOM 2647 C C . PHE A 1 340 ? 3.863 21.733 -4.346 1.00 89.75 340 PHE A C 1
ATOM 2649 O O . PHE A 1 340 ? 2.767 22.244 -4.540 1.00 89.75 340 PHE A O 1
ATOM 2656 N N . TYR A 1 341 ? 4.937 22.465 -4.037 1.00 91.38 341 TYR A N 1
ATOM 2657 C CA . TYR A 1 341 ? 4.899 23.921 -3.883 1.00 91.38 341 TYR A CA 1
ATOM 2658 C C . TYR A 1 341 ? 4.349 24.620 -5.134 1.00 91.38 341 TYR A C 1
ATOM 2660 O O . TYR A 1 341 ? 3.457 25.459 -5.025 1.00 91.38 341 TYR A O 1
ATOM 2668 N N . LEU A 1 342 ? 4.831 24.243 -6.325 1.00 91.38 342 LEU A N 1
ATOM 2669 C CA . LEU A 1 342 ? 4.389 24.823 -7.597 1.00 91.38 342 LEU A CA 1
ATOM 2670 C C . LEU A 1 342 ? 2.917 24.532 -7.906 1.00 91.38 342 LEU A C 1
ATOM 2672 O O . LEU A 1 342 ? 2.269 25.359 -8.539 1.00 91.38 342 LEU A O 1
ATOM 2676 N N . THR A 1 343 ? 2.377 23.408 -7.427 1.00 87.19 343 THR A N 1
ATOM 2677 C CA . THR A 1 343 ? 0.962 23.043 -7.613 1.00 87.19 343 THR A CA 1
ATOM 2678 C C . THR A 1 343 ? 0.019 24.072 -6.981 1.00 87.19 343 THR A C 1
ATOM 2680 O O . THR A 1 343 ? -1.052 24.330 -7.516 1.00 87.19 343 THR A O 1
ATOM 2683 N N . PHE A 1 344 ? 0.421 24.719 -5.885 1.00 87.62 344 PHE A N 1
ATOM 2684 C CA . PHE A 1 344 ? -0.395 25.741 -5.216 1.00 87.62 344 PHE A CA 1
ATOM 2685 C C . PHE A 1 344 ? -0.112 27.168 -5.700 1.00 87.62 344 PHE A C 1
ATOM 2687 O O . PHE A 1 344 ? -0.747 28.117 -5.240 1.00 87.62 344 PHE A O 1
ATOM 2694 N N . GLN A 1 345 ? 0.822 27.347 -6.635 1.00 91.19 345 GLN A N 1
ATOM 2695 C CA . GLN A 1 345 ? 1.132 28.654 -7.199 1.00 91.19 345 GLN A CA 1
ATOM 2696 C C . GLN A 1 345 ? 0.232 28.948 -8.401 1.00 91.19 345 GLN A C 1
ATOM 2698 O O . GLN A 1 345 ? 0.186 28.192 -9.365 1.00 91.19 345 GLN A O 1
ATOM 2703 N N . GLN A 1 346 ? -0.440 30.100 -8.386 1.00 87.06 346 GLN A N 1
ATOM 2704 C CA . GLN A 1 346 ? -1.370 30.506 -9.452 1.00 87.06 346 GLN A CA 1
ATOM 2705 C C . GLN A 1 346 ? -0.680 31.120 -10.686 1.00 87.06 346 GLN A C 1
ATOM 2707 O O . GLN A 1 346 ? -1.348 31.537 -11.630 1.00 87.06 346 GLN A O 1
ATOM 2712 N N . SER A 1 347 ? 0.653 31.209 -10.704 1.00 92.50 347 SER A N 1
ATOM 2713 C CA . SER A 1 347 ? 1.373 31.838 -11.817 1.00 92.50 347 SER A CA 1
ATOM 2714 C C . SER A 1 347 ? 1.489 30.916 -13.038 1.00 92.50 347 SER A C 1
ATOM 2716 O O . SER A 1 347 ? 1.728 29.715 -12.914 1.00 92.50 347 SER A O 1
ATOM 2718 N N . VAL A 1 348 ? 1.404 31.499 -14.240 1.00 92.06 348 VAL A N 1
ATOM 2719 C CA . VAL A 1 348 ? 1.574 30.777 -15.517 1.00 92.06 348 VAL A CA 1
ATOM 2720 C C . VAL A 1 348 ? 2.935 30.077 -15.588 1.00 92.06 348 VAL A C 1
ATOM 2722 O O . VAL A 1 348 ? 3.027 28.937 -16.041 1.00 92.06 348 VAL A O 1
ATOM 2725 N N . LEU A 1 349 ? 3.991 30.737 -15.096 1.00 93.00 349 LEU A N 1
ATOM 2726 C CA . LEU A 1 349 ? 5.334 30.163 -15.051 1.00 93.00 349 LEU A CA 1
ATOM 2727 C C . LEU A 1 349 ? 5.391 28.940 -14.127 1.00 93.00 349 LEU A C 1
ATOM 2729 O O . LEU A 1 349 ? 5.951 27.919 -14.520 1.00 93.00 349 LEU A O 1
ATOM 2733 N N . ALA A 1 350 ? 4.797 29.014 -12.930 1.00 91.62 350 ALA A N 1
ATOM 2734 C CA . ALA A 1 350 ? 4.778 27.881 -12.008 1.00 91.62 350 ALA A CA 1
ATOM 2735 C C . ALA A 1 350 ? 4.055 26.673 -12.611 1.00 91.62 350 ALA A C 1
ATOM 2737 O O . ALA A 1 350 ? 4.578 25.561 -12.544 1.00 91.62 350 ALA A O 1
ATOM 2738 N N . HIS A 1 351 ? 2.922 26.902 -13.278 1.00 90.19 351 HIS A N 1
ATOM 2739 C CA . HIS A 1 351 ? 2.188 25.845 -13.965 1.00 90.19 351 HIS A CA 1
ATOM 2740 C C . HIS A 1 351 ? 3.003 25.215 -15.110 1.00 90.19 351 HIS A C 1
ATOM 2742 O O . HIS A 1 351 ? 3.089 23.992 -15.215 1.00 90.19 351 HIS A O 1
ATOM 2748 N N . ALA A 1 352 ? 3.680 26.026 -15.930 1.00 92.69 352 ALA A N 1
ATOM 2749 C CA . ALA A 1 352 ? 4.544 25.520 -16.999 1.00 92.69 352 ALA A CA 1
ATOM 2750 C C . ALA A 1 352 ? 5.706 24.666 -16.456 1.00 92.69 352 ALA A C 1
ATOM 2752 O O . ALA A 1 352 ? 5.990 23.590 -16.988 1.00 92.69 352 ALA A O 1
ATOM 2753 N N . VAL A 1 353 ? 6.351 25.108 -15.370 1.00 94.19 353 VAL A N 1
ATOM 2754 C CA . VAL A 1 353 ? 7.422 24.347 -14.707 1.00 94.19 353 VAL A CA 1
ATOM 2755 C C . VAL A 1 353 ? 6.874 23.055 -14.097 1.00 94.19 353 VAL A C 1
ATOM 2757 O O . VAL A 1 353 ? 7.490 22.004 -14.251 1.00 94.19 353 VAL A O 1
ATOM 2760 N N . GLN A 1 354 ? 5.703 23.089 -13.462 1.00 93.50 354 GLN A N 1
ATOM 2761 C CA . GLN A 1 354 ? 5.043 21.906 -12.906 1.00 93.50 354 GLN A CA 1
ATOM 2762 C C . GLN A 1 354 ? 4.735 20.859 -13.992 1.00 93.50 354 GLN A C 1
ATOM 2764 O O . GLN A 1 354 ? 5.026 19.674 -13.800 1.00 93.50 354 GLN A O 1
ATOM 2769 N N . LEU A 1 355 ? 4.201 21.276 -15.148 1.00 93.12 355 LEU A N 1
ATOM 2770 C CA . LEU A 1 355 ? 3.960 20.389 -16.293 1.00 93.12 355 LEU A CA 1
ATOM 2771 C C . LEU A 1 355 ? 5.265 19.775 -16.807 1.00 93.12 355 LEU A C 1
ATOM 2773 O O . 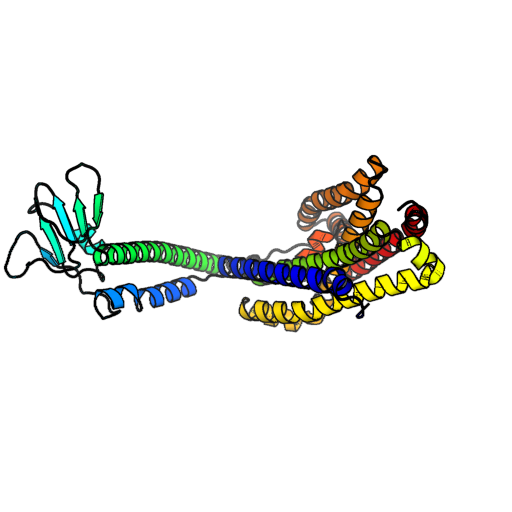LEU A 1 355 ? 5.330 18.565 -17.024 1.00 93.12 355 LEU A O 1
ATOM 2777 N N . LEU A 1 356 ? 6.323 20.581 -16.937 1.00 94.94 356 LEU A N 1
ATOM 2778 C CA . LEU A 1 356 ? 7.638 20.103 -17.362 1.00 94.94 356 LEU A CA 1
ATOM 2779 C C . LEU A 1 356 ? 8.207 19.062 -16.387 1.00 94.94 356 LEU A C 1
ATOM 2781 O O . LEU A 1 356 ? 8.626 17.987 -16.815 1.00 94.94 356 LEU A O 1
ATOM 2785 N N . LEU A 1 357 ? 8.184 19.351 -15.082 1.00 94.56 357 LEU A N 1
ATOM 2786 C CA . LEU A 1 357 ? 8.645 18.426 -14.044 1.00 94.56 357 LEU A CA 1
ATOM 2787 C C . LEU A 1 357 ? 7.847 17.121 -14.064 1.00 94.56 357 LEU A C 1
ATOM 2789 O O . LEU A 1 357 ? 8.429 16.052 -13.920 1.00 94.56 357 LEU A O 1
ATOM 2793 N N . THR A 1 358 ? 6.534 17.194 -14.290 1.00 94.19 358 THR A N 1
ATOM 2794 C CA . THR A 1 358 ? 5.673 16.006 -14.359 1.00 94.19 358 THR A CA 1
ATOM 2795 C C . THR A 1 358 ? 5.932 15.175 -15.614 1.00 94.19 358 THR A C 1
ATOM 2797 O O . THR A 1 358 ? 5.917 13.949 -15.554 1.00 94.19 358 THR A O 1
ATOM 2800 N N . ALA A 1 359 ? 6.190 15.811 -16.758 1.00 95.88 359 ALA A N 1
ATOM 2801 C CA . ALA A 1 359 ? 6.439 15.113 -18.016 1.00 95.88 359 ALA A CA 1
ATOM 2802 C C . ALA A 1 359 ? 7.816 14.429 -18.048 1.00 95.88 359 ALA A C 1
ATOM 2804 O O . ALA A 1 359 ? 7.972 13.385 -18.675 1.00 95.88 359 ALA A O 1
ATOM 2805 N N . LEU A 1 360 ? 8.829 14.987 -17.382 1.00 95.19 360 LEU A N 1
ATOM 2806 C CA . LEU A 1 360 ? 10.179 14.431 -17.431 1.00 95.19 360 LEU A CA 1
ATOM 2807 C C . LEU A 1 360 ? 10.307 13.133 -16.609 1.00 95.19 360 LEU A C 1
ATOM 2809 O O . LEU A 1 360 ? 9.827 13.062 -15.472 1.00 95.19 360 LEU A O 1
ATOM 2813 N N . PRO A 1 361 ? 11.009 12.108 -17.131 1.00 88.44 361 PRO A N 1
ATOM 2814 C CA . PRO A 1 361 ? 11.293 10.896 -16.373 1.00 88.44 361 PRO A CA 1
ATOM 2815 C C . PRO A 1 361 ? 12.167 11.227 -15.158 1.00 88.44 361 PRO A C 1
ATOM 2817 O O . PRO A 1 361 ? 12.961 12.165 -15.194 1.00 88.44 361 PRO A O 1
ATOM 2820 N N . LEU A 1 362 ? 12.043 10.443 -14.082 1.00 88.19 362 LEU A N 1
ATOM 2821 C CA . LEU A 1 362 ? 12.633 10.683 -12.750 1.00 88.19 362 LEU A CA 1
ATOM 2822 C C . LEU A 1 362 ? 12.003 11.855 -11.980 1.00 88.19 362 LEU A C 1
ATOM 2824 O O . LEU A 1 362 ? 11.579 11.662 -10.846 1.00 88.19 362 LEU A O 1
ATOM 2828 N N . PHE A 1 363 ? 11.893 13.036 -12.592 1.00 92.56 363 PHE A N 1
ATOM 2829 C CA . PHE A 1 363 ? 11.267 14.218 -11.979 1.00 92.56 363 PHE A CA 1
ATOM 2830 C C . PHE A 1 363 ? 9.777 13.981 -11.705 1.00 92.56 363 PHE A C 1
ATOM 2832 O O . PHE A 1 363 ? 9.288 14.210 -10.600 1.00 92.56 363 PHE A O 1
ATOM 2839 N N . GLY A 1 364 ? 9.071 13.441 -12.697 1.00 89.94 364 GLY A N 1
ATOM 2840 C CA . GLY A 1 364 ? 7.633 13.224 -12.640 1.00 89.94 364 GLY A CA 1
ATOM 2841 C C . GLY A 1 364 ? 7.204 11.958 -11.911 1.00 89.94 364 GLY A C 1
ATOM 2842 O O . GLY A 1 364 ? 6.013 11.687 -11.869 1.00 89.94 364 GLY A O 1
ATOM 2843 N N . LEU A 1 365 ? 8.120 11.171 -11.333 1.00 88.75 365 LEU A N 1
ATOM 2844 C CA . LEU A 1 365 ? 7.777 9.853 -10.784 1.00 88.75 365 LEU A CA 1
ATOM 2845 C C . LEU A 1 365 ? 6.646 9.923 -9.748 1.00 88.75 365 LEU A C 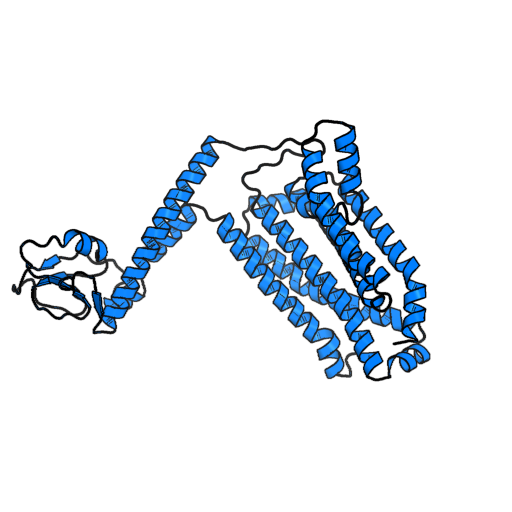1
ATOM 2847 O O . LEU A 1 365 ? 5.668 9.192 -9.856 1.00 88.75 365 LEU A O 1
ATOM 2851 N N . VAL A 1 366 ? 6.779 10.795 -8.750 1.00 88.50 366 VAL A N 1
ATOM 2852 C CA . VAL A 1 366 ? 5.795 10.913 -7.664 1.00 88.50 366 VAL A CA 1
ATOM 2853 C C . VAL A 1 366 ? 4.465 11.496 -8.153 1.00 88.50 366 VAL A C 1
ATOM 2855 O O . VAL A 1 366 ? 3.436 10.885 -7.872 1.00 88.50 366 VAL A O 1
ATOM 2858 N N . PRO A 1 367 ? 4.443 12.588 -8.941 1.00 90.44 367 PRO A N 1
ATOM 2859 C CA . PRO A 1 367 ? 3.211 13.064 -9.570 1.00 90.44 367 PRO A CA 1
ATOM 2860 C C . PRO A 1 367 ? 2.492 11.993 -10.400 1.00 90.44 367 PRO A C 1
ATOM 2862 O O . PRO A 1 367 ? 1.278 11.852 -10.300 1.00 90.44 367 PRO A O 1
ATOM 2865 N N . ILE A 1 368 ? 3.235 11.203 -11.184 1.00 92.19 368 ILE A N 1
ATOM 2866 C CA . ILE A 1 368 ? 2.675 10.116 -11.997 1.00 92.19 368 ILE A CA 1
ATOM 2867 C C . ILE A 1 368 ? 2.131 8.993 -11.114 1.00 92.19 368 ILE A C 1
ATOM 2869 O O . ILE A 1 368 ? 1.046 8.491 -11.388 1.00 92.19 368 ILE A O 1
ATOM 2873 N N . LEU A 1 369 ? 2.823 8.619 -10.033 1.00 87.69 369 LEU A N 1
ATOM 2874 C CA . LEU A 1 369 ? 2.306 7.642 -9.069 1.00 87.69 369 LEU A CA 1
ATOM 2875 C C . LEU A 1 369 ? 0.979 8.113 -8.464 1.00 87.69 369 LEU A C 1
ATOM 2877 O O . LEU A 1 369 ? 0.025 7.345 -8.424 1.00 87.69 369 LEU A O 1
ATOM 2881 N N . LEU A 1 370 ? 0.894 9.385 -8.076 1.00 88.12 370 LEU A N 1
ATOM 2882 C CA . LEU A 1 370 ? -0.296 9.982 -7.468 1.00 88.12 370 LEU A C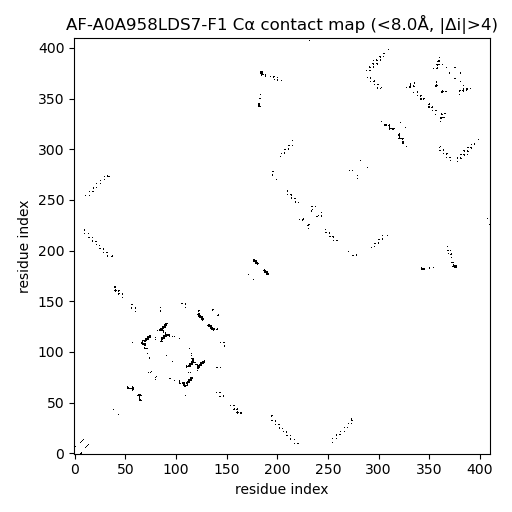A 1
ATOM 2883 C C . LEU A 1 370 ? -1.377 10.391 -8.482 1.00 88.12 370 LEU A C 1
ATOM 2885 O O . LEU A 1 370 ? -2.420 10.903 -8.080 1.00 88.12 370 LEU A O 1
ATOM 2889 N N . ALA A 1 371 ? -1.174 10.168 -9.783 1.00 89.81 371 ALA A N 1
ATOM 2890 C CA . ALA A 1 371 ? -2.073 10.658 -10.826 1.00 89.81 371 ALA A CA 1
ATOM 2891 C C . ALA A 1 371 ? -3.556 10.263 -10.659 1.00 89.81 371 ALA A C 1
ATOM 2893 O O . ALA A 1 371 ? -4.391 11.127 -10.932 1.00 89.81 371 ALA A O 1
ATOM 2894 N N . PRO A 1 372 ? -3.918 9.043 -10.201 1.00 85.75 372 PRO A N 1
ATOM 2895 C CA . PRO A 1 372 ? -5.318 8.676 -9.978 1.00 85.75 372 PRO A CA 1
ATOM 2896 C C . PRO A 1 372 ? -5.973 9.491 -8.859 1.00 85.75 372 PRO A C 1
ATOM 2898 O O . PRO A 1 372 ? -7.133 9.862 -8.977 1.00 85.75 372 PRO A O 1
ATOM 2901 N N . VAL A 1 373 ? -5.213 9.823 -7.810 1.00 85.88 373 VAL A N 1
ATOM 2902 C CA . VAL A 1 373 ? -5.680 10.650 -6.683 1.00 85.88 373 VAL A CA 1
ATOM 2903 C C . VAL A 1 373 ? -5.779 12.116 -7.105 1.00 85.88 373 VAL A C 1
ATOM 2905 O O . VAL A 1 373 ? -6.730 12.814 -6.771 1.00 85.88 373 VAL A O 1
ATOM 2908 N N . LEU A 1 374 ? -4.802 12.586 -7.882 1.00 85.00 374 LEU A N 1
ATOM 2909 C CA . LEU A 1 374 ? -4.712 13.979 -8.315 1.00 85.00 374 LEU A CA 1
ATOM 2910 C C . LEU A 1 374 ? -5.564 14.294 -9.555 1.00 85.00 374 LEU A C 1
ATOM 2912 O O . LEU A 1 374 ? -5.709 15.456 -9.912 1.00 85.00 374 LEU A O 1
ATOM 2916 N N . SER A 1 375 ? -6.106 13.291 -10.252 1.00 85.50 375 SER A N 1
ATOM 2917 C CA . SER A 1 375 ? -6.803 13.481 -11.533 1.00 85.50 375 SER A CA 1
ATOM 2918 C C . SER A 1 375 ? -5.974 14.282 -12.556 1.00 85.50 375 SER A C 1
ATOM 2920 O O . SER A 1 375 ? -6.447 15.268 -13.137 1.00 85.50 375 SER A O 1
ATOM 2922 N N . LEU A 1 376 ? -4.714 13.877 -12.767 1.00 88.19 376 LEU A N 1
ATOM 2923 C CA . LEU A 1 376 ? -3.833 14.517 -13.753 1.00 88.19 376 LEU A CA 1
ATOM 2924 C C . LEU A 1 376 ? -4.354 14.340 -15.187 1.00 88.19 376 LEU A C 1
ATOM 2926 O O . LEU A 1 376 ? -5.011 13.357 -15.526 1.00 88.19 376 LEU A O 1
ATOM 2930 N N . GLN A 1 377 ? -4.016 15.289 -16.060 1.00 90.75 377 GLN A N 1
ATOM 2931 C CA . GLN A 1 377 ? -4.437 15.256 -17.460 1.00 90.75 377 GLN A CA 1
ATOM 2932 C C . GLN A 1 377 ? -3.817 14.057 -18.216 1.00 90.75 377 GLN A C 1
ATOM 2934 O O . GLN A 1 377 ? -2.595 13.883 -18.180 1.00 90.75 377 GLN A O 1
ATOM 2939 N N . PRO A 1 378 ? -4.597 13.277 -18.993 1.00 90.38 378 PRO A N 1
ATOM 2940 C CA . PRO A 1 378 ? -4.078 12.128 -19.750 1.00 90.38 378 PRO A CA 1
ATOM 2941 C C . PRO A 1 378 ? -2.982 12.478 -20.766 1.00 90.38 378 PRO A C 1
ATOM 2943 O O . PRO A 1 378 ? -2.082 11.675 -21.027 1.00 90.38 378 PRO A O 1
ATOM 2946 N N . LEU A 1 379 ? -3.022 13.696 -21.320 1.00 93.38 379 LEU A N 1
ATOM 2947 C CA . LEU A 1 379 ? -1.976 14.205 -22.210 1.00 93.38 379 LEU A CA 1
ATOM 2948 C C . LEU A 1 379 ? -0.612 14.237 -21.507 1.00 93.38 379 LEU A C 1
ATOM 2950 O O . LEU A 1 379 ? 0.396 13.850 -22.094 1.00 93.38 379 LEU A O 1
ATOM 2954 N N . LEU A 1 380 ? -0.587 14.642 -20.236 1.00 93.50 380 LEU A N 1
ATOM 2955 C CA . LEU A 1 380 ? 0.629 14.720 -19.434 1.00 93.50 380 LEU A CA 1
ATOM 2956 C C . LEU A 1 380 ? 1.200 13.328 -19.144 1.00 93.50 380 LEU A C 1
ATOM 2958 O O . LEU A 1 380 ? 2.405 13.119 -19.279 1.00 93.50 380 LEU A O 1
ATOM 2962 N N . LEU A 1 381 ? 0.329 12.359 -18.835 1.00 93.69 381 LEU A N 1
ATOM 2963 C CA . LEU A 1 381 ? 0.715 10.950 -18.701 1.00 93.69 381 LEU A CA 1
ATOM 2964 C C . LEU A 1 381 ? 1.323 10.421 -20.006 1.00 93.69 381 LEU A C 1
ATOM 2966 O O . LEU A 1 381 ? 2.363 9.767 -19.992 1.00 93.69 381 LEU A O 1
ATOM 2970 N N . SER A 1 382 ? 0.717 10.763 -21.144 1.00 95.75 382 SER A N 1
ATOM 2971 C CA . SER A 1 382 ? 1.192 10.357 -22.471 1.00 95.75 382 SER A CA 1
ATOM 2972 C C . SER A 1 382 ? 2.567 10.946 -22.795 1.00 95.75 382 SER A C 1
ATOM 2974 O O . SER A 1 382 ? 3.458 10.224 -23.243 1.00 95.75 382 SER A O 1
ATOM 2976 N N . MET A 1 383 ? 2.784 12.235 -22.511 1.00 96.44 383 MET A N 1
ATOM 2977 C CA . MET A 1 383 ? 4.104 12.864 -22.647 1.00 96.44 383 MET A CA 1
ATOM 2978 C C . MET A 1 383 ? 5.142 12.188 -21.745 1.00 96.44 383 MET A C 1
ATOM 2980 O O . MET A 1 383 ? 6.249 11.896 -22.201 1.00 96.44 383 MET A O 1
ATOM 2984 N N . HIS A 1 384 ? 4.775 11.871 -20.500 1.00 95.25 384 HIS A N 1
ATOM 2985 C CA . HIS A 1 384 ? 5.656 11.166 -19.573 1.00 95.25 384 HIS A CA 1
ATOM 2986 C C . HIS A 1 384 ? 6.061 9.779 -20.078 1.00 95.25 384 HIS A C 1
ATOM 2988 O O . HIS A 1 384 ? 7.234 9.409 -19.985 1.00 95.25 384 HIS A O 1
ATOM 2994 N N . ILE A 1 385 ? 5.120 9.028 -20.658 1.00 94.94 385 ILE A N 1
ATOM 2995 C CA . ILE A 1 385 ? 5.398 7.734 -21.295 1.00 94.94 385 ILE A CA 1
ATOM 2996 C C . ILE A 1 385 ? 6.415 7.916 -22.420 1.00 94.94 385 ILE A C 1
ATOM 2998 O O . ILE A 1 385 ? 7.430 7.220 -22.448 1.00 94.94 385 ILE A O 1
ATOM 3002 N N . VAL A 1 386 ? 6.182 8.868 -23.329 1.00 96.62 386 VAL A N 1
ATOM 3003 C CA . VAL A 1 386 ? 7.073 9.120 -24.473 1.00 96.62 386 VAL A CA 1
ATOM 3004 C C . VAL A 1 386 ? 8.483 9.474 -24.003 1.00 96.62 386 VAL A C 1
ATOM 3006 O O . VAL A 1 386 ? 9.452 8.881 -24.482 1.00 96.62 386 VAL A O 1
ATOM 3009 N N . PHE A 1 387 ? 8.623 10.384 -23.036 1.00 96.75 387 PHE A N 1
ATOM 3010 C CA . PHE A 1 387 ? 9.937 10.769 -22.523 1.00 96.75 387 PHE A CA 1
ATOM 3011 C C . PHE A 1 387 ? 10.617 9.650 -21.725 1.00 96.75 387 PHE A C 1
ATOM 3013 O O . PHE A 1 387 ? 11.827 9.457 -21.864 1.00 96.75 387 PHE A O 1
ATOM 3020 N N . SER A 1 388 ? 9.866 8.862 -20.954 1.00 92.94 388 SER A N 1
ATOM 3021 C CA . SER A 1 388 ? 10.395 7.693 -20.238 1.00 92.94 388 SER A CA 1
ATOM 3022 C C . SER A 1 388 ? 10.900 6.619 -21.198 1.00 92.94 388 SER A C 1
ATOM 3024 O O . SER A 1 388 ? 12.014 6.116 -21.039 1.00 92.94 388 SER A O 1
ATOM 3026 N N . LEU A 1 389 ? 10.137 6.310 -22.249 1.00 90.94 389 LEU A N 1
ATOM 3027 C CA . LEU A 1 389 ? 10.552 5.369 -23.289 1.00 90.94 389 LEU A CA 1
ATOM 3028 C C . LEU A 1 389 ? 11.762 5.887 -24.069 1.00 90.94 389 LEU A C 1
ATOM 3030 O O . LEU A 1 389 ? 12.703 5.129 -24.306 1.00 90.94 389 LEU A O 1
ATOM 3034 N N . ALA A 1 390 ? 11.791 7.177 -24.413 1.00 93.50 390 ALA A N 1
ATOM 3035 C CA . ALA A 1 390 ? 12.950 7.797 -25.045 1.00 93.50 390 ALA A CA 1
ATOM 3036 C C . ALA A 1 390 ? 14.201 7.675 -24.158 1.00 93.50 390 ALA A C 1
ATOM 3038 O O . ALA A 1 390 ? 15.259 7.269 -24.641 1.00 93.50 390 ALA A O 1
ATOM 3039 N N . MET A 1 391 ? 14.081 7.936 -22.852 1.00 90.62 391 MET A N 1
ATOM 3040 C CA . MET A 1 391 ? 15.171 7.758 -21.889 1.00 90.62 391 MET A CA 1
ATOM 3041 C C . MET A 1 391 ? 15.640 6.300 -21.822 1.00 90.62 391 MET A C 1
ATOM 3043 O O . MET A 1 391 ? 16.845 6.053 -21.884 1.00 90.62 391 MET A O 1
ATOM 3047 N N . ILE A 1 392 ? 14.720 5.332 -21.751 1.00 86.06 392 ILE A N 1
ATOM 3048 C CA . ILE A 1 392 ? 15.045 3.896 -21.770 1.00 86.06 392 ILE A CA 1
ATOM 3049 C C . ILE A 1 392 ? 15.832 3.543 -23.035 1.00 86.06 392 ILE A C 1
ATOM 3051 O O . ILE A 1 392 ? 16.905 2.946 -22.947 1.00 86.06 392 ILE A O 1
ATOM 3055 N N . LEU A 1 393 ? 15.342 3.942 -24.211 1.00 86.75 393 LEU A N 1
ATOM 3056 C CA . LEU A 1 393 ? 15.997 3.662 -25.490 1.00 86.75 393 LEU A CA 1
ATOM 3057 C C . LEU A 1 393 ? 17.383 4.309 -25.576 1.00 86.75 393 LEU A C 1
ATOM 3059 O O . LEU A 1 393 ? 18.328 3.669 -26.040 1.00 86.75 393 LEU A O 1
ATOM 3063 N N . LEU A 1 394 ? 17.535 5.545 -25.094 1.00 88.56 394 LEU A N 1
ATOM 3064 C CA . LEU A 1 394 ? 18.823 6.241 -25.037 1.00 88.56 394 LEU A CA 1
ATOM 3065 C C . LEU A 1 394 ? 19.804 5.550 -24.086 1.00 88.56 394 LEU A C 1
ATOM 3067 O O . LEU A 1 394 ? 20.962 5.336 -24.454 1.00 88.56 394 LEU A O 1
ATOM 3071 N N . LEU A 1 395 ? 19.356 5.164 -22.888 1.00 82.44 395 LEU A N 1
ATOM 3072 C CA . LEU A 1 395 ? 20.172 4.436 -21.917 1.00 82.44 395 LEU A CA 1
ATOM 3073 C C . LEU A 1 395 ? 20.610 3.081 -22.468 1.00 82.44 395 LEU A C 1
ATOM 3075 O O . LEU A 1 395 ? 21.795 2.753 -22.384 1.00 82.44 395 LEU A O 1
ATOM 3079 N N . LEU A 1 396 ? 19.696 2.323 -23.075 1.00 82.31 396 LEU A N 1
ATOM 3080 C CA . LEU A 1 396 ? 20.023 1.059 -23.727 1.00 82.31 396 LEU A CA 1
ATOM 3081 C C . LEU A 1 396 ? 21.035 1.292 -24.847 1.00 82.31 396 LEU A C 1
ATOM 3083 O O . LEU A 1 396 ? 22.121 0.725 -24.803 1.00 82.31 396 LEU A O 1
ATOM 3087 N N . ARG A 1 397 ? 20.751 2.188 -25.800 1.00 83.62 397 ARG A N 1
ATOM 3088 C CA . ARG A 1 397 ? 21.636 2.469 -26.943 1.00 83.62 397 ARG A CA 1
ATOM 3089 C C . ARG A 1 397 ? 23.030 2.928 -26.518 1.00 83.62 397 ARG A C 1
ATOM 3091 O O . ARG A 1 397 ? 24.010 2.521 -27.136 1.00 83.62 397 ARG A O 1
ATOM 3098 N N . ARG A 1 398 ? 23.135 3.774 -25.490 1.00 83.69 398 ARG A N 1
ATOM 3099 C CA . ARG A 1 398 ? 24.425 4.294 -25.011 1.00 83.69 398 ARG A CA 1
ATOM 3100 C C . ARG A 1 398 ? 25.234 3.229 -24.281 1.00 83.69 398 ARG A C 1
ATOM 3102 O O . ARG A 1 398 ? 26.458 3.228 -24.383 1.00 83.69 398 ARG A O 1
ATOM 3109 N N . ASN A 1 399 ? 24.571 2.337 -23.549 1.00 77.00 399 ASN A N 1
ATOM 3110 C CA . ASN A 1 399 ? 25.256 1.341 -22.734 1.00 77.00 399 ASN A CA 1
ATOM 3111 C C . ASN A 1 399 ? 25.417 -0.012 -23.441 1.00 77.00 399 ASN A C 1
ATOM 3113 O O . ASN A 1 399 ? 26.263 -0.781 -23.005 1.00 77.00 399 ASN A O 1
ATOM 3117 N N . THR A 1 400 ? 24.714 -0.308 -24.542 1.00 74.12 400 THR A N 1
ATOM 3118 C CA . THR A 1 400 ? 24.819 -1.599 -25.260 1.00 74.12 400 THR A CA 1
ATOM 3119 C C . THR A 1 400 ? 26.252 -1.963 -25.636 1.00 74.12 400 THR A C 1
ATOM 3121 O O . THR A 1 400 ? 26.653 -3.109 -25.459 1.00 74.12 400 THR A O 1
ATOM 3124 N N . ARG A 1 401 ? 27.050 -0.996 -26.106 1.00 70.19 401 ARG A N 1
ATOM 3125 C CA . ARG A 1 401 ? 28.472 -1.215 -26.430 1.00 70.19 401 ARG A CA 1
ATOM 3126 C C . ARG A 1 401 ? 29.305 -1.541 -25.194 1.00 70.19 401 ARG A C 1
ATOM 3128 O O . ARG A 1 401 ? 30.151 -2.422 -25.245 1.00 70.19 401 ARG A O 1
ATOM 3135 N N . TRP A 1 402 ? 29.041 -0.850 -24.089 1.00 67.38 402 TRP A N 1
ATOM 3136 C CA . TRP A 1 402 ? 29.732 -1.075 -22.822 1.00 67.38 402 TRP A CA 1
ATOM 3137 C C . TRP A 1 402 ? 29.374 -2.448 -22.230 1.00 67.38 402 TRP A C 1
ATOM 3139 O O . TRP A 1 402 ? 30.266 -3.199 -21.853 1.00 67.38 402 TRP A O 1
ATOM 3149 N N . PHE A 1 403 ? 28.089 -2.817 -22.264 1.00 64.94 403 PHE A N 1
ATOM 3150 C CA . PHE A 1 403 ? 27.603 -4.156 -21.920 1.00 64.94 403 PHE A CA 1
ATOM 3151 C C . PHE A 1 403 ? 28.271 -5.246 -22.763 1.00 64.94 403 PHE A C 1
ATOM 3153 O O . PHE A 1 403 ? 28.703 -6.256 -22.222 1.00 64.94 403 PHE A O 1
ATOM 3160 N N . ALA A 1 404 ? 28.372 -5.039 -24.079 1.00 64.81 404 ALA A N 1
ATOM 3161 C CA . ALA A 1 404 ? 28.991 -6.003 -24.981 1.00 64.81 404 ALA A CA 1
ATOM 3162 C C . ALA A 1 404 ? 30.494 -6.184 -24.720 1.00 64.81 404 ALA A C 1
ATOM 3164 O O . ALA A 1 404 ? 30.982 -7.297 -24.878 1.00 64.81 404 ALA A O 1
ATOM 3165 N N . ALA A 1 405 ? 31.198 -5.119 -24.323 1.00 62.94 405 ALA A N 1
ATOM 3166 C CA . ALA A 1 405 ? 32.627 -5.157 -24.020 1.00 62.94 405 ALA A CA 1
ATOM 3167 C C . ALA A 1 405 ? 32.923 -5.800 -22.654 1.00 62.94 405 ALA A C 1
ATOM 3169 O O . ALA A 1 405 ? 33.780 -6.661 -22.555 1.00 62.94 405 ALA A O 1
ATOM 3170 N N . HIS A 1 406 ? 32.184 -5.439 -21.600 1.00 61.75 406 HIS A N 1
ATOM 3171 C CA . HIS A 1 406 ? 32.459 -5.933 -20.240 1.00 61.75 406 HIS A CA 1
ATOM 3172 C C . HIS A 1 406 ? 31.915 -7.343 -19.963 1.00 61.75 406 HIS A C 1
ATOM 3174 O O . HIS A 1 406 ? 32.193 -7.910 -18.912 1.00 61.75 406 HIS A O 1
ATOM 3180 N N . LEU A 1 407 ? 31.144 -7.925 -20.885 1.00 58.19 407 LEU A N 1
ATOM 3181 C CA . LEU A 1 407 ? 30.788 -9.346 -20.831 1.00 58.19 407 LEU A CA 1
ATOM 3182 C C . LEU A 1 407 ? 31.945 -10.272 -21.219 1.00 58.19 407 LEU A C 1
ATOM 3184 O O . LEU A 1 407 ? 31.855 -11.465 -20.963 1.00 58.19 407 LEU A O 1
ATOM 3188 N N . GLU A 1 408 ? 33.005 -9.739 -21.828 1.00 53.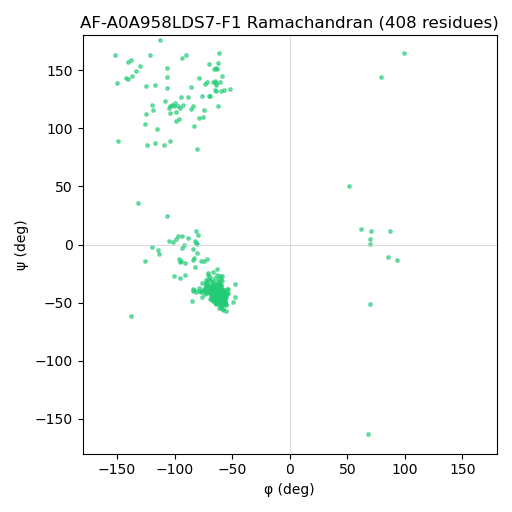41 408 GLU A N 1
ATOM 3189 C CA . GLU A 1 408 ? 34.251 -10.477 -22.069 1.00 53.41 408 GLU A CA 1
ATOM 3190 C C . GLU A 1 408 ? 35.147 -10.478 -20.808 1.00 53.41 408 GLU A C 1
ATOM 3192 O O . GLU A 1 408 ? 35.961 -11.382 -20.645 1.00 53.41 408 GLU A O 1
ATOM 3197 N N . ASP A 1 409 ? 34.910 -9.539 -19.877 1.00 50.59 409 ASP A N 1
ATOM 3198 C CA . ASP A 1 409 ? 35.607 -9.396 -18.586 1.00 50.59 409 ASP A CA 1
ATOM 3199 C C . ASP A 1 409 ? 34.899 -10.101 -17.397 1.00 50.59 409 ASP A C 1
ATOM 3201 O O . ASP A 1 409 ? 35.387 -10.040 -16.260 1.00 50.59 409 ASP A O 1
ATOM 3205 N N . LEU A 1 410 ? 33.727 -10.709 -17.639 1.00 51.34 410 LEU A N 1
ATOM 3206 C CA . LEU A 1 410 ? 32.904 -11.504 -16.702 1.00 51.34 410 LEU A CA 1
ATOM 3207 C C . LEU A 1 410 ? 33.035 -13.001 -16.991 1.00 51.34 410 LEU A C 1
ATOM 3209 O O . LEU A 1 410 ? 32.876 -13.783 -16.021 1.00 51.34 410 LEU A O 1
#